Protein 5VRE (pdb70)

Radius of gyration: 25.6 Å; Cα contacts (8 Å, |Δi|>4): 874; chains: 4; bounding box: 71×67×66 Å

Structure (mmCIF, N/CA/C/O backbone):
data_5VRE
#
_entry.id   5VRE
#
_cell.length_a   152.660
_cell.length_b   108.880
_cell.length_c   119.330
_cell.angle_alpha   90.00
_cell.angle_beta   117.24
_cell.angle_gamma   90.00
#
_symmetry.space_group_name_H-M   'C 1 2 1'
#
loop_
_atom_site.group_PDB
_atom_site.id
_atom_site.type_symbol
_atom_site.label_atom_id
_atom_site.label_alt_id
_atom_site.label_comp_id
_atom_site.label_asym_id
_atom_site.label_entity_id
_atom_site.label_seq_id
_atom_site.pdbx_PDB_ins_code
_atom_site.Cartn_x
_atom_site.Cartn_y
_atom_site.Cartn_z
_atom_site.occupancy
_atom_site.B_iso_or_equiv
_atom_site.auth_seq_id
_atom_site.auth_comp_id
_atom_site.auth_asym_id
_atom_site.auth_atom_id
_atom_site.pdbx_PDB_model_num
ATOM 1 N N . GLN A 1 7 ? 24.036 12.161 46.495 1.00 153.30 7 GLN A N 1
ATOM 2 C CA . GLN A 1 7 ? 23.293 10.916 46.688 1.00 150.51 7 GLN A CA 1
ATOM 3 C C . GLN A 1 7 ? 21.828 11.091 46.174 1.00 146.84 7 GLN A C 1
ATOM 4 O O . GLN A 1 7 ? 21.459 10.458 45.175 1.00 142.60 7 GLN A O 1
ATOM 10 N N . SER A 1 8 ? 20.998 11.935 46.822 1.00 150.63 8 SER A N 1
ATOM 11 C CA . SER A 1 8 ? 19.623 12.128 46.341 1.00 147.49 8 SER A CA 1
ATOM 12 C C . SER A 1 8 ? 19.583 12.959 45.076 1.00 145.34 8 SER A C 1
ATOM 13 O O . SER A 1 8 ? 18.778 12.689 44.184 1.00 141.41 8 SER A O 1
ATOM 16 N N . GLU A 1 9 ? 20.389 14.011 44.997 1.00 139.46 9 GLU A N 1
ATOM 17 C CA . GLU A 1 9 ? 20.343 14.813 43.787 1.00 137.62 9 GLU A CA 1
ATOM 18 C C . GLU A 1 9 ? 20.893 14.061 42.583 1.00 134.16 9 GLU A C 1
ATOM 19 O O . GLU A 1 9 ? 20.252 14.005 41.531 1.00 130.54 9 GLU A O 1
ATOM 25 N N . THR A 1 10 ? 22.066 13.455 42.717 1.00 142.12 10 THR A N 1
ATOM 26 C CA . THR A 1 10 ? 22.586 12.677 41.600 1.00 139.05 10 THR A CA 1
ATOM 27 C C . THR A 1 10 ? 21.800 11.389 41.421 1.00 135.34 10 THR A C 1
ATOM 28 O O . THR A 1 10 ? 21.786 10.830 40.329 1.00 132.04 10 THR A O 1
ATOM 32 N N . GLY A 1 11 ? 21.225 10.846 42.487 1.00 127.50 11 GLY A N 1
ATOM 33 C CA . GLY A 1 11 ? 20.382 9.683 42.310 1.00 124.13 11 GLY A CA 1
ATOM 34 C C . GLY A 1 11 ? 19.121 10.022 41.546 1.00 121.01 11 GLY A C 1
ATOM 35 O O . GLY A 1 11 ? 18.649 9.231 40.729 1.00 117.48 11 GLY A O 1
ATOM 36 N N . ARG A 1 12 ? 18.571 11.210 41.787 1.00 119.53 12 ARG A N 1
ATOM 37 C CA . ARG A 1 12 ? 17.379 11.640 41.068 1.00 116.97 12 ARG A CA 1
ATOM 38 C C . ARG A 1 12 ? 17.692 11.967 39.603 1.00 114.63 12 ARG A C 1
ATOM 39 O O . ARG A 1 12 ? 17.050 11.430 38.694 1.00 111.18 12 ARG A O 1
ATOM 47 N N . ILE A 1 13 ? 18.718 12.785 39.343 1.00 112.01 13 ILE A N 1
ATOM 48 C CA . ILE A 1 13 ? 19.080 13.109 37.961 1.00 110.19 13 ILE A CA 1
ATOM 49 C C . ILE A 1 13 ? 19.571 11.859 37.230 1.00 107.59 13 ILE A C 1
ATOM 50 O O . ILE A 1 13 ? 19.160 11.583 36.091 1.00 104.53 13 ILE A O 1
ATOM 55 N N . GLU A 1 14 ? 20.453 11.084 37.881 1.00 110.57 14 GLU A N 1
ATOM 56 C CA . GLU A 1 14 ? 20.948 9.837 37.305 1.00 108.53 14 GLU A CA 1
ATOM 57 C C . GLU A 1 14 ? 19.820 8.855 37.093 1.00 105.23 14 GLU A C 1
ATOM 58 O O . GLU A 1 14 ? 19.837 8.086 36.134 1.00 102.63 14 GLU A O 1
ATOM 64 N N . ALA A 1 15 ? 18.858 8.819 38.006 1.00 103.30 15 ALA A N 1
ATOM 65 C CA . ALA A 1 15 ? 17.730 7.914 37.830 1.00 100.45 15 ALA A CA 1
ATOM 66 C C . ALA A 1 15 ? 16.942 8.265 36.571 1.00 97.60 15 ALA A C 1
ATOM 67 O O . ALA A 1 15 ? 16.851 7.455 35.637 1.00 95.00 15 ALA A O 1
ATOM 69 N N . PHE A 1 16 ? 16.520 9.533 36.466 1.00 95.59 16 PHE A N 1
ATOM 70 C CA . PHE A 1 16 ? 15.741 9.978 35.315 1.00 93.30 16 PHE A CA 1
ATOM 71 C C . PHE A 1 16 ? 16.478 9.671 34.030 1.00 91.67 16 PHE A C 1
ATOM 72 O O . PHE A 1 16 ? 15.894 9.131 33.073 1.00 88.97 16 PHE A O 1
ATOM 80 N N . SER A 1 17 ? 17.776 9.987 34.000 1.00 94.01 17 SER A N 1
ATOM 81 C CA . SER A 1 17 ? 18.564 9.657 32.821 1.00 92.85 17 SER A CA 1
ATOM 82 C C . SER A 1 17 ? 18.625 8.144 32.618 1.00 91.02 17 SER A C 1
ATOM 83 O O . SER A 1 17 ? 18.647 7.677 31.472 1.00 89.83 17 SER A O 1
ATOM 86 N N . ASP A 1 18 ? 18.641 7.356 33.708 1.00 87.20 18 ASP A N 1
ATOM 87 C CA . ASP A 1 18 ? 18.676 5.902 33.545 1.00 86.41 18 ASP A CA 1
ATOM 88 C C . ASP A 1 18 ? 17.423 5.401 32.834 1.00 83.97 18 ASP A C 1
ATOM 89 O O . ASP A 1 18 ? 17.515 4.632 31.864 1.00 83.06 18 ASP A O 1
ATOM 94 N N . GLY A 1 19 ? 16.247 5.884 33.251 1.00 78.58 19 GLY A N 1
ATOM 95 C CA . GLY A 1 19 ? 15.011 5.471 32.594 1.00 76.47 19 GLY A CA 1
ATOM 96 C C . GLY A 1 19 ? 14.941 5.894 31.140 1.00 75.41 19 GLY A C 1
ATOM 97 O O . GLY A 1 19 ? 14.586 5.091 30.263 1.00 74.26 19 GLY A O 1
ATOM 98 N N . VAL A 1 20 ? 15.293 7.152 30.859 1.00 72.30 20 VAL A N 1
ATOM 99 C CA . VAL A 1 20 ? 15.305 7.594 29.470 1.00 71.17 20 VAL A CA 1
ATOM 100 C C . VAL A 1 20 ? 16.220 6.704 28.635 1.00 70.42 20 VAL A C 1
ATOM 101 O O . VAL A 1 20 ? 15.873 6.324 27.505 1.00 68.68 20 VAL A O 1
ATOM 105 N N . PHE A 1 21 ? 17.360 6.283 29.207 1.00 75.18 21 PHE A N 1
ATOM 106 C CA . PHE A 1 21 ? 18.248 5.356 28.504 1.00 75.60 21 PHE A CA 1
ATOM 107 C C . PHE A 1 21 ? 17.554 4.045 28.189 1.00 74.35 21 PHE A C 1
ATOM 108 O O . PHE A 1 21 ? 17.566 3.600 27.033 1.00 73.86 21 PHE A O 1
ATOM 116 N N . ALA A 1 22 ? 16.934 3.406 29.198 1.00 69.15 22 ALA A N 1
ATOM 117 C CA . ALA A 1 22 ? 16.305 2.114 28.925 1.00 68.21 22 ALA A CA 1
ATOM 118 C C . ALA A 1 22 ? 15.343 2.246 27.761 1.00 66.79 22 ALA A C 1
ATOM 119 O O . ALA A 1 22 ? 15.411 1.460 26.804 1.00 66.62 22 ALA A O 1
ATOM 121 N N . ILE A 1 23 ? 14.513 3.303 27.769 1.00 67.55 23 ILE A N 1
ATOM 122 C CA . ILE A 1 23 ? 13.533 3.443 26.686 1.00 66.29 23 ILE A CA 1
ATOM 123 C C . ILE A 1 23 ? 14.207 3.678 25.343 1.00 66.70 23 ILE A C 1
ATOM 124 O O . ILE A 1 23 ? 13.783 3.111 24.324 1.00 66.20 23 ILE A O 1
ATOM 129 N N . ALA A 1 24 ? 15.253 4.502 25.300 1.00 62.96 24 ALA A N 1
ATOM 130 C CA . ALA A 1 24 ? 15.925 4.677 24.019 1.00 63.41 24 ALA A CA 1
ATOM 131 C C . ALA A 1 24 ? 16.373 3.329 23.495 1.00 63.56 24 ALA A C 1
ATOM 132 O O . ALA A 1 24 ? 15.991 2.920 22.391 1.00 62.90 24 ALA A O 1
ATOM 134 N N . ILE A 1 25 ? 17.068 2.571 24.337 1.00 67.82 25 ILE A N 1
ATOM 135 C CA . ILE A 1 25 ? 17.594 1.291 23.895 1.00 68.05 25 ILE A CA 1
ATOM 136 C C . ILE A 1 25 ? 16.472 0.404 23.363 1.00 66.70 25 ILE A C 1
ATOM 137 O O . ILE A 1 25 ? 16.537 -0.086 22.233 1.00 66.23 25 ILE A O 1
ATOM 142 N N . THR A 1 26 ? 15.395 0.233 24.135 1.00 67.65 26 THR A N 1
ATOM 143 C CA . THR A 1 26 ? 14.374 -0.715 23.687 1.00 66.49 26 THR A CA 1
ATOM 144 C C . THR A 1 26 ? 13.663 -0.229 22.431 1.00 65.57 26 THR A C 1
ATOM 145 O O . THR A 1 26 ? 13.321 -1.048 21.569 1.00 64.82 26 THR A O 1
ATOM 149 N N . LEU A 1 27 ? 13.460 1.090 22.280 1.00 62.01 27 LEU A N 1
ATOM 150 C CA . LEU A 1 27 ? 12.772 1.566 21.077 1.00 61.37 27 LEU A CA 1
ATOM 151 C C . LEU A 1 27 ? 13.453 1.083 19.805 1.00 61.46 27 LEU A C 1
ATOM 152 O O . LEU A 1 27 ? 12.770 0.838 18.804 1.00 60.88 27 LEU A O 1
ATOM 157 N N . LEU A 1 28 ? 14.772 0.856 19.863 1.00 61.68 28 LEU A N 1
ATOM 158 C CA . LEU A 1 28 ? 15.531 0.370 18.714 1.00 62.08 28 LEU A CA 1
ATOM 159 C C . LEU A 1 28 ? 14.830 -0.772 17.994 1.00 61.28 28 LEU A C 1
ATOM 160 O O . LEU A 1 28 ? 14.967 -0.932 16.775 1.00 61.57 28 LEU A O 1
ATOM 165 N N . VAL A 1 29 ? 14.140 -1.628 18.743 1.00 63.62 29 VAL A N 1
ATOM 166 C CA . VAL A 1 29 ? 13.535 -2.793 18.120 1.00 63.11 29 VAL A CA 1
ATOM 167 C C . VAL A 1 29 ? 12.490 -2.368 17.110 1.00 62.70 29 VAL A C 1
ATOM 168 O O . VAL A 1 29 ? 12.262 -3.061 16.108 1.00 62.88 29 VAL A O 1
ATOM 172 N N . LEU A 1 30 ? 11.810 -1.244 17.376 1.00 64.88 30 LEU A N 1
ATOM 173 C CA . LEU A 1 30 ? 10.711 -0.811 16.524 1.00 64.59 30 LEU A CA 1
ATOM 174 C C . LEU A 1 30 ? 11.207 -0.470 15.128 1.00 65.40 30 LEU A C 1
ATOM 175 O O . LEU A 1 30 ? 10.456 -0.633 14.146 1.00 65.51 30 LEU A O 1
ATOM 180 N N . GLU A 1 31 ? 12.479 -0.035 15.005 1.00 78.37 31 GLU A N 1
ATOM 181 C CA . GLU A 1 31 ? 12.998 0.329 13.682 1.00 79.40 31 GLU A CA 1
ATOM 182 C C . GLU A 1 31 ? 13.113 -0.889 12.755 1.00 79.90 31 GLU A C 1
ATOM 183 O O . GLU A 1 31 ? 12.915 -0.759 11.533 1.00 80.70 31 GLU A O 1
ATOM 189 N N . ILE A 1 32 ? 13.444 -2.069 13.305 1.00 71.66 32 ILE A N 1
ATOM 190 C CA . ILE A 1 32 ? 13.487 -3.304 12.524 1.00 72.27 32 ILE A CA 1
ATOM 191 C C . ILE A 1 32 ? 12.081 -3.585 12.019 1.00 71.98 32 ILE A C 1
ATOM 192 O O . ILE A 1 32 ? 11.191 -3.900 12.813 1.00 70.99 32 ILE A O 1
ATOM 197 N N . LYS A 1 33 ? 11.851 -3.461 10.723 1.00 85.78 33 LYS A N 1
ATOM 198 C CA . LYS A 1 33 ? 10.508 -3.609 10.189 1.00 85.82 33 LYS A CA 1
ATOM 199 C C . LYS A 1 33 ? 10.377 -4.955 9.484 1.00 86.94 33 LYS A C 1
ATOM 200 O O . LYS A 1 33 ? 11.189 -5.288 8.615 1.00 88.27 33 LYS A O 1
ATOM 206 N N . VAL A 1 34 ? 9.364 -5.723 9.877 1.00 84.29 34 VAL A N 1
ATOM 207 C CA . VAL A 1 34 ? 9.073 -7.041 9.290 1.00 85.47 34 VAL A CA 1
ATOM 208 C C . VAL A 1 34 ? 8.851 -6.881 7.788 1.00 86.81 34 VAL A C 1
ATOM 209 O O . VAL A 1 34 ? 8.345 -5.827 7.362 1.00 86.71 34 VAL A O 1
ATOM 213 N N . PRO A 1 35 ? 9.313 -7.807 6.933 1.00 88.36 35 PRO A N 1
ATOM 214 C CA . PRO A 1 35 ? 9.171 -7.620 5.470 1.00 90.03 35 PRO A CA 1
ATOM 215 C C . PRO A 1 35 ? 7.721 -7.613 4.976 1.00 90.43 35 PRO A C 1
ATOM 216 O O . PRO A 1 35 ? 6.925 -8.481 5.338 1.00 90.38 35 PRO A O 1
ATOM 220 N N . GLN A 1 36 ? 7.422 -6.690 4.052 1.00 103.89 36 GLN A N 1
ATOM 221 C CA . GLN A 1 36 ? 6.068 -6.485 3.534 1.00 104.44 36 GLN A CA 1
ATOM 222 C C . GLN A 1 36 ? 5.551 -7.731 2.789 1.00 106.30 36 GLN A C 1
ATOM 223 O O . GLN A 1 36 ? 6.321 -8.544 2.284 1.00 107.61 36 GLN A O 1
ATOM 229 N N . HIS A 1 37 ? 4.219 -7.873 2.706 1.00 114.14 37 HIS A N 1
ATOM 230 C CA . HIS A 1 37 ? 3.653 -9.062 2.062 1.00 116.16 37 HIS A CA 1
ATOM 231 C C . HIS A 1 37 ? 3.932 -9.115 0.575 1.00 118.77 37 HIS A C 1
ATOM 232 O O . HIS A 1 37 ? 4.166 -10.204 0.020 1.00 120.62 37 HIS A O 1
ATOM 239 N N . LYS A 1 38 ? 3.895 -7.965 -0.093 1.00 117.31 38 LYS A N 1
ATOM 240 C CA . LYS A 1 38 ? 4.061 -7.985 -1.542 1.00 120.11 38 LYS A CA 1
ATOM 241 C C . LYS A 1 38 ? 5.431 -8.553 -1.917 1.00 121.03 38 LYS A C 1
ATOM 242 O O . LYS A 1 38 ? 5.524 -9.546 -2.653 1.00 123.29 38 LYS A O 1
ATOM 248 N N . ILE A 1 39 ? 6.497 -7.995 -1.341 1.00 117.86 39 ILE A N 1
ATOM 249 C CA . ILE A 1 39 ? 7.853 -8.442 -1.665 1.00 118.80 39 ILE A CA 1
ATOM 250 C C . ILE A 1 39 ? 8.086 -9.905 -1.258 1.00 119.07 39 ILE A C 1
ATOM 251 O O . ILE A 1 39 ? 8.610 -10.712 -2.047 1.00 121.33 39 ILE A O 1
ATOM 256 N N . VAL A 1 40 ? 7.685 -10.277 -0.035 1.00 113.18 40 VAL A N 1
ATOM 257 C CA . VAL A 1 40 ? 7.946 -11.637 0.443 1.00 113.40 40 VAL A CA 1
ATOM 258 C C . VAL A 1 40 ? 7.274 -12.661 -0.456 1.00 116.03 40 VAL A C 1
ATOM 259 O O . VAL A 1 40 ? 7.799 -13.767 -0.658 1.00 117.42 40 VAL A O 1
ATOM 263 N N . GLU A 1 41 ? 6.112 -12.309 -1.027 1.00 120.91 41 GLU A N 1
ATOM 264 C CA . GLU A 1 41 ? 5.420 -13.260 -1.895 1.00 123.54 41 GLU A CA 1
ATOM 265 C C . GLU A 1 41 ? 6.218 -13.539 -3.171 1.00 126.32 41 GLU A C 1
ATOM 266 O O . GLU A 1 41 ? 6.284 -14.690 -3.630 1.00 128.21 41 GLU A O 1
ATOM 272 N N . THR A 1 42 ? 6.837 -12.505 -3.760 1.00 118.48 42 THR A N 1
ATOM 273 C CA . THR A 1 42 ? 7.598 -12.751 -4.980 1.00 121.38 42 THR A CA 1
ATOM 274 C C . THR A 1 42 ? 8.907 -13.483 -4.680 1.00 121.49 42 THR A C 1
ATOM 275 O O . THR A 1 42 ? 9.280 -14.395 -5.424 1.00 124.05 42 THR A O 1
ATOM 279 N N . VAL A 1 43 ? 9.624 -13.133 -3.605 1.00 115.17 43 VAL A N 1
ATOM 280 C CA . VAL A 1 43 ? 10.975 -13.679 -3.429 1.00 115.53 43 VAL A CA 1
ATOM 281 C C . VAL A 1 43 ? 11.105 -14.753 -2.341 1.00 114.31 43 VAL A C 1
ATOM 282 O O . VAL A 1 43 ? 12.139 -15.441 -2.303 1.00 115.19 43 VAL A O 1
ATOM 286 N N . GLY A 1 44 ? 10.128 -14.929 -1.458 1.00 109.38 44 GLY A N 1
ATOM 287 C CA . GLY A 1 44 ? 10.307 -15.937 -0.420 1.00 108.41 44 GLY A CA 1
ATOM 288 C C . GLY A 1 44 ? 10.775 -15.342 0.899 1.00 105.30 44 GLY A C 1
ATOM 289 O O . GLY A 1 44 ? 11.642 -14.457 0.904 1.00 104.40 44 GLY A O 1
ATOM 290 N N . LEU A 1 45 ? 10.205 -15.827 2.021 1.00 100.58 45 LEU A N 1
ATOM 291 C CA . LEU A 1 45 ? 10.450 -15.233 3.342 1.00 97.74 45 LEU A CA 1
ATOM 292 C C . LEU A 1 45 ? 11.929 -15.223 3.728 1.00 97.42 45 LEU A C 1
ATOM 293 O O . LEU A 1 45 ? 12.366 -14.330 4.472 1.00 95.52 45 LEU A O 1
ATOM 298 N N . VAL A 1 46 ? 12.704 -16.214 3.291 1.00 92.61 46 VAL A N 1
ATOM 299 C CA . VAL A 1 46 ? 14.080 -16.294 3.762 1.00 92.41 46 VAL A CA 1
ATOM 300 C C . VAL A 1 46 ? 14.929 -15.172 3.150 1.00 92.61 46 VAL A C 1
ATOM 301 O O . VAL A 1 46 ? 15.559 -14.393 3.873 1.00 90.98 46 VAL A O 1
ATOM 305 N N . SER A 1 47 ? 14.917 -15.035 1.818 1.00 96.18 47 SER A N 1
ATOM 306 C CA . SER A 1 47 ? 1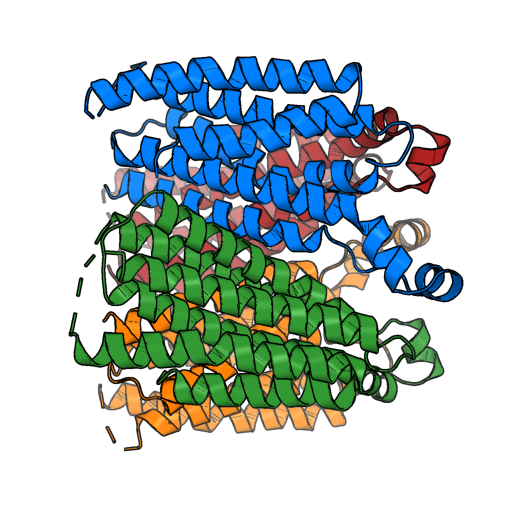5.712 -13.990 1.166 1.00 96.72 47 SER A CA 1
ATOM 307 C C . SER A 1 47 ? 15.369 -12.594 1.678 1.00 94.41 47 SER A C 1
ATOM 308 O O . SER A 1 47 ? 16.211 -11.692 1.627 1.00 94.26 47 SER A O 1
ATOM 311 N N . SER A 1 48 ? 14.121 -12.383 2.095 1.00 91.86 48 SER A N 1
ATOM 312 C CA . SER A 1 48 ? 13.704 -11.096 2.645 1.00 89.78 48 SER A CA 1
ATOM 313 C C . SER A 1 48 ? 14.271 -10.876 4.047 1.00 87.68 48 SER A C 1
ATOM 314 O O . SER A 1 48 ? 14.878 -9.830 4.324 1.00 86.89 48 SER A O 1
ATOM 317 N N . LEU A 1 49 ? 14.043 -11.834 4.962 1.00 82.62 49 LEU A N 1
ATOM 318 C CA . LEU A 1 49 ? 14.629 -11.725 6.298 1.00 80.96 49 LEU A CA 1
ATOM 319 C C . LEU A 1 49 ? 16.125 -11.569 6.223 1.00 81.74 49 LEU A C 1
ATOM 320 O O . LEU A 1 49 ? 16.734 -10.892 7.058 1.00 80.60 49 LEU A O 1
ATOM 325 N N . LEU A 1 50 ? 16.727 -12.161 5.208 1.00 79.24 50 LEU A N 1
ATOM 326 C CA . LEU A 1 50 ? 18.147 -11.983 4.989 1.00 80.38 50 LEU A CA 1
ATOM 327 C C . LEU A 1 50 ? 18.467 -10.565 4.507 1.00 80.36 50 LEU A C 1
ATOM 328 O O . LEU A 1 50 ? 19.343 -9.894 5.061 1.00 79.87 50 LEU A O 1
ATOM 333 N N . SER A 1 51 ? 17.734 -10.066 3.514 1.00 83.64 51 SER A N 1
ATOM 334 C CA . SER A 1 51 ? 18.019 -8.718 3.028 1.00 83.86 51 SER A CA 1
ATOM 335 C C . SER A 1 51 ? 17.811 -7.668 4.108 1.00 81.64 51 SER A C 1
ATOM 336 O O . SER A 1 51 ? 18.303 -6.540 3.961 1.00 81.82 51 SER A O 1
ATOM 339 N N . LEU A 1 52 ? 17.075 -8.017 5.192 1.00 81.13 52 LEU A N 1
ATOM 340 C CA . LEU A 1 52 ? 16.961 -7.162 6.384 1.00 79.20 52 LEU A CA 1
ATOM 341 C C . LEU A 1 52 ? 18.189 -7.091 7.212 1.00 79.07 52 LEU A C 1
ATOM 342 O O . LEU A 1 52 ? 18.053 -6.364 8.261 1.00 77.56 52 LEU A O 1
ATOM 347 N N . TRP A 1 53 ? 19.289 -7.718 6.773 1.00 76.54 53 TRP A N 1
ATOM 348 C CA . TRP A 1 53 ? 20.464 -7.833 7.634 1.00 76.65 53 TRP A CA 1
ATOM 349 C C . TRP A 1 53 ? 21.036 -6.506 8.127 1.00 76.29 53 TRP A C 1
ATOM 350 O O . TRP A 1 53 ? 21.371 -6.431 9.320 1.00 75.38 53 TRP A O 1
ATOM 361 N N . PRO A 1 54 ? 21.099 -5.423 7.345 1.00 75.72 54 PRO A N 1
ATOM 362 C CA . PRO A 1 54 ? 21.634 -4.176 7.911 1.00 75.54 54 PRO A CA 1
ATOM 363 C C . PRO A 1 54 ? 20.756 -3.575 8.979 1.00 73.52 54 PRO A C 1
ATOM 364 O O . PRO A 1 54 ? 21.266 -2.763 9.763 1.00 73.36 54 PRO A O 1
ATOM 368 N N . SER A 1 55 ? 19.446 -3.889 8.995 1.00 78.34 55 SER A N 1
ATOM 369 C CA . SER A 1 55 ? 18.605 -3.534 10.147 1.00 76.50 55 SER A CA 1
ATOM 370 C C . SER A 1 55 ? 19.056 -4.276 11.399 1.00 75.90 55 SER A C 1
ATOM 371 O O . SER A 1 55 ? 19.180 -3.670 12.470 1.00 75.23 55 SER A O 1
ATOM 374 N N . TYR A 1 56 ? 19.316 -5.591 11.277 1.00 72.50 56 TYR A N 1
ATOM 375 C CA . TYR A 1 56 ? 19.904 -6.356 12.379 1.00 72.35 56 TYR A CA 1
ATOM 376 C C . TYR A 1 56 ? 21.213 -5.734 12.803 1.00 73.34 56 TYR A C 1
ATOM 377 O O . TYR A 1 56 ? 21.487 -5.571 13.997 1.00 72.94 56 TYR A O 1
ATOM 386 N N . LEU A 1 57 ? 22.014 -5.343 11.821 1.00 74.91 57 LEU A N 1
ATOM 387 C CA . LEU A 1 57 ? 23.341 -4.799 12.071 1.00 76.32 57 LEU A CA 1
ATOM 388 C C . LEU A 1 57 ? 23.271 -3.488 12.846 1.00 75.76 57 LEU A C 1
ATOM 389 O O . LEU A 1 57 ? 23.949 -3.317 13.872 1.00 76.16 57 LEU A O 1
ATOM 394 N N . ALA A 1 58 ? 22.491 -2.530 12.336 1.00 75.23 58 ALA A N 1
ATOM 395 C CA . ALA A 1 58 ? 22.373 -1.244 13.004 1.00 74.88 58 ALA A CA 1
ATOM 396 C C . ALA A 1 58 ? 21.722 -1.392 14.381 1.00 73.40 58 ALA A C 1
ATOM 397 O O . ALA A 1 58 ? 22.183 -0.775 15.348 1.00 73.75 58 ALA A O 1
ATOM 399 N N . PHE A 1 59 ? 20.679 -2.238 14.503 1.00 70.48 59 PHE A N 1
ATOM 400 C CA . PHE A 1 59 ? 20.058 -2.474 15.809 1.00 69.09 59 PHE A CA 1
ATOM 401 C C . PHE A 1 59 ? 21.088 -2.965 16.797 1.00 70.07 59 PHE A C 1
ATOM 402 O O . PHE A 1 59 ? 21.198 -2.438 17.908 1.00 70.01 59 PHE A O 1
ATOM 410 N N . LEU A 1 60 ? 21.902 -3.926 16.371 1.00 75.99 60 LEU A N 1
ATOM 411 C CA . LEU A 1 60 ? 22.909 -4.531 17.237 1.00 77.03 60 LEU A CA 1
ATOM 412 C C . LEU A 1 60 ? 23.974 -3.514 17.690 1.00 78.47 60 LEU A C 1
ATOM 413 O O . LEU A 1 60 ? 24.177 -3.312 18.903 1.00 78.73 60 LEU A O 1
ATOM 418 N N . THR A 1 61 ? 24.674 -2.862 16.736 1.00 77.33 61 THR A N 1
ATOM 419 C CA . THR A 1 61 ? 25.741 -1.950 17.151 1.00 78.97 61 THR A CA 1
ATOM 420 C C . THR A 1 61 ? 25.189 -0.788 17.948 1.00 78.33 61 THR A C 1
ATOM 421 O O . THR A 1 61 ? 25.792 -0.373 18.939 1.00 79.31 61 THR A O 1
ATOM 425 N N . SER A 1 62 ? 24.052 -0.237 17.535 1.00 80.27 62 SER A N 1
ATOM 426 C CA . SER A 1 62 ? 23.512 0.885 18.292 1.00 79.84 62 SER A CA 1
ATOM 427 C C . SER A 1 62 ? 23.118 0.459 19.698 1.00 79.21 62 SER A C 1
ATOM 428 O O . SER A 1 62 ? 23.460 1.145 20.669 1.00 80.04 62 SER A O 1
ATOM 431 N N . PHE A 1 63 ? 22.504 -0.720 19.838 1.00 77.93 63 PHE A N 1
ATOM 432 C CA . PHE A 1 63 ? 22.156 -1.231 21.165 1.00 77.58 63 PHE A CA 1
ATOM 433 C C . PHE A 1 63 ? 23.394 -1.293 22.047 1.00 79.39 63 PHE A C 1
ATOM 434 O O . PHE A 1 63 ? 23.369 -0.884 23.220 1.00 79.79 63 PHE A O 1
ATOM 442 N N . ALA A 1 64 ? 24.473 -1.854 21.493 1.00 78.07 64 ALA A N 1
ATOM 443 C CA . ALA A 1 64 ? 25.754 -1.951 22.188 1.00 80.12 64 ALA A CA 1
ATOM 444 C C . ALA A 1 64 ? 26.258 -0.577 22.590 1.00 81.31 64 ALA A C 1
ATOM 445 O O . ALA A 1 64 ? 26.734 -0.366 23.717 1.00 82.51 64 ALA A O 1
ATOM 447 N N . SER A 1 65 ? 26.160 0.365 21.659 1.00 79.46 65 SER A N 1
ATOM 448 C CA . SER A 1 65 ? 26.639 1.715 21.866 1.00 80.68 65 SER A CA 1
ATOM 449 C C . SER A 1 65 ? 25.894 2.406 22.994 1.00 80.06 65 SER A C 1
ATOM 450 O O . SER A 1 65 ? 26.512 2.982 23.890 1.00 81.54 65 SER A O 1
ATOM 453 N N . ILE A 1 66 ? 24.564 2.320 22.994 1.00 79.01 66 ILE A N 1
ATOM 454 C CA . ILE A 1 66 ? 23.785 2.942 24.065 1.00 78.42 66 ILE A CA 1
ATOM 455 C C . ILE A 1 66 ? 24.033 2.256 25.402 1.00 79.05 66 ILE A C 1
ATOM 456 O O . ILE A 1 66 ? 23.955 2.899 26.456 1.00 79.52 66 ILE A O 1
ATOM 461 N N . LEU A 1 67 ? 24.275 0.945 25.406 1.00 80.92 67 LEU A N 1
ATOM 462 C CA . LEU A 1 67 ? 24.686 0.314 26.657 1.00 81.99 67 LEU A CA 1
ATOM 463 C C . LEU A 1 67 ? 26.008 0.894 27.185 1.00 84.38 67 LEU A C 1
ATOM 464 O O . LEU A 1 67 ? 26.067 1.369 28.327 1.00 85.25 67 LEU A O 1
ATOM 469 N N . VAL A 1 68 ? 27.060 0.937 26.348 1.00 86.54 68 VAL A N 1
ATOM 470 C CA . VAL A 1 68 ? 28.329 1.538 26.781 1.00 89.08 68 VAL A CA 1
ATOM 471 C C . VAL A 1 68 ? 28.126 2.964 27.272 1.00 89.45 68 VAL A C 1
ATOM 472 O O . VAL A 1 68 ? 28.721 3.380 28.275 1.00 91.28 68 VAL A O 1
ATOM 476 N N . MET A 1 69 ? 27.305 3.747 26.569 1.00 91.06 69 MET A N 1
ATOM 477 C CA . MET A 1 69 ? 27.027 5.095 27.050 1.00 91.40 69 MET A CA 1
ATOM 478 C C . MET A 1 69 ? 26.347 5.043 28.409 1.00 90.97 69 MET A C 1
ATOM 479 O O . MET A 1 69 ? 26.566 5.926 29.245 1.00 92.30 69 MET A O 1
ATOM 484 N N . TRP A 1 70 ? 25.499 4.031 28.647 1.00 92.85 70 TRP A N 1
ATOM 485 C CA . TRP A 1 70 ? 24.909 3.894 29.973 1.00 92.70 70 TRP A CA 1
ATOM 486 C C . TRP A 1 70 ? 25.993 3.642 31.030 1.00 95.20 70 TRP A C 1
ATOM 487 O O . TRP A 1 70 ? 25.976 4.248 32.113 1.00 96.33 70 TRP A O 1
ATOM 498 N N . VAL A 1 71 ? 26.963 2.774 30.722 1.00 97.28 71 VAL A N 1
ATOM 499 C CA . VAL A 1 71 ? 28.074 2.518 31.648 1.00 99.95 71 VAL A CA 1
ATOM 500 C C . VAL A 1 71 ? 28.815 3.807 31.973 1.00 102.12 71 VAL A C 1
ATOM 501 O O . VAL A 1 71 ? 29.021 4.156 33.145 1.00 103.81 71 VAL A O 1
ATOM 505 N N . ASN A 1 72 ? 29.206 4.542 30.938 1.00 104.89 72 ASN A N 1
ATOM 506 C CA . ASN A 1 72 ? 29.927 5.780 31.163 1.00 107.16 72 ASN A CA 1
ATOM 507 C C . ASN A 1 72 ? 29.104 6.723 32.016 1.00 106.85 72 ASN A C 1
ATOM 508 O O . ASN A 1 72 ? 29.621 7.357 32.946 1.00 109.99 72 ASN A O 1
ATOM 513 N N . HIS A 1 73 ? 27.805 6.780 31.757 1.00 103.82 73 HIS A N 1
ATOM 514 C CA . HIS A 1 73 ? 26.975 7.692 32.519 1.00 103.85 73 HIS A CA 1
ATOM 515 C C . HIS A 1 73 ? 27.013 7.340 33.991 1.00 105.71 73 HIS A C 1
ATOM 516 O O . HIS A 1 73 ? 27.329 8.192 34.837 1.00 108.69 73 HIS A O 1
ATOM 523 N N . HIS A 1 74 ? 26.765 6.064 34.311 1.00 110.96 74 HIS A N 1
ATOM 524 C CA . HIS A 1 74 ? 26.770 5.652 35.716 1.00 112.82 74 HIS A CA 1
ATOM 525 C C . HIS A 1 74 ? 28.108 5.894 36.412 1.00 117.01 74 HIS A C 1
ATOM 526 O O . HIS A 1 74 ? 28.132 6.191 37.611 1.00 119.57 74 HIS A O 1
ATOM 533 N N . ARG A 1 75 ? 29.228 5.661 35.716 1.00 119.79 75 ARG A N 1
ATOM 534 C CA . ARG A 1 75 ? 30.539 5.930 36.318 1.00 124.08 75 ARG A CA 1
ATOM 535 C C . ARG A 1 75 ? 30.708 7.411 36.640 1.00 126.75 75 ARG A C 1
ATOM 536 O O . ARG A 1 75 ? 31.085 7.768 37.762 1.00 130.18 75 ARG A O 1
ATOM 544 N N . ILE A 1 76 ? 30.434 8.289 35.667 1.00 115.42 76 ILE A N 1
ATOM 545 C CA . ILE A 1 76 ? 30.527 9.715 35.959 1.00 118.02 76 ILE A CA 1
ATOM 546 C C . ILE A 1 76 ? 29.662 10.070 37.159 1.00 118.72 76 ILE A C 1
ATOM 547 O O . ILE A 1 76 ? 30.122 10.725 38.097 1.00 122.55 76 ILE A O 1
ATOM 552 N N . PHE A 1 77 ? 28.414 9.604 37.185 1.00 118.36 77 PHE A N 1
ATOM 553 C CA . PHE A 1 77 ? 27.538 10.042 38.268 1.00 119.20 77 PHE A CA 1
ATOM 554 C C . PHE A 1 77 ? 27.939 9.441 39.605 1.00 121.96 77 PHE A C 1
ATOM 555 O O . PHE A 1 77 ? 27.842 10.104 40.644 1.00 124.95 77 PHE A O 1
ATOM 563 N N . SER A 1 78 ? 28.387 8.190 39.608 1.00 126.79 78 SER A N 1
ATOM 564 C CA . SER A 1 78 ? 28.700 7.548 40.877 1.00 129.40 78 SER A CA 1
ATOM 565 C C . SER A 1 78 ? 29.862 8.246 41.586 1.00 134.51 78 SER A C 1
ATOM 566 O O . SER A 1 78 ? 29.847 8.379 42.816 1.00 137.56 78 SER A O 1
ATOM 569 N N . LEU A 1 79 ? 30.865 8.723 40.835 1.00 132.09 79 LEU A N 1
ATOM 570 C CA . LEU A 1 79 ? 32.107 9.127 41.499 1.00 137.20 79 LEU A CA 1
ATOM 571 C C . LEU A 1 79 ? 31.962 10.441 42.276 1.00 140.61 79 LEU A C 1
ATOM 572 O O . LEU A 1 79 ? 32.431 10.527 43.420 1.00 144.74 79 LEU A O 1
ATOM 577 N N . VAL A 1 80 ? 31.369 11.491 41.691 1.00 141.26 80 VAL A N 1
ATOM 578 C CA . VAL A 1 80 ? 31.201 12.745 42.440 1.00 144.72 80 VAL A CA 1
ATOM 579 C C . VAL A 1 80 ? 29.730 13.146 42.386 1.00 141.74 80 VAL A C 1
ATOM 580 O O . VAL A 1 80 ? 29.033 12.863 41.407 1.00 137.31 80 VAL A O 1
ATOM 584 N N . ALA A 1 81 ? 29.249 13.734 43.496 1.00 158.17 81 ALA A N 1
ATOM 585 C CA . ALA A 1 81 ? 27.846 14.043 43.764 1.00 156.25 81 ALA A CA 1
ATOM 586 C C . ALA A 1 81 ? 27.477 15.526 43.714 1.00 158.04 81 ALA A C 1
ATOM 587 O O . ALA A 1 81 ? 26.285 15.831 43.581 1.00 155.75 81 ALA A O 1
ATOM 589 N N . ARG A 1 82 ? 28.435 16.443 43.836 1.00 156.13 82 ARG A N 1
ATOM 590 C CA . ARG A 1 82 ? 28.158 17.858 43.592 1.00 157.72 82 ARG A CA 1
ATOM 591 C C . ARG A 1 82 ? 27.553 18.079 42.203 1.00 153.27 82 ARG A C 1
ATOM 592 O O . ARG A 1 82 ? 27.978 17.459 41.225 1.00 150.57 82 ARG A O 1
ATOM 600 N N . THR A 1 83 ? 26.543 18.963 42.118 1.00 147.01 83 THR A N 1
ATOM 601 C CA . THR A 1 83 ? 25.817 19.232 40.870 1.00 143.02 83 THR A CA 1
ATOM 602 C C . THR A 1 83 ? 25.635 20.725 40.632 1.00 145.33 83 THR A C 1
ATOM 603 O O . THR A 1 83 ? 25.228 21.451 41.542 1.00 148.33 83 THR A O 1
ATOM 607 N N . ASP A 1 84 ? 25.911 21.169 39.405 1.00 135.75 84 ASP A N 1
ATOM 608 C CA . ASP A 1 84 ? 25.640 22.520 38.926 1.00 137.19 84 ASP A CA 1
ATOM 609 C C . ASP A 1 84 ? 24.473 22.512 37.938 1.00 132.68 84 ASP A C 1
ATOM 610 O O . ASP A 1 84 ? 24.041 21.461 37.449 1.00 128.44 84 ASP A O 1
ATOM 612 N N . HIS A 1 85 ? 23.910 23.701 37.707 1.00 137.69 85 HIS A N 1
ATOM 613 C CA . HIS A 1 85 ? 22.908 23.856 36.654 1.00 134.00 85 HIS A CA 1
ATOM 614 C C . HIS A 1 85 ? 23.490 23.479 35.295 1.00 131.53 85 HIS A C 1
ATOM 615 O O . HIS A 1 85 ? 22.889 22.708 34.538 1.00 127.26 85 HIS A O 1
ATOM 622 N N . ALA A 1 86 ? 24.675 24.024 34.975 1.00 128.07 86 ALA A N 1
ATOM 623 C CA . ALA A 1 86 ? 25.327 23.779 33.688 1.00 126.46 86 ALA A CA 1
ATOM 624 C C . ALA A 1 86 ? 25.688 22.312 33.501 1.00 123.51 86 ALA A C 1
ATOM 625 O O . ALA A 1 86 ? 25.703 21.814 32.366 1.00 120.57 86 ALA A O 1
ATOM 627 N N . PHE A 1 87 ? 26.044 21.622 34.586 1.00 121.32 87 PHE A N 1
ATOM 628 C CA . PHE A 1 87 ? 26.165 20.170 34.528 1.00 118.35 87 PHE A CA 1
ATOM 629 C C . PHE A 1 87 ? 24.812 19.530 34.210 1.00 113.77 87 PHE A C 1
ATOM 630 O O . PHE A 1 87 ? 24.713 18.651 33.341 1.00 110.36 87 PHE A O 1
ATOM 638 N N . PHE A 1 88 ? 23.747 19.981 34.881 1.00 120.36 88 PHE A N 1
ATOM 639 C CA . PHE A 1 88 ? 22.439 19.424 34.571 1.00 116.33 88 PHE A CA 1
ATOM 640 C C . PHE A 1 88 ? 22.109 19.591 33.089 1.00 113.60 88 PHE A C 1
ATOM 641 O O . PHE A 1 88 ? 21.569 18.673 32.461 1.00 109.92 88 PHE A O 1
ATOM 649 N N . TYR A 1 89 ? 22.435 20.739 32.503 1.00 116.82 89 TYR A N 1
ATOM 650 C CA . TYR A 1 89 ? 22.068 20.947 31.107 1.00 114.51 89 TYR A CA 1
ATOM 651 C C . TYR A 1 89 ? 22.985 20.212 30.139 1.00 113.26 89 TYR A C 1
ATOM 652 O O . TYR A 1 89 ? 22.516 19.741 29.103 1.00 110.17 89 TYR A O 1
ATOM 661 N N . TRP A 1 90 ? 24.282 20.095 30.423 1.00 107.98 90 TRP A N 1
ATOM 662 C CA . TRP A 1 90 ? 25.089 19.236 29.560 1.00 106.68 90 TRP A CA 1
ATOM 663 C C . TRP A 1 90 ? 24.524 17.832 29.579 1.00 102.98 90 TRP A C 1
ATOM 664 O O . TRP A 1 90 ? 24.434 17.167 28.539 1.00 100.36 90 TRP A O 1
ATOM 675 N N . ASN A 1 91 ? 24.138 17.373 30.768 1.00 104.28 91 ASN A N 1
ATOM 676 C CA . ASN A 1 91 ? 23.411 16.118 30.904 1.00 100.94 91 ASN A CA 1
ATOM 677 C C . ASN A 1 91 ? 22.121 16.107 30.083 1.00 97.62 91 ASN A C 1
ATOM 678 O O . ASN A 1 91 ? 21.736 15.064 29.541 1.00 94.61 91 ASN A O 1
ATOM 683 N N . GLY A 1 92 ? 21.403 17.233 30.035 1.00 97.99 92 GLY A N 1
ATOM 684 C CA . GLY A 1 92 ? 20.156 17.288 29.274 1.00 95.20 92 GLY A CA 1
ATOM 685 C C . GLY A 1 92 ? 20.358 17.136 27.778 1.00 93.54 92 GLY A C 1
ATOM 686 O O . GLY A 1 92 ? 19.612 16.414 27.104 1.00 90.55 92 GLY A O 1
ATOM 687 N N . LEU A 1 93 ? 21.333 17.864 27.231 1.00 90.54 93 LEU A N 1
ATOM 688 C CA . LEU A 1 93 ? 21.697 17.690 25.834 1.00 89.49 93 LEU A CA 1
ATOM 689 C C . LEU A 1 93 ? 22.152 16.260 25.583 1.00 87.61 93 LEU A C 1
ATOM 690 O O . LEU A 1 93 ? 21.811 15.661 24.558 1.00 85.28 93 LEU A O 1
ATOM 695 N N . LEU A 1 94 ? 22.895 15.686 26.527 1.00 92.38 94 LEU A N 1
ATOM 696 C CA . LEU A 1 94 ? 23.328 14.299 26.385 1.00 90.83 94 LEU A CA 1
ATOM 697 C C . LEU A 1 94 ? 22.136 13.343 26.308 1.00 87.40 94 LEU A C 1
ATOM 698 O O . LEU A 1 94 ? 22.123 12.408 25.491 1.00 86.27 94 LEU A O 1
ATOM 703 N N . LEU A 1 95 ? 21.127 13.542 27.157 1.00 87.89 95 LEU A N 1
ATOM 704 C CA . LEU A 1 95 ? 19.907 12.756 26.990 1.00 84.90 95 LEU A CA 1
ATOM 705 C C . LEU A 1 95 ? 19.271 12.979 25.622 1.00 83.59 95 LEU A C 1
ATOM 706 O O . LEU A 1 95 ? 18.802 12.026 24.992 1.00 82.05 95 LEU A O 1
ATOM 711 N N . MET A 1 96 ? 19.235 14.232 25.153 1.00 84.78 96 MET A N 1
ATOM 712 C CA . MET A 1 96 ? 18.575 14.528 23.882 1.00 83.76 96 MET A CA 1
ATOM 713 C C . MET A 1 96 ? 19.241 13.788 22.728 1.00 83.90 96 MET A C 1
ATOM 714 O O . MET A 1 96 ? 18.567 13.256 21.834 1.00 82.53 96 MET A O 1
ATOM 719 N N . LEU A 1 97 ? 20.564 13.777 22.699 1.00 80.11 97 LEU A N 1
ATOM 720 C CA . LEU A 1 97 ? 21.213 13.042 21.627 1.00 80.35 97 LEU A CA 1
ATOM 721 C C . LEU A 1 97 ? 20.989 11.535 21.791 1.00 78.92 97 LEU A C 1
ATOM 722 O O . LEU A 1 97 ? 20.806 10.821 20.793 1.00 78.15 97 LEU A O 1
ATOM 727 N N . VAL A 1 98 ? 20.966 11.034 23.037 1.00 80.57 98 VAL A N 1
ATOM 728 C CA . VAL A 1 98 ? 20.714 9.601 23.249 1.00 79.36 98 VAL A CA 1
ATOM 729 C C . VAL A 1 98 ? 19.335 9.185 22.739 1.00 77.25 98 VAL A C 1
ATOM 730 O O . VAL A 1 98 ? 19.195 8.165 22.047 1.00 76.52 98 VAL A O 1
ATOM 734 N N . THR A 1 99 ? 18.282 9.922 23.123 1.00 79.01 99 THR A N 1
ATOM 735 C CA . THR A 1 99 ? 16.958 9.601 22.584 1.00 77.21 99 THR A CA 1
ATOM 736 C C . THR A 1 99 ? 16.920 9.805 21.082 1.00 77.29 99 THR A C 1
ATOM 737 O O . THR A 1 99 ? 16.178 9.119 20.375 1.00 76.18 99 THR A O 1
ATOM 741 N N . PHE A 1 100 ? 17.753 10.688 20.569 1.00 76.46 100 PHE A N 1
ATOM 742 C CA . PHE A 1 100 ? 17.749 10.858 19.134 1.00 76.72 100 PHE A CA 1
ATOM 743 C C . PHE A 1 100 ? 18.362 9.669 18.400 1.00 76.86 100 PHE A C 1
ATOM 744 O O . PHE A 1 100 ? 17.992 9.443 17.245 1.00 76.55 100 PHE A O 1
ATOM 752 N N . VAL A 1 101 ? 19.211 8.867 19.048 1.00 76.25 101 VAL A N 1
ATOM 753 C CA . VAL A 1 101 ? 19.931 7.773 18.372 1.00 76.60 101 VAL A CA 1
ATOM 754 C C . VAL A 1 101 ? 19.100 6.886 17.437 1.00 75.35 101 VAL A C 1
ATOM 755 O O . VAL A 1 101 ? 19.585 6.524 16.339 1.00 75.96 101 VAL A O 1
ATOM 759 N N . PRO A 1 102 ? 17.865 6.499 17.800 1.00 75.26 102 PRO A N 1
ATOM 760 C CA . PRO A 1 102 ? 17.079 5.627 16.903 1.00 74.27 102 PRO A CA 1
ATOM 761 C C . PRO A 1 102 ? 16.894 6.118 15.486 1.00 74.70 102 PRO A C 1
ATOM 762 O O . PRO A 1 102 ? 16.902 5.293 14.571 1.00 74.67 102 PRO A O 1
ATOM 766 N N . PHE A 1 103 ? 16.764 7.434 15.248 1.00 73.04 103 PHE A N 1
ATOM 767 C CA . PHE A 1 103 ? 16.538 7.898 13.882 1.00 73.66 103 PHE A CA 1
ATOM 768 C C . PHE A 1 103 ? 17.719 7.589 13.004 1.00 75.08 103 PHE A C 1
ATOM 769 O O . PHE A 1 103 ? 17.566 6.785 12.042 1.00 75.04 103 PHE A O 1
ATOM 777 N N . PRO A 1 104 ? 18.950 8.062 13.269 1.00 74.44 104 PRO A N 1
ATOM 778 C CA . PRO A 1 104 ? 20.114 7.660 12.482 1.00 75.94 104 PRO A CA 1
ATOM 779 C C . PRO A 1 104 ? 20.333 6.162 12.437 1.00 75.37 104 PRO A C 1
ATOM 780 O O . PRO A 1 104 ? 20.860 5.655 11.438 1.00 76.35 104 PRO A O 1
ATOM 784 N N . THR A 1 105 ? 19.992 5.439 13.511 1.00 77.64 105 THR A N 1
ATOM 785 C CA . THR A 1 105 ? 19.961 3.984 13.410 1.00 76.97 105 THR A CA 1
ATOM 786 C C . THR A 1 105 ? 19.089 3.553 12.238 1.00 76.50 105 THR A C 1
ATOM 787 O O . THR A 1 105 ? 19.487 2.710 11.425 1.00 77.13 105 THR A O 1
ATOM 791 N N . ALA A 1 106 ? 17.881 4.125 12.144 1.00 82.15 106 ALA A N 1
ATOM 792 C CA . ALA A 1 106 ? 16.938 3.740 11.103 1.00 81.85 106 ALA A CA 1
ATOM 793 C C . ALA A 1 106 ? 17.443 4.124 9.718 1.00 83.57 106 ALA A C 1
ATOM 794 O O . ALA A 1 106 ? 17.464 3.286 8.810 1.00 84.14 106 ALA A O 1
ATOM 796 N N . LEU A 1 107 ? 17.922 5.360 9.550 1.00 86.01 107 LEU A N 1
ATOM 797 C CA . LEU A 1 107 ? 18.526 5.730 8.274 1.00 87.95 107 LEU A CA 1
ATOM 798 C C . LEU A 1 107 ? 19.615 4.744 7.911 1.00 88.92 107 LEU A C 1
ATOM 799 O O . LEU A 1 107 ? 19.532 4.071 6.878 1.00 89.59 107 LEU A O 1
ATOM 804 N N . LEU A 1 108 ? 20.535 4.505 8.846 1.00 86.55 108 LEU A N 1
ATOM 805 C CA . LEU A 1 108 ? 21.687 3.668 8.549 1.00 87.76 108 LEU A CA 1
ATOM 806 C C . LEU A 1 108 ? 21.248 2.275 8.121 1.00 87.14 108 LEU A C 1
ATOM 807 O O . LEU A 1 108 ? 21.807 1.703 7.175 1.00 88.55 108 LEU A O 1
ATOM 812 N N . ALA A 1 109 ? 20.257 1.711 8.810 1.00 86.74 109 ALA A N 1
ATOM 813 C CA . ALA A 1 109 ? 19.743 0.391 8.446 1.00 86.24 109 ALA A CA 1
ATOM 814 C C . ALA A 1 109 ? 19.046 0.416 7.096 1.00 86.98 109 ALA A C 1
ATOM 815 O O . ALA A 1 109 ? 19.047 -0.577 6.361 1.00 87.64 109 ALA A O 1
ATOM 817 N N . GLU A 1 110 ? 18.362 1.510 6.800 1.00 101.29 110 GLU A N 1
ATOM 818 C CA . GLU A 1 110 ? 17.554 1.569 5.594 1.00 102.06 110 GLU A CA 1
ATOM 819 C C . GLU A 1 110 ? 18.373 1.729 4.330 1.00 104.36 110 GLU A C 1
ATOM 820 O O . GLU A 1 110 ? 18.063 1.109 3.305 1.00 105.31 110 GLU A O 1
ATOM 826 N N . TYR A 1 111 ? 19.386 2.589 4.358 1.00 103.46 111 TYR A N 1
ATOM 827 C CA . TYR A 1 111 ? 20.120 2.934 3.149 1.00 105.87 111 TYR A CA 1
ATOM 828 C C . TYR A 1 111 ? 21.526 2.331 3.101 1.00 107.18 111 TYR A C 1
ATOM 829 O O . TYR A 1 111 ? 22.332 2.758 2.268 1.00 109.39 111 TYR A O 1
ATOM 838 N N . LEU A 1 112 ? 21.830 1.313 3.924 1.00 101.23 112 LEU A N 1
ATOM 839 C CA . LEU A 1 112 ? 23.185 0.760 3.894 1.00 102.69 112 LEU A CA 1
ATOM 840 C C . LEU A 1 112 ? 23.499 0.196 2.508 1.00 104.85 112 LEU A C 1
ATOM 841 O O . LEU A 1 112 ? 24.511 0.559 1.897 1.00 107.04 112 LEU A O 1
ATOM 846 N N . ILE A 1 113 ? 22.578 -0.598 1.947 1.00 107.50 113 ILE A N 1
ATOM 847 C CA . ILE A 1 113 ? 22.814 -1.236 0.650 1.00 109.73 113 ILE A CA 1
ATOM 848 C C . ILE A 1 113 ? 22.820 -0.223 -0.519 1.00 111.74 113 ILE A C 1
ATOM 849 O O . ILE A 1 113 ? 23.534 -0.427 -1.517 1.00 114.30 113 ILE A O 1
ATOM 854 N N . HIS A 1 114 ? 22.103 0.901 -0.389 1.00 119.59 114 HIS A N 1
ATOM 855 C CA . HIS A 1 114 ? 21.725 1.774 -1.504 1.00 121.29 114 HIS A CA 1
ATOM 856 C C . HIS A 1 114 ? 22.787 2.855 -1.718 1.00 123.14 114 HIS A C 1
ATOM 857 O O . HIS A 1 114 ? 23.689 3.013 -0.890 1.00 122.84 114 HIS A O 1
ATOM 864 N N . PRO A 1 115 ? 22.717 3.650 -2.851 1.00 120.17 115 PRO A N 1
ATOM 865 C CA . PRO A 1 115 ? 23.879 4.477 -3.263 1.00 123.40 115 PRO A CA 1
ATOM 866 C C . PRO A 1 115 ? 24.310 5.615 -2.339 1.00 124.45 115 PRO A C 1
ATOM 867 O O . PRO A 1 115 ? 25.517 5.865 -2.210 1.00 127.29 115 PRO A O 1
ATOM 871 N N . GLN A 1 116 ? 23.364 6.381 -1.792 1.00 117.18 116 GLN A N 1
ATOM 872 C CA . GLN A 1 116 ? 23.734 7.464 -0.884 1.00 118.18 116 GLN A CA 1
ATOM 873 C C . GLN A 1 116 ? 23.901 7.003 0.552 1.00 117.50 116 GLN A C 1
ATOM 874 O O . GLN A 1 116 ? 23.662 7.771 1.493 1.00 117.07 116 GLN A O 1
ATOM 880 N N . ALA A 1 117 ? 24.287 5.737 0.713 1.00 109.49 117 ALA A N 1
ATOM 881 C CA . ALA A 1 117 ? 24.532 5.201 2.040 1.00 109.15 117 ALA A CA 1
ATOM 882 C C . ALA A 1 117 ? 25.480 6.095 2.816 1.00 111.30 117 ALA A C 1
ATOM 883 O O . ALA A 1 117 ? 25.260 6.350 4.001 1.00 110.46 117 ALA A O 1
ATOM 885 N N . ARG A 1 118 ? 26.504 6.637 2.137 1.00 113.89 118 ARG A N 1
ATOM 886 C CA . ARG A 1 118 ? 27.523 7.484 2.769 1.00 116.39 118 ARG A CA 1
ATOM 887 C C . ARG A 1 118 ? 26.928 8.685 3.502 1.00 115.49 118 ARG A C 1
ATOM 888 O O . ARG A 1 118 ? 27.526 9.182 4.471 1.00 116.76 118 ARG A O 1
ATOM 896 N N . VAL A 1 119 ? 25.800 9.213 3.013 1.00 107.70 119 VAL A N 1
ATOM 897 C CA . VAL A 1 119 ? 25.081 10.242 3.762 1.00 106.55 119 VAL A CA 1
ATOM 898 C C . VAL A 1 119 ? 24.624 9.672 5.106 1.00 104.70 119 VAL A C 1
ATOM 899 O O . VAL A 1 119 ? 24.884 10.239 6.178 1.00 105.25 119 VAL A O 1
ATOM 903 N N . ALA A 1 120 ? 23.943 8.520 5.058 1.00 107.02 120 ALA A N 1
ATOM 904 C CA . ALA A 1 120 ? 23.464 7.871 6.275 1.00 105.38 120 ALA A CA 1
ATOM 905 C C . ALA A 1 120 ? 24.621 7.540 7.214 1.00 107.31 120 ALA A C 1
ATOM 906 O O . ALA A 1 120 ? 24.600 7.905 8.394 1.00 107.27 120 ALA A O 1
ATOM 908 N N . ALA A 1 121 ? 25.654 6.865 6.708 1.00 102.38 121 ALA A N 1
ATOM 909 C CA . ALA A 1 121 ? 26.774 6.521 7.571 1.00 104.37 121 ALA A CA 1
ATOM 910 C C . ALA A 1 121 ? 27.362 7.767 8.214 1.00 106.07 121 ALA A C 1
ATOM 911 O O . ALA A 1 121 ? 27.633 7.777 9.420 1.00 106.38 121 ALA A O 1
ATOM 913 N N . SER A 1 122 ? 27.514 8.852 7.458 1.00 105.59 122 SER A N 1
ATOM 914 C CA . SER A 1 122 ? 28.125 10.014 8.099 1.00 107.39 122 SER A CA 1
ATOM 915 C C . SER A 1 122 ? 27.198 10.613 9.153 1.00 105.47 122 SER A C 1
ATOM 916 O O . SER A 1 122 ? 27.670 11.063 10.198 1.00 106.47 122 SER A O 1
ATOM 919 N N . VAL A 1 123 ? 25.882 10.639 8.911 1.00 101.28 123 VAL A N 1
ATOM 920 C CA . VAL A 1 123 ? 25.004 11.216 9.937 1.00 99.65 123 VAL A CA 1
ATOM 921 C C . VAL A 1 123 ? 24.982 10.329 11.191 1.00 98.96 123 VAL A C 1
ATOM 922 O O . VAL A 1 123 ? 24.897 10.826 12.322 1.00 98.95 123 VAL A O 1
ATOM 926 N N . TYR A 1 124 ? 25.109 9.021 11.011 1.00 94.48 124 TYR A N 1
ATOM 927 C CA . TYR A 1 124 ? 25.269 8.023 12.061 1.00 94.33 124 TYR A CA 1
ATOM 928 C C . TYR A 1 124 ? 26.505 8.244 12.946 1.00 96.83 124 TYR A C 1
ATOM 929 O O . TYR A 1 124 ? 26.409 8.566 14.147 1.00 96.81 124 TYR A O 1
ATOM 938 N N . ALA A 1 125 ? 27.688 8.046 12.353 1.00 99.06 125 ALA A N 1
ATOM 939 C CA . ALA A 1 125 ? 28.930 8.338 13.062 1.00 101.70 125 ALA A CA 1
ATOM 940 C C . ALA A 1 125 ? 28.898 9.751 13.613 1.00 102.20 125 ALA A C 1
ATOM 941 O O . ALA A 1 125 ? 29.586 10.062 14.595 1.00 103.73 125 ALA A O 1
ATOM 943 N N . GLY A 1 126 ? 28.135 10.627 12.960 1.00 95.20 126 GLY A N 1
ATOM 944 C CA . GLY A 1 126 ? 27.975 11.970 13.467 1.00 95.85 126 GLY A CA 1
ATOM 945 C C . GLY A 1 126 ? 27.338 11.982 14.841 1.00 94.44 126 GLY A C 1
ATOM 946 O O . GLY A 1 126 ? 27.956 12.418 15.815 1.00 96.30 126 GLY A O 1
ATOM 947 N N . ILE A 1 127 ? 26.135 11.408 14.960 1.00 93.69 127 ILE A N 1
ATOM 948 C CA . ILE A 1 127 ? 25.450 11.459 16.254 1.00 92.52 127 ILE A CA 1
ATOM 949 C C . ILE A 1 127 ? 26.298 10.785 17.332 1.00 94.08 127 ILE A C 1
ATOM 950 O O . ILE A 1 127 ? 26.333 11.246 18.487 1.00 94.86 127 ILE A O 1
ATOM 955 N N . PHE A 1 128 ? 27.040 9.725 16.974 1.00 99.16 128 PHE A N 1
ATOM 956 C CA . PHE A 1 128 ? 27.894 9.085 17.982 1.00 100.73 128 PHE A CA 1
ATOM 957 C C . PHE A 1 128 ? 29.056 9.996 18.383 1.00 103.30 128 PHE A C 1
ATOM 958 O O . PHE A 1 128 ? 29.404 10.093 19.570 1.00 104.17 128 PHE A O 1
ATOM 966 N N . LEU A 1 129 ? 29.713 10.618 17.397 1.00 102.36 129 LEU A N 1
ATOM 967 C CA . LEU A 1 129 ? 30.735 11.617 17.695 1.00 104.85 129 LEU A CA 1
ATOM 968 C C . LEU A 1 129 ? 30.173 12.715 18.597 1.00 104.19 129 LEU A C 1
ATOM 969 O O . LEU A 1 129 ? 30.764 13.043 19.630 1.00 105.54 129 LEU A O 1
ATOM 974 N N . ALA A 1 130 ? 28.983 13.229 18.266 1.00 95.69 130 ALA A N 1
ATOM 975 C CA . ALA A 1 130 ? 28.384 14.317 19.033 1.00 95.53 130 ALA A CA 1
ATOM 976 C C . ALA A 1 130 ? 28.155 13.909 20.473 1.00 95.16 130 ALA A C 1
ATOM 977 O O . ALA A 1 130 ? 28.506 14.645 21.399 1.00 96.96 130 ALA A O 1
ATOM 979 N N . ILE A 1 131 ? 27.587 12.723 20.681 1.00 98.56 131 ILE A N 1
ATOM 980 C CA . ILE A 1 131 ? 27.419 12.220 22.040 1.00 98.38 131 ILE A CA 1
ATOM 981 C C . ILE A 1 131 ? 28.773 12.135 22.740 1.00 101.00 131 ILE A C 1
ATOM 982 O O . ILE A 1 131 ? 28.905 12.512 23.908 1.00 101.67 131 ILE A O 1
ATOM 987 N N . ALA A 1 132 ? 29.806 11.670 22.031 1.00 100.37 132 ALA A N 1
ATOM 988 C CA . ALA A 1 132 ? 31.146 11.610 22.619 1.00 103.58 132 ALA A CA 1
ATOM 989 C C . ALA A 1 132 ? 31.605 12.985 23.116 1.00 105.89 132 ALA A C 1
ATOM 990 O O . ALA A 1 132 ? 32.052 13.146 24.264 1.00 107.59 132 ALA A O 1
ATOM 992 N N . ILE A 1 133 ? 31.462 13.994 22.259 1.00 102.32 133 ILE A N 1
ATOM 993 C CA . ILE A 1 133 ? 31.808 15.371 22.600 1.00 104.51 133 ILE A CA 1
ATOM 994 C C . ILE A 1 133 ? 31.022 15.829 23.820 1.00 103.72 133 ILE A C 1
ATOM 995 O O . ILE A 1 133 ? 31.544 16.543 24.681 1.00 106.04 133 ILE A O 1
ATOM 1000 N N . VAL A 1 134 ? 29.733 15.476 23.885 1.00 106.67 134 VAL A N 1
ATOM 1001 C CA . VAL A 1 134 ? 28.911 15.932 25.001 1.00 106.05 134 VAL A CA 1
ATOM 1002 C C . VAL A 1 134 ? 29.325 15.239 26.300 1.00 107.12 134 VAL A C 1
ATOM 1003 O O . VAL A 1 134 ? 29.294 15.856 27.367 1.00 108.42 134 VAL A O 1
ATOM 1007 N N . PHE A 1 135 ? 29.694 13.948 26.242 1.00 110.26 135 PHE A N 1
ATOM 1008 C CA . PHE A 1 135 ? 30.292 13.277 27.403 1.00 111.82 135 PHE A CA 1
ATOM 1009 C C . PHE A 1 135 ? 31.519 14.026 27.882 1.00 115.34 135 PHE A C 1
ATOM 1010 O O . PHE A 1 135 ? 31.712 14.268 29.086 1.00 116.89 135 PHE A O 1
ATOM 1018 N N . ASN A 1 136 ? 32.380 14.358 26.924 1.00 116.95 136 ASN A N 1
ATOM 1019 C CA . ASN A 1 136 ? 33.604 15.083 27.195 1.00 120.50 136 ASN A CA 1
ATOM 1020 C C . ASN A 1 136 ? 33.323 16.419 27.862 1.00 121.56 136 ASN A C 1
ATOM 1021 O O . ASN A 1 136 ? 33.976 16.777 28.841 1.00 124.05 136 ASN A O 1
ATOM 1026 N N . ARG A 1 137 ? 32.358 17.174 27.344 1.00 120.50 137 ARG A N 1
ATOM 1027 C CA . ARG A 1 137 ? 32.053 18.492 27.888 1.00 121.62 137 ARG A CA 1
ATOM 1028 C C . ARG A 1 137 ? 31.376 18.385 29.255 1.00 121.09 137 ARG A C 1
ATOM 1029 O O . ARG A 1 137 ? 31.698 19.149 30.170 1.00 123.36 137 ARG A O 1
ATOM 1037 N N . LEU A 1 138 ? 30.438 17.444 29.400 1.00 118.45 138 LEU A N 1
ATOM 1038 C CA . LEU A 1 138 ? 29.819 17.138 30.688 1.00 118.09 138 LEU A CA 1
ATOM 1039 C C . LEU A 1 138 ? 30.864 16.875 31.755 1.00 120.90 138 LEU A C 1
ATOM 1040 O O . LEU A 1 138 ? 30.737 17.356 32.883 1.00 122.28 138 LEU A O 1
ATOM 1045 N N . TRP A 1 139 ? 31.868 16.044 31.439 1.00 127.53 139 TRP A N 1
ATOM 1046 C CA . TRP A 1 139 ? 32.938 15.784 32.406 1.00 130.43 139 TRP A CA 1
ATOM 1047 C C . TRP A 1 139 ? 33.863 16.995 32.583 1.00 133.67 139 TRP A C 1
ATOM 1048 O O . TRP A 1 139 ? 34.344 17.252 33.693 1.00 136.02 139 TRP A O 1
ATOM 1059 N N . LYS A 1 140 ? 34.159 17.724 31.493 1.00 127.67 140 LYS A N 1
ATOM 1060 C CA . LYS A 1 140 ? 35.048 18.882 31.583 1.00 130.95 140 LYS A CA 1
ATOM 1061 C C . LYS A 1 140 ? 34.502 19.911 32.554 1.00 131.75 140 LYS A C 1
ATOM 1062 O O . LYS A 1 140 ? 35.252 20.492 33.340 1.00 134.79 140 LYS A O 1
ATOM 1068 N N . HIS A 1 141 ? 33.191 20.134 32.532 1.00 130.85 141 HIS A N 1
ATOM 1069 C CA . HIS A 1 141 ? 32.601 21.035 33.510 1.00 131.66 141 HIS A CA 1
ATOM 1070 C C . HIS A 1 141 ? 32.741 20.504 34.925 1.00 132.80 141 HIS A C 1
ATOM 1071 O O . HIS A 1 141 ? 32.664 21.289 35.868 1.00 134.64 141 HIS A O 1
ATOM 1078 N N . ALA A 1 142 ? 32.899 19.192 35.105 1.00 129.66 142 ALA A N 1
ATOM 1079 C CA . ALA A 1 142 ? 33.053 18.656 36.457 1.00 130.76 142 ALA A CA 1
ATOM 1080 C C . ALA A 1 142 ? 34.372 19.105 37.105 1.00 134.81 142 ALA A C 1
ATOM 1081 O O . ALA A 1 142 ? 34.399 19.459 38.295 1.00 136.73 142 ALA A O 1
ATOM 1083 N N . ALA A 1 143 ? 35.491 19.041 36.369 1.00 134.17 143 ALA A N 1
ATOM 1084 C CA . ALA A 1 143 ? 36.750 19.555 36.919 1.00 138.05 143 ALA A CA 1
ATOM 1085 C C . ALA A 1 143 ? 36.672 21.071 37.126 1.00 139.85 143 ALA A C 1
ATOM 1086 O O . ALA A 1 143 ? 37.047 21.583 38.192 1.00 142.48 143 ALA A O 1
ATOM 1088 N N . THR A 1 144 ? 36.267 21.800 36.067 1.00 132.20 144 THR A N 1
ATOM 1089 C CA . THR A 1 144 ? 35.911 23.244 36.009 1.00 131.78 144 THR A CA 1
ATOM 1090 C C . THR A 1 144 ? 34.534 23.581 36.634 1.00 128.73 144 THR A C 1
ATOM 1091 O O . THR A 1 144 ? 34.287 23.411 37.831 1.00 128.31 144 THR A O 1
ATOM 1095 N N . ASP A 1 154 ? 38.690 8.700 44.000 1.00 215.02 154 ASP A N 1
ATOM 1096 C CA . ASP A 1 154 ? 39.646 7.909 43.234 1.00 217.45 154 ASP A CA 1
ATOM 1097 C C . ASP A 1 154 ? 40.267 8.707 42.134 1.00 219.04 154 ASP A C 1
ATOM 1098 O O . ASP A 1 154 ? 39.638 8.975 41.115 1.00 217.29 154 ASP A O 1
ATOM 1103 N N . ARG A 1 155 ? 41.534 9.038 42.319 1.00 198.67 155 ARG A N 1
ATOM 1104 C CA . ARG A 1 155 ? 42.182 9.917 41.363 1.00 200.35 155 ARG A CA 1
ATOM 1105 C C . ARG A 1 155 ? 42.630 9.159 40.121 1.00 201.27 155 ARG A C 1
ATOM 1106 O O . ARG A 1 155 ? 42.562 9.699 39.013 1.00 200.99 155 ARG A O 1
ATOM 1114 N N . HIS A 1 156 ? 43.059 7.901 40.273 1.00 204.86 156 HIS A N 1
ATOM 1115 C CA . HIS A 1 156 ? 43.430 7.104 39.100 1.00 205.56 156 HIS A CA 1
ATOM 1116 C C . HIS A 1 156 ? 42.244 6.865 38.180 1.00 202.28 156 HIS A C 1
ATOM 1117 O O . HIS A 1 156 ? 42.391 6.871 36.952 1.00 202.48 156 HIS A O 1
ATOM 1124 N N . GLU A 1 157 ? 41.066 6.620 38.745 1.00 200.56 157 GLU A N 1
ATOM 1125 C CA . GLU A 1 157 ? 39.898 6.509 37.887 1.00 197.41 157 GLU A CA 1
ATOM 1126 C C . GLU A 1 157 ? 39.653 7.818 37.152 1.00 196.83 157 GLU A C 1
ATOM 1127 O O . GLU A 1 157 ? 39.312 7.812 35.966 1.00 195.85 157 GLU A O 1
ATOM 1133 N N . VAL A 1 158 ? 39.817 8.950 37.842 1.00 186.73 158 VAL A N 1
ATOM 1134 C CA . VAL A 1 158 ? 39.700 10.255 37.190 1.00 186.55 158 VAL A CA 1
ATOM 1135 C C . VAL A 1 158 ? 40.667 10.372 36.016 1.00 188.91 158 VAL A C 1
ATOM 1136 O O . VAL A 1 158 ? 40.301 10.840 34.932 1.00 187.93 158 VAL A O 1
ATOM 1140 N N . ASP A 1 159 ? 41.921 9.971 36.223 1.00 192.76 159 ASP A N 1
ATOM 1141 C CA . ASP A 1 159 ? 42.928 10.096 35.170 1.00 195.21 159 ASP A CA 1
ATOM 1142 C C . ASP A 1 159 ? 42.606 9.199 33.981 1.00 194.09 159 ASP A C 1
ATOM 1143 O O . ASP A 1 159 ? 42.554 9.659 32.832 1.00 193.84 159 ASP A O 1
ATOM 1148 N N . ALA A 1 160 ? 42.381 7.910 34.245 1.00 188.19 160 ALA A N 1
ATOM 1149 C CA . ALA A 1 160 ? 42.042 6.973 33.182 1.00 187.07 160 ALA A CA 1
ATOM 1150 C C . ALA A 1 160 ? 40.785 7.418 32.441 1.00 183.88 160 ALA A C 1
ATOM 1151 O O . ALA A 1 160 ? 40.676 7.250 31.218 1.00 183.43 160 ALA A O 1
ATOM 1153 N N . ILE A 1 161 ? 39.835 8.007 33.168 1.00 193.60 161 ILE A N 1
ATOM 1154 C CA . ILE A 1 161 ? 38.584 8.462 32.569 1.00 190.52 161 ILE A CA 1
ATOM 1155 C C . ILE A 1 161 ? 38.821 9.642 31.634 1.00 191.12 161 ILE A C 1
ATOM 1156 O O . ILE A 1 161 ? 38.317 9.665 30.506 1.00 189.77 161 ILE A O 1
ATOM 1161 N N . THR A 1 162 ? 39.559 10.652 32.099 1.00 186.71 162 THR A N 1
ATOM 1162 C CA . THR A 1 162 ? 39.894 11.790 31.246 1.00 187.56 162 THR A CA 1
ATOM 1163 C C . THR A 1 162 ? 40.645 11.351 29.996 1.00 189.16 162 THR A C 1
ATOM 1164 O O . THR A 1 162 ? 40.443 11.913 28.912 1.00 188.53 162 THR A O 1
ATOM 1168 N N . LYS A 1 163 ? 41.566 10.396 30.143 1.00 190.51 163 LYS A N 1
ATOM 1169 C CA . LYS A 1 163 ? 42.309 9.892 28.991 1.00 192.11 163 LYS A CA 1
ATOM 1170 C C . LYS A 1 163 ? 41.380 9.193 27.998 1.00 189.56 163 LYS A C 1
ATOM 1171 O O . LYS A 1 163 ? 41.546 9.330 26.776 1.00 189.75 163 LYS A O 1
ATOM 1177 N N . GLN A 1 164 ? 40.406 8.421 28.505 1.00 190.15 164 GLN A N 1
ATOM 1178 C CA . GLN A 1 164 ? 39.438 7.770 27.616 1.00 187.61 164 GLN A CA 1
ATOM 1179 C C . GLN A 1 164 ? 38.552 8.799 26.908 1.00 185.45 164 GLN A C 1
ATOM 1180 O O . GLN A 1 164 ? 38.231 8.634 25.724 1.00 184.46 164 GLN A O 1
ATOM 1186 N N . TYR A 1 165 ? 38.104 9.838 27.628 1.00 175.81 165 TYR A N 1
ATOM 1187 C CA . TYR A 1 165 ? 37.249 10.871 27.037 1.00 173.71 165 TYR A CA 1
ATOM 1188 C C . TYR A 1 165 ? 38.007 11.784 26.069 1.00 175.36 165 TYR A C 1
ATOM 1189 O O . TYR A 1 165 ? 37.382 12.376 25.180 1.00 173.64 165 TYR A O 1
ATOM 1198 N N . ARG A 1 166 ? 39.326 11.936 26.230 1.00 178.39 166 ARG A N 1
ATOM 1199 C CA . ARG A 1 166 ? 40.131 12.509 25.154 1.00 180.17 166 ARG A CA 1
ATOM 1200 C C . ARG A 1 166 ? 40.191 11.564 23.959 1.00 180.02 166 ARG A C 1
ATOM 1201 O O . ARG A 1 166 ? 40.122 12.004 22.805 1.00 179.62 166 ARG A O 1
ATOM 1209 N N . PHE A 1 167 ? 40.309 10.257 24.228 1.00 174.89 167 PHE A N 1
ATOM 1210 C CA . PHE A 1 167 ? 40.547 9.269 23.177 1.00 175.20 167 PHE A CA 1
ATOM 1211 C C . PHE A 1 167 ? 39.306 9.036 22.307 1.00 171.98 167 PHE A C 1
ATOM 1212 O O . PHE A 1 167 ? 39.436 8.706 21.119 1.00 172.06 167 PHE A O 1
ATOM 1220 N N . GLY A 1 168 ? 38.105 9.212 22.863 1.00 151.29 168 GLY A N 1
ATOM 1221 C CA . GLY A 1 168 ? 36.889 8.877 22.155 1.00 148.20 168 GLY A CA 1
ATOM 1222 C C . GLY A 1 168 ? 36.566 9.764 20.970 1.00 147.09 168 GLY A C 1
ATOM 1223 O O . GLY A 1 168 ? 36.623 9.329 19.815 1.00 146.97 168 GLY A O 1
ATOM 1224 N N . PRO A 1 169 ? 36.200 11.024 21.237 1.00 146.33 169 PRO A N 1
ATOM 1225 C CA . PRO A 1 169 ? 35.768 11.919 20.148 1.00 144.92 169 PRO A CA 1
ATOM 1226 C C . PRO A 1 169 ? 36.725 11.985 18.964 1.00 147.05 169 PRO A C 1
ATOM 1227 O O . PRO A 1 169 ? 36.271 12.116 17.821 1.00 145.63 169 PRO A O 1
ATOM 1231 N N . GLY A 1 170 ? 38.032 11.879 19.193 1.00 134.28 170 GLY A N 1
ATOM 1232 C CA . GLY A 1 170 ? 38.945 11.809 18.071 1.00 136.41 170 GLY A CA 1
ATOM 1233 C C . GLY A 1 170 ? 38.741 10.546 17.261 1.00 135.74 170 GLY A C 1
ATOM 1234 O O . GLY A 1 170 ? 38.682 10.586 16.029 1.00 135.43 170 GLY A O 1
ATOM 1235 N N . LEU A 1 171 ? 38.595 9.413 17.937 1.00 142.64 171 LEU A N 1
ATOM 1236 C CA . LEU A 1 171 ? 38.428 8.163 17.212 1.00 142.17 171 LEU A CA 1
ATOM 1237 C C . LEU A 1 171 ? 37.089 8.123 16.477 1.00 138.74 171 LEU A C 1
ATOM 1238 O O . LEU A 1 171 ? 37.011 7.614 15.354 1.00 138.45 171 LEU A O 1
ATOM 1243 N N . TYR A 1 172 ? 36.037 8.717 17.052 1.00 135.11 172 TYR A N 1
ATOM 1244 C CA . TYR A 1 172 ? 34.769 8.801 16.330 1.00 131.82 172 TYR A CA 1
ATOM 1245 C C . TYR A 1 172 ? 34.811 9.850 15.229 1.00 131.62 172 TYR A C 1
ATOM 1246 O O . TYR A 1 172 ? 33.996 9.796 14.308 1.00 129.44 172 TYR A O 1
ATOM 1255 N N . LEU A 1 173 ? 35.714 10.822 15.325 1.00 139.99 173 LEU A N 1
ATOM 1256 C CA . LEU A 1 173 ? 36.040 11.642 14.168 1.00 140.63 173 LEU A CA 1
ATOM 1257 C C . LEU A 1 173 ? 36.718 10.816 13.093 1.00 142.33 173 LEU A C 1
ATOM 1258 O O . LEU A 1 173 ? 36.553 11.096 11.906 1.00 141.82 173 LEU A O 1
ATOM 1263 N N . VAL A 1 174 ? 37.507 9.816 13.491 1.00 136.67 174 VAL A N 1
ATOM 1264 C CA . VAL A 1 174 ? 38.118 8.922 12.513 1.00 138.20 174 VAL A CA 1
ATOM 1265 C C . VAL A 1 174 ? 37.048 8.092 11.816 1.00 135.49 174 VAL A C 1
ATOM 1266 O O . VAL A 1 174 ? 37.066 7.941 10.593 1.00 135.52 174 VAL A O 1
ATOM 1270 N N . ALA A 1 175 ? 36.100 7.547 12.582 1.00 133.01 175 ALA A N 1
ATOM 1271 C CA . ALA A 1 175 ? 34.977 6.835 11.977 1.00 130.24 175 ALA A CA 1
ATOM 1272 C C . ALA A 1 175 ? 34.131 7.770 11.121 1.00 127.95 175 ALA A C 1
ATOM 1273 O O . ALA A 1 175 ? 33.720 7.416 10.005 1.00 126.97 175 ALA A O 1
ATOM 1275 N N . PHE A 1 176 ? 33.884 8.981 11.630 1.00 130.72 176 PHE A N 1
ATOM 1276 C CA . PHE A 1 176 ? 33.083 9.971 10.921 1.00 128.51 176 PHE A CA 1
ATOM 1277 C C . PHE A 1 176 ? 33.703 10.326 9.585 1.00 130.17 176 PHE A C 1
ATOM 1278 O O . PHE A 1 176 ? 33.008 10.383 8.566 1.00 128.47 176 PHE A O 1
ATOM 1286 N N . ALA A 1 177 ? 35.008 10.608 9.580 1.00 125.03 177 ALA A N 1
ATOM 1287 C CA . ALA A 1 177 ? 35.698 10.931 8.340 1.00 127.32 177 ALA A CA 1
ATOM 1288 C C . ALA A 1 177 ? 35.751 9.715 7.434 1.00 127.43 177 ALA A C 1
ATOM 1289 O O . ALA A 1 177 ? 35.565 9.829 6.219 1.00 127.77 177 ALA A O 1
ATOM 1291 N N . LEU A 1 178 ? 35.964 8.535 8.020 1.00 134.77 178 LEU A N 1
ATOM 1292 C CA . LEU A 1 178 ? 35.952 7.303 7.243 1.00 134.88 178 LEU A CA 1
ATOM 1293 C C . LEU A 1 178 ? 34.642 7.130 6.493 1.00 131.66 178 LEU A C 1
ATOM 1294 O O . LEU A 1 178 ? 34.635 6.553 5.400 1.00 131.93 178 LEU A O 1
ATOM 1299 N N . SER A 1 179 ? 33.535 7.651 7.038 1.00 133.86 179 SER A N 1
ATOM 1300 C CA . SER A 1 179 ? 32.245 7.532 6.349 1.00 130.66 179 SER A CA 1
ATOM 1301 C C . SER A 1 179 ? 32.302 8.039 4.909 1.00 131.03 179 SER A C 1
ATOM 1302 O O . SER A 1 179 ? 31.640 7.480 4.028 1.00 129.70 179 SER A O 1
ATOM 1305 N N . PHE A 1 180 ? 33.035 9.125 4.658 1.00 132.73 180 PHE A N 1
ATOM 1306 C CA . PHE A 1 180 ? 33.051 9.703 3.316 1.00 133.07 180 PHE A CA 1
ATOM 1307 C C . PHE A 1 180 ? 33.767 8.803 2.309 1.00 135.29 180 PHE A C 1
ATOM 1308 O O . PHE A 1 180 ? 33.374 8.747 1.135 1.00 134.70 180 PHE A O 1
ATOM 1316 N N . ILE A 1 181 ? 34.831 8.111 2.734 1.00 140.26 181 ILE A N 1
ATOM 1317 C CA . ILE A 1 181 ? 35.572 7.236 1.822 1.00 142.48 181 ILE A CA 1
ATOM 1318 C C . ILE A 1 181 ? 34.738 6.005 1.458 1.00 140.54 181 ILE A C 1
ATOM 1319 O O . ILE A 1 181 ? 34.604 5.656 0.278 1.00 140.67 181 ILE A O 1
ATOM 1324 N N . SER A 1 182 ? 34.171 5.323 2.457 1.00 139.32 182 SER A N 1
ATOM 1325 C CA . SER A 1 182 ? 33.312 4.186 2.150 1.00 137.74 182 SER A CA 1
ATOM 1326 C C . SER A 1 182 ? 32.413 3.892 3.342 1.00 136.32 182 SER A C 1
ATOM 1327 O O . SER A 1 182 ? 32.856 3.919 4.495 1.00 136.11 182 SER A O 1
ATOM 1330 N N . VAL A 1 183 ? 31.173 3.516 3.031 1.00 138.27 183 VAL A N 1
ATOM 1331 C CA . VAL A 1 183 ? 30.194 3.185 4.054 1.00 136.88 183 VAL A CA 1
ATOM 1332 C C . VAL A 1 183 ? 30.691 2.013 4.869 1.00 135.62 183 VAL A C 1
ATOM 1333 O O . VAL A 1 183 ? 30.728 2.062 6.105 1.00 135.14 183 VAL A O 1
ATOM 1337 N N . TRP A 1 184 ? 31.099 0.944 4.176 1.00 148.75 184 TRP A N 1
ATOM 1338 C CA . TRP A 1 184 ? 31.485 -0.293 4.844 1.00 147.47 184 TRP A CA 1
ATOM 1339 C C . TRP A 1 184 ? 32.562 -0.021 5.894 1.00 147.89 184 TRP A C 1
ATOM 1340 O O . TRP A 1 184 ? 32.473 -0.509 7.027 1.00 146.87 184 TRP A O 1
ATOM 1351 N N . LEU A 1 185 ? 33.556 0.813 5.553 1.00 128.51 185 LEU A N 1
ATOM 1352 C CA . LEU A 1 185 ? 34.641 1.108 6.488 1.00 129.05 185 LEU A CA 1
ATOM 1353 C C . LEU A 1 185 ? 34.170 1.913 7.690 1.00 129.03 185 LEU A C 1
ATOM 1354 O O . LEU A 1 185 ? 34.599 1.644 8.819 1.00 128.57 185 LEU A O 1
ATOM 1359 N N . SER A 1 186 ? 33.309 2.911 7.484 1.00 122.08 186 SER A N 1
ATOM 1360 C CA . SER A 1 186 ? 32.832 3.693 8.623 1.00 122.28 186 SER A CA 1
ATOM 1361 C C . SER A 1 186 ? 31.986 2.844 9.568 1.00 120.77 186 SER A C 1
ATOM 1362 O O . SER A 1 186 ? 32.192 2.851 10.792 1.00 120.80 186 SER A O 1
ATOM 1365 N N . VAL A 1 187 ? 31.002 2.124 9.025 1.00 122.37 187 VAL A N 1
ATOM 1366 C CA . VAL A 1 187 ? 30.188 1.276 9.886 1.00 120.71 187 VAL A CA 1
ATOM 1367 C C . VAL A 1 187 ? 31.083 0.265 10.598 1.00 119.96 187 VAL A C 1
ATOM 1368 O O . VAL A 1 187 ? 30.901 -0.017 11.791 1.00 119.12 187 VAL A O 1
ATOM 1372 N N . GLY A 1 188 ? 32.111 -0.233 9.901 1.00 114.04 188 GLY A N 1
ATOM 1373 C CA . GLY A 1 188 ? 33.030 -1.166 10.528 1.00 113.81 188 GLY A CA 1
ATOM 1374 C C . GLY A 1 188 ? 33.697 -0.580 11.752 1.00 114.70 188 GLY A C 1
ATOM 1375 O O . GLY A 1 188 ? 33.658 -1.174 12.835 1.00 114.09 188 GLY A O 1
ATOM 1376 N N . VAL A 1 189 ? 34.263 0.624 11.615 1.00 116.29 189 VAL A N 1
ATOM 1377 C CA . VAL A 1 189 ? 34.917 1.230 12.773 1.00 117.26 189 VAL A CA 1
ATOM 1378 C C . VAL A 1 189 ? 33.911 1.550 13.866 1.00 116.78 189 VAL A C 1
ATOM 1379 O O . VAL A 1 189 ? 34.281 1.581 15.045 1.00 117.07 189 VAL A O 1
ATOM 1383 N N . CYS A 1 190 ? 32.627 1.728 13.530 1.00 115.71 190 CYS A N 1
ATOM 1384 C CA . CYS A 1 190 ? 31.656 1.926 14.603 1.00 115.20 190 CYS A CA 1
ATOM 1385 C C . CYS A 1 190 ? 31.408 0.638 15.375 1.00 113.88 190 CYS A C 1
ATOM 1386 O O . CYS A 1 190 ? 31.329 0.659 16.606 1.00 113.89 190 CYS A O 1
ATOM 1389 N N . PHE A 1 191 ? 31.302 -0.490 14.670 1.00 119.46 191 PHE A N 1
ATOM 1390 C CA . PHE A 1 191 ? 31.133 -1.802 15.304 1.00 117.88 191 PHE A CA 1
ATOM 1391 C C . PHE A 1 191 ? 32.326 -2.160 16.196 1.00 117.95 191 PHE A C 1
ATOM 1392 O O . PHE A 1 191 ? 32.176 -2.528 17.383 1.00 117.14 191 PHE A O 1
ATOM 1400 N N . VAL A 1 192 ? 33.525 -2.123 15.610 1.00 117.57 192 VAL A N 1
ATOM 1401 C CA . VAL A 1 192 ? 34.715 -2.404 16.396 1.00 117.79 192 VAL A CA 1
ATOM 1402 C C . VAL A 1 192 ? 34.809 -1.424 17.559 1.00 118.46 192 VAL A C 1
ATOM 1403 O O . VAL A 1 192 ? 35.004 -1.832 18.710 1.00 117.94 192 VAL A O 1
ATOM 1407 N N . LEU A 1 193 ? 34.495 -0.147 17.306 1.00 117.28 193 LEU A N 1
ATOM 1408 C CA . LEU A 1 193 ? 34.580 0.892 18.339 1.00 118.35 193 LEU A CA 1
ATOM 1409 C C . LEU A 1 193 ? 33.580 0.678 19.486 1.00 117.56 193 LEU A C 1
ATOM 1410 O O . LEU A 1 193 ? 33.874 1.053 20.628 1.00 118.25 193 LEU A O 1
ATOM 1415 N N . ALA A 1 194 ? 32.399 0.104 19.209 1.00 122.16 194 ALA A N 1
ATOM 1416 C CA . ALA A 1 194 ? 31.462 -0.238 20.285 1.00 120.96 194 ALA A CA 1
ATOM 1417 C C . ALA A 1 194 ? 31.993 -1.391 21.133 1.00 119.96 194 ALA A C 1
ATOM 1418 O O . ALA A 1 194 ? 31.800 -1.416 22.365 1.00 119.54 194 ALA A O 1
ATOM 1420 N N . ILE A 1 195 ? 32.608 -2.391 20.489 1.00 124.41 195 ILE A N 1
ATOM 1421 C CA . ILE A 1 195 ? 33.207 -3.483 21.264 1.00 123.55 195 ILE A CA 1
ATOM 1422 C C . ILE A 1 195 ? 34.392 -2.978 22.103 1.00 124.60 195 ILE A C 1
ATOM 1423 O O . ILE A 1 195 ? 34.596 -3.396 23.259 1.00 124.08 195 ILE A O 1
ATOM 1428 N N . TYR A 1 196 ? 35.207 -2.095 21.520 1.00 124.86 196 TYR A N 1
ATOM 1429 C CA . TYR A 1 196 ? 36.367 -1.552 22.218 1.00 126.01 196 TYR A CA 1
ATOM 1430 C C . TYR A 1 196 ? 35.947 -0.715 23.414 1.00 126.33 196 TYR A C 1
ATOM 1431 O O . TYR A 1 196 ? 36.408 -0.939 24.540 1.00 126.23 196 TYR A O 1
ATOM 1440 N N . PHE A 1 197 ? 35.044 0.242 23.197 1.00 129.37 197 PHE A N 1
ATOM 1441 C CA . PHE A 1 197 ? 34.599 1.059 24.317 1.00 129.70 197 PHE A CA 1
ATOM 1442 C C . PHE A 1 197 ? 33.917 0.217 25.375 1.00 128.23 197 PHE A C 1
ATOM 1443 O O . PHE A 1 197 ? 34.092 0.478 26.571 1.00 128.79 197 PHE A O 1
ATOM 1451 N N . ALA A 1 198 ? 33.201 -0.836 24.968 1.00 124.51 198 ALA A N 1
ATOM 1452 C CA . ALA A 1 198 ? 32.687 -1.759 25.964 1.00 123.41 198 ALA A CA 1
ATOM 1453 C C . ALA A 1 198 ? 33.831 -2.326 26.794 1.00 123.92 198 ALA A C 1
ATOM 1454 O O . ALA A 1 198 ? 33.772 -2.333 28.026 1.00 124.23 198 ALA A O 1
ATOM 1456 N N . LEU A 1 199 ? 34.918 -2.744 26.142 1.00 132.52 199 LEU A N 1
ATOM 1457 C CA . LEU A 1 199 ? 36.004 -3.343 26.918 1.00 132.97 199 LEU A CA 1
ATOM 1458 C C . LEU A 1 199 ? 36.709 -2.329 27.832 1.00 134.63 199 LEU A C 1
ATOM 1459 O O . LEU A 1 199 ? 37.178 -2.709 28.917 1.00 134.97 199 LEU A O 1
ATOM 1464 N N . ARG A 1 200 ? 36.771 -1.044 27.435 1.00 132.61 200 ARG A N 1
ATOM 1465 C CA . ARG A 1 200 ? 37.457 -0.013 28.215 1.00 134.28 200 ARG A CA 1
ATOM 1466 C C . ARG A 1 200 ? 36.602 0.617 29.310 1.00 134.57 200 ARG A C 1
ATOM 1467 O O . ARG A 1 200 ? 37.164 1.153 30.272 1.00 135.81 200 ARG A O 1
ATOM 1475 N N . SER A 1 201 ? 35.268 0.594 29.187 1.00 131.60 201 SER A N 1
ATOM 1476 C CA . SER A 1 201 ? 34.430 1.185 30.226 1.00 131.89 201 SER A CA 1
ATOM 1477 C C . SER A 1 201 ? 34.561 0.437 31.544 1.00 131.80 201 SER A C 1
ATOM 1478 O O . SER A 1 201 ? 34.313 1.026 32.600 1.00 132.57 201 SER A O 1
ATOM 1481 N N . ASN A 1 202 ? 34.968 -0.834 31.507 1.00 137.93 202 ASN A N 1
ATOM 1482 C CA . ASN A 1 202 ? 35.249 -1.606 32.716 1.00 137.92 202 ASN A CA 1
ATOM 1483 C C . ASN A 1 202 ? 34.056 -1.678 33.686 1.00 137.44 202 ASN A C 1
ATOM 1484 O O . ASN A 1 202 ? 34.149 -1.226 34.824 1.00 138.41 202 ASN A O 1
ATOM 1489 N N . ALA A 1 203 ? 32.920 -2.203 33.221 1.00 121.14 203 ALA A N 1
ATOM 1490 C CA . ALA A 1 203 ? 31.739 -2.329 34.089 1.00 120.64 203 ALA A CA 1
ATOM 1491 C C . ALA A 1 203 ? 32.041 -3.050 35.411 1.00 120.82 203 ALA A C 1
ATOM 1492 O O . ALA A 1 203 ? 31.277 -3.896 35.878 1.00 119.84 203 ALA A O 1
ATOM 1494 N N . GLN B 1 7 ? 8.177 -6.083 51.127 1.00 141.85 7 GLN B N 1
ATOM 1495 C CA . GLN B 1 7 ? 9.422 -5.351 50.888 1.00 140.84 7 GLN B CA 1
ATOM 1496 C C . GLN B 1 7 ? 10.028 -5.764 49.549 1.00 137.32 7 GLN B C 1
ATOM 1497 O O . GLN B 1 7 ? 9.597 -5.280 48.525 1.00 134.12 7 GLN B O 1
ATOM 1503 N N . SER B 1 8 ? 11.017 -6.660 49.543 1.00 139.24 8 SER B N 1
ATOM 1504 C CA . SER B 1 8 ? 11.622 -7.044 48.270 1.00 135.93 8 SER B CA 1
ATOM 1505 C C . SER B 1 8 ? 10.670 -7.899 47.447 1.00 133.65 8 SER B C 1
ATOM 1506 O O . SER B 1 8 ? 10.522 -7.685 46.236 1.00 130.05 8 SER B O 1
ATOM 1509 N N . GLU B 1 9 ? 9.977 -8.839 48.091 1.00 134.74 9 GLU B N 1
ATOM 1510 C CA . GLU B 1 9 ? 9.091 -9.731 47.354 1.00 132.80 9 GLU B CA 1
ATOM 1511 C C . GLU B 1 9 ? 7.909 -8.976 46.769 1.00 130.63 9 GLU B C 1
ATOM 1512 O O . GLU B 1 9 ? 7.525 -9.208 45.619 1.00 127.46 9 GLU B O 1
ATOM 1518 N N . THR B 1 10 ? 7.275 -8.121 47.572 1.00 121.60 10 THR B N 1
ATOM 1519 C CA . THR B 1 10 ? 6.159 -7.306 47.100 1.00 119.96 10 THR B CA 1
ATOM 1520 C C . THR B 1 10 ? 6.615 -6.000 46.458 1.00 117.86 10 THR B C 1
ATOM 1521 O O . THR B 1 10 ? 6.003 -5.535 45.497 1.00 115.27 10 THR B O 1
ATOM 1525 N N . GLY B 1 11 ? 7.673 -5.383 46.972 1.00 116.89 11 GLY B N 1
ATOM 1526 C CA . GLY B 1 11 ? 8.121 -4.136 46.384 1.00 114.99 11 GLY B CA 1
ATOM 1527 C C . GLY B 1 11 ? 8.664 -4.313 44.992 1.00 111.57 11 GLY B C 1
ATOM 1528 O O . GLY B 1 11 ? 8.443 -3.459 44.134 1.00 109.37 11 GLY B O 1
ATOM 1529 N N . ARG B 1 12 ? 9.321 -5.443 44.726 1.00 112.93 12 ARG B N 1
ATOM 1530 C CA . ARG B 1 12 ? 9.799 -5.701 43.373 1.00 109.53 12 ARG B CA 1
ATOM 1531 C C . ARG B 1 12 ? 8.633 -5.860 42.399 1.00 107.21 12 ARG B C 1
ATOM 1532 O O . ARG B 1 12 ? 8.629 -5.257 41.318 1.00 104.49 12 ARG B O 1
ATOM 1540 N N . ILE B 1 13 ? 7.620 -6.633 42.782 1.00 97.75 13 ILE B N 1
ATOM 1541 C CA . ILE B 1 13 ? 6.461 -6.850 41.927 1.00 95.77 13 ILE B CA 1
ATOM 1542 C C . ILE B 1 13 ? 5.684 -5.556 41.711 1.00 95.47 13 ILE B C 1
ATOM 1543 O O . ILE B 1 13 ? 5.236 -5.260 40.595 1.00 93.11 13 ILE B O 1
ATOM 1548 N N . GLU B 1 14 ? 5.470 -4.785 42.775 1.00 98.47 14 GLU B N 1
ATOM 1549 C CA . GLU B 1 14 ? 4.778 -3.512 42.612 1.00 98.22 14 GLU B CA 1
ATOM 1550 C C . GLU B 1 14 ? 5.605 -2.543 41.757 1.00 96.26 14 GLU B C 1
ATOM 1551 O O . GLU B 1 14 ? 5.048 -1.767 40.969 1.00 94.78 14 GLU B O 1
ATOM 1557 N N . ALA B 1 15 ? 6.934 -2.564 41.899 1.00 93.25 15 ALA B N 1
ATOM 1558 C CA . ALA B 1 15 ? 7.773 -1.703 41.070 1.00 91.44 15 ALA B CA 1
ATOM 1559 C C . ALA B 1 15 ? 7.611 -2.044 39.588 1.00 88.38 15 ALA B C 1
ATOM 1560 O O . ALA B 1 15 ? 7.276 -1.179 38.756 1.00 87.03 15 ALA B O 1
ATOM 1562 N N . PHE B 1 16 ? 7.757 -3.327 39.259 1.00 87.14 16 PHE B N 1
ATOM 1563 C CA . PHE B 1 16 ? 7.613 -3.757 37.875 1.00 84.01 16 PHE B CA 1
ATOM 1564 C C . PHE B 1 16 ? 6.245 -3.364 37.334 1.00 83.40 16 PHE B C 1
ATOM 1565 O O . PHE B 1 16 ? 6.132 -2.807 36.223 1.00 81.42 16 PHE B O 1
ATOM 1573 N N . SER B 1 17 ? 5.200 -3.604 38.135 1.00 79.24 17 SER B N 1
ATOM 1574 C CA . SER B 1 17 ? 3.853 -3.273 37.700 1.00 78.96 17 SER B CA 1
ATOM 1575 C C . SER B 1 17 ? 3.701 -1.776 37.474 1.00 79.41 17 SER B C 1
ATOM 1576 O O . SER B 1 17 ? 3.023 -1.360 36.526 1.00 78.27 17 SER B O 1
ATOM 1579 N N . ASP B 1 18 ? 4.331 -0.948 38.316 1.00 78.77 18 ASP B N 1
ATOM 1580 C CA . ASP B 1 18 ? 4.244 0.496 38.109 1.00 78.37 18 ASP B CA 1
ATOM 1581 C C . ASP B 1 18 ? 4.865 0.902 36.782 1.00 76.37 18 ASP B C 1
ATOM 1582 O O . ASP B 1 18 ? 4.314 1.743 36.054 1.00 74.79 18 ASP B O 1
ATOM 1587 N N . GLY B 1 19 ? 6.005 0.309 36.436 1.00 72.77 19 GLY B N 1
ATOM 1588 C CA . GLY B 1 19 ? 6.607 0.646 35.154 1.00 70.22 19 GLY B CA 1
ATOM 1589 C C . GLY B 1 19 ? 5.757 0.259 33.961 1.00 68.06 19 GLY B C 1
ATOM 1590 O O . GLY B 1 19 ? 5.571 1.057 33.041 1.00 66.86 19 GLY B O 1
ATOM 1591 N N . VAL B 1 20 ? 5.246 -0.975 33.955 1.00 66.74 20 VAL B N 1
ATOM 1592 C CA . VAL B 1 20 ? 4.382 -1.416 32.859 1.00 64.88 20 VAL B CA 1
ATOM 1593 C C . VAL B 1 20 ? 3.131 -0.543 32.749 1.00 66.05 20 VAL B C 1
ATOM 1594 O O . VAL B 1 20 ? 2.650 -0.268 31.639 1.00 64.59 20 VAL B O 1
ATOM 1598 N N . PHE B 1 21 ? 2.578 -0.093 33.889 1.00 69.13 21 PHE B N 1
ATOM 1599 C CA . PHE B 1 21 ? 1.458 0.853 33.848 1.00 69.30 21 PHE B CA 1
ATOM 1600 C C . PHE B 1 21 ? 1.859 2.152 33.173 1.00 67.40 21 PHE B C 1
ATOM 1601 O O . PHE B 1 21 ? 1.182 2.614 32.246 1.00 66.12 21 PHE B O 1
ATOM 1609 N N . ALA B 1 22 ? 2.978 2.753 33.621 1.00 70.25 22 ALA B N 1
ATOM 1610 C CA . ALA B 1 22 ? 3.434 4.021 33.043 1.00 68.75 22 ALA B CA 1
ATOM 1611 C C . ALA B 1 22 ? 3.590 3.917 31.528 1.00 66.98 22 ALA B C 1
ATOM 1612 O O . ALA B 1 22 ? 3.005 4.726 30.793 1.00 65.97 22 ALA B O 1
ATOM 1614 N N . ILE B 1 23 ? 4.287 2.866 31.041 1.00 65.65 23 ILE B N 1
ATOM 1615 C CA . ILE B 1 23 ? 4.508 2.695 29.600 1.00 63.65 23 ILE B CA 1
ATOM 1616 C C . ILE B 1 23 ? 3.214 2.460 28.859 1.00 63.24 23 ILE B C 1
ATOM 1617 O O . ILE B 1 23 ? 3.077 2.892 27.707 1.00 62.14 23 ILE B O 1
ATOM 1622 N N . ALA B 1 24 ? 2.282 1.698 29.443 1.00 59.71 24 ALA B N 1
ATOM 1623 C CA . ALA B 1 24 ? 0.974 1.547 28.796 1.00 59.57 24 ALA B CA 1
ATOM 1624 C C . ALA B 1 24 ? 0.288 2.912 28.610 1.00 59.70 24 ALA B C 1
ATOM 1625 O O . ALA B 1 24 ? -0.126 3.293 27.493 1.00 59.31 24 ALA B O 1
ATOM 1627 N N . ILE B 1 25 ? 0.214 3.684 29.695 1.00 65.43 25 ILE B N 1
ATOM 1628 C CA . ILE B 1 25 ? -0.448 4.981 29.651 1.00 65.27 25 ILE B CA 1
ATOM 1629 C C . ILE B 1 25 ? 0.182 5.869 28.586 1.00 64.00 25 ILE B C 1
ATOM 1630 O O . ILE B 1 25 ? -0.525 6.500 27.792 1.00 63.64 25 ILE B O 1
ATOM 1635 N N . THR B 1 26 ? 1.519 5.957 28.562 1.00 64.65 26 THR B N 1
ATOM 1636 C CA . THR B 1 26 ? 2.142 6.845 27.580 1.00 63.71 26 THR B CA 1
ATOM 1637 C C . THR B 1 26 ? 2.011 6.304 26.154 1.00 62.92 26 THR B C 1
ATOM 1638 O O . THR B 1 26 ? 1.898 7.097 25.216 1.00 62.56 26 THR B O 1
ATOM 1642 N N . LEU B 1 27 ? 2.039 4.982 25.951 1.00 61.67 27 LEU B N 1
ATOM 1643 C CA . LEU B 1 27 ? 1.811 4.464 24.597 1.00 60.90 27 LEU B CA 1
ATOM 1644 C C . LEU B 1 27 ? 0.466 4.901 24.022 1.00 61.32 27 LEU B C 1
ATOM 1645 O O . LEU B 1 27 ? 0.311 4.955 22.796 1.00 60.99 27 LEU B O 1
ATOM 1650 N N . LEU B 1 28 ? -0.529 5.168 24.884 1.00 62.52 28 LEU B N 1
ATOM 1651 C CA . LEU B 1 28 ? -1.823 5.637 24.369 1.00 62.95 28 LEU B CA 1
ATOM 1652 C C . LEU B 1 28 ? -1.694 6.744 23.335 1.00 62.74 28 LEU B C 1
ATOM 1653 O O . LEU B 1 28 ? -2.438 6.759 22.346 1.00 62.96 28 LEU B O 1
ATOM 1658 N N . VAL B 1 29 ? -0.753 7.674 23.526 1.00 64.10 29 VAL B N 1
ATOM 1659 C CA . VAL B 1 29 ? -0.695 8.811 22.604 1.00 64.19 29 VAL B CA 1
ATOM 1660 C C . VAL B 1 29 ? -0.439 8.344 21.189 1.00 63.94 29 VAL B C 1
ATOM 1661 O O . VAL B 1 29 ? -1.036 8.869 20.233 1.00 64.45 29 VAL B O 1
ATOM 1665 N N . LEU B 1 30 ? 0.345 7.273 21.036 1.00 64.51 30 LEU B N 1
ATOM 1666 C CA . LEU B 1 30 ? 0.762 6.881 19.703 1.00 64.27 30 LEU B CA 1
ATOM 1667 C C . LEU B 1 30 ? -0.444 6.573 18.823 1.00 64.85 30 LEU B C 1
ATOM 1668 O O . LEU B 1 30 ? -0.409 6.861 17.615 1.00 65.31 30 LEU B O 1
ATOM 1673 N N . GLU B 1 31 ? -1.560 6.119 19.417 1.00 78.89 31 GLU B N 1
ATOM 1674 C CA . GLU B 1 31 ? -2.697 5.762 18.574 1.00 79.53 31 GLU B CA 1
ATOM 1675 C C . GLU B 1 31 ? -3.264 7.000 17.853 1.00 80.63 31 GLU B C 1
ATOM 1676 O O . GLU B 1 31 ? -3.857 6.870 16.769 1.00 81.38 31 GLU B O 1
ATOM 1682 N N . ILE B 1 32 ? -3.152 8.186 18.462 1.00 80.95 32 ILE B N 1
ATOM 1683 C CA . ILE B 1 32 ? -3.630 9.442 17.870 1.00 82.02 32 ILE B CA 1
ATOM 1684 C C . ILE B 1 32 ? -2.779 9.757 16.651 1.00 82.21 32 ILE B C 1
ATOM 1685 O O . ILE B 1 32 ? -1.674 10.271 16.830 1.00 81.71 32 ILE B O 1
ATOM 1690 N N . LYS B 1 33 ? -3.319 9.622 15.437 1.00 91.66 33 LYS B N 1
ATOM 1691 C CA . LYS B 1 33 ? -2.528 9.788 14.217 1.00 92.23 33 LYS B CA 1
ATOM 1692 C C . LYS B 1 33 ? -2.779 11.155 13.573 1.00 93.66 33 LYS B C 1
ATOM 1693 O O . LYS B 1 33 ? -3.933 11.537 13.360 1.00 94.70 33 LYS B O 1
ATOM 1699 N N . VAL B 1 34 ? -1.702 11.894 13.280 1.00 95.56 34 VAL B N 1
ATOM 1700 C CA . VAL B 1 34 ? -1.826 13.209 12.622 1.00 97.20 34 VAL B CA 1
ATOM 1701 C C . VAL B 1 34 ? -2.582 13.048 11.305 1.00 99.07 34 VAL B C 1
ATOM 1702 O O . VAL B 1 34 ? -2.262 12.129 10.521 1.00 99.35 34 VAL B O 1
ATOM 1706 N N . PRO B 1 35 ? -3.542 13.929 10.980 1.00 103.23 35 PRO B N 1
ATOM 1707 C CA . PRO B 1 35 ? -4.355 13.748 9.760 1.00 105.25 35 PRO B CA 1
ATOM 1708 C C . PRO B 1 35 ? -3.513 13.799 8.490 1.00 106.88 35 PRO B C 1
ATOM 1709 O O . PRO B 1 35 ? -2.582 14.599 8.381 1.00 107.37 35 PRO B O 1
ATOM 1713 N N . GLN B 1 36 ? -3.870 12.953 7.517 1.00 116.16 36 GLN B N 1
ATOM 1714 C CA . GLN B 1 36 ? -3.105 12.818 6.279 1.00 117.85 36 GLN B CA 1
ATOM 1715 C C . GLN B 1 36 ? -3.081 14.142 5.498 1.00 120.55 36 GLN B C 1
ATOM 1716 O O . GLN B 1 36 ? -3.922 15.021 5.688 1.00 121.42 36 GLN B O 1
ATOM 1722 N N . HIS B 1 37 ? -2.074 14.297 4.631 1.00 125.84 37 HIS B N 1
ATOM 1723 C CA . HIS B 1 37 ? -1.963 15.531 3.843 1.00 128.84 37 HIS B CA 1
ATOM 1724 C C . HIS B 1 37 ? -3.156 15.689 2.904 1.00 131.51 37 HIS B C 1
ATOM 1725 O O . HIS B 1 37 ? -3.584 16.814 2.605 1.00 133.71 37 HIS B O 1
ATOM 1732 N N . LYS B 1 38 ? -3.676 14.565 2.400 1.00 126.95 38 LYS B N 1
ATOM 1733 C CA . LYS B 1 38 ? -4.780 14.584 1.441 1.00 129.65 38 LYS B CA 1
ATOM 1734 C C . LYS B 1 38 ? -6.052 15.167 2.061 1.00 129.48 38 LYS B C 1
ATOM 1735 O O . LYS B 1 38 ? -6.633 16.141 1.548 1.00 132.10 38 LYS B O 1
ATOM 1741 N N . ILE B 1 39 ? -6.461 14.609 3.202 1.00 124.58 39 ILE B N 1
ATOM 1742 C CA . ILE B 1 39 ? -7.705 15.012 3.856 1.00 124.31 39 ILE B CA 1
ATOM 1743 C C . ILE B 1 39 ? -7.665 16.498 4.205 1.00 125.12 39 ILE B C 1
ATOM 1744 O O . ILE B 1 39 ? -8.611 17.250 3.925 1.00 127.37 39 ILE B O 1
ATOM 1749 N N . VAL B 1 40 ? -6.546 16.947 4.787 1.00 121.14 40 VAL B N 1
ATOM 1750 C CA . VAL B 1 40 ? -6.375 18.349 5.167 1.00 121.88 40 VAL B CA 1
ATOM 1751 C C . VAL B 1 40 ? -6.387 19.254 3.938 1.00 126.17 40 VAL B C 1
ATOM 1752 O O . VAL B 1 40 ? -6.901 20.380 3.983 1.00 128.70 40 VAL B O 1
ATOM 1756 N N . GLU B 1 41 ? -5.811 18.787 2.824 1.00 137.81 41 GLU B N 1
ATOM 1757 C CA . GLU B 1 41 ? -5.838 19.594 1.603 1.00 142.43 41 GLU B CA 1
ATOM 1758 C C . GLU B 1 41 ? -7.258 19.822 1.099 1.00 145.45 41 GLU B C 1
ATOM 1759 O O . GLU B 1 41 ? -7.564 20.916 0.611 1.00 149.28 41 GLU B O 1
ATOM 1765 N N . THR B 1 42 ? -8.140 18.816 1.191 1.00 128.94 42 THR B N 1
ATOM 1766 C CA . THR B 1 42 ? -9.490 19.105 0.707 1.00 132.24 42 THR B CA 1
ATOM 1767 C C . THR B 1 42 ? -10.381 19.823 1.740 1.00 132.07 42 THR B C 1
ATOM 1768 O O . THR B 1 42 ? -11.074 20.779 1.376 1.00 135.84 42 THR B O 1
ATOM 1772 N N . VAL B 1 43 ? -10.371 19.451 3.023 1.00 122.08 43 VAL B N 1
ATOM 1773 C CA . VAL B 1 43 ? -11.342 20.002 3.975 1.00 122.18 43 VAL B CA 1
ATOM 1774 C C . VAL B 1 43 ? -10.748 21.042 4.904 1.00 121.35 43 VAL B C 1
ATOM 1775 O O . VAL B 1 43 ? -11.497 21.658 5.682 1.00 121.88 43 VAL B O 1
ATOM 1779 N N . GLY B 1 44 ? -9.439 21.210 4.912 1.00 117.05 44 GLY B N 1
ATOM 1780 C CA . GLY B 1 44 ? -8.828 22.163 5.805 1.00 116.30 44 GLY B CA 1
ATOM 1781 C C . GLY B 1 44 ? -8.336 21.455 7.044 1.00 111.71 44 GLY B C 1
ATOM 1782 O O . GLY B 1 44 ? -9.020 20.562 7.574 1.00 109.69 44 GLY B O 1
ATOM 1783 N N . LEU B 1 45 ? -7.147 21.852 7.514 1.00 110.07 45 LEU B N 1
ATOM 1784 C CA . LEU B 1 45 ? -6.558 21.229 8.694 1.00 106.00 45 LEU B CA 1
ATOM 1785 C C . LEU B 1 45 ? -7.539 21.241 9.851 1.00 104.90 45 LEU B C 1
ATOM 1786 O O . LEU B 1 45 ? -7.552 20.309 10.660 1.00 101.82 45 LEU B O 1
ATOM 1791 N N . VAL B 1 46 ? -8.386 22.274 9.922 1.00 102.66 46 VAL B N 1
ATOM 1792 C CA . VAL B 1 46 ? -9.302 22.440 11.049 1.00 102.13 46 VAL B CA 1
ATOM 1793 C C . VAL B 1 46 ? -10.408 21.391 11.001 1.00 101.60 46 VAL B C 1
ATOM 1794 O O . VAL B 1 46 ? -10.638 20.663 11.971 1.00 99.05 46 VAL B O 1
ATOM 1798 N N . SER B 1 47 ? -11.117 21.301 9.875 1.00 103.69 47 SER B N 1
ATOM 1799 C CA . SER B 1 47 ? -12.128 20.259 9.778 1.00 103.34 47 SER B CA 1
ATOM 1800 C C . SER B 1 47 ? -11.509 18.886 10.022 1.00 99.60 47 SER B C 1
ATOM 1801 O O . SER B 1 47 ? -12.185 17.977 10.523 1.00 98.21 47 SER B O 1
ATOM 1804 N N . SER B 1 48 ? -10.216 18.730 9.708 1.00 99.07 48 SER B N 1
ATOM 1805 C CA . SER B 1 48 ? -9.529 17.455 9.924 1.00 95.73 48 SER B CA 1
ATOM 1806 C C . SER B 1 48 ? -9.273 17.168 11.408 1.00 92.65 48 SER B C 1
ATOM 1807 O O . SER B 1 48 ? -9.700 16.135 11.950 1.00 90.83 48 SER B O 1
ATOM 1810 N N . LEU B 1 49 ? -8.543 18.066 12.072 1.00 90.50 49 LEU B N 1
ATOM 1811 C CA . LEU B 1 49 ? -8.215 17.921 13.488 1.00 87.97 49 LEU B CA 1
ATOM 1812 C C . LEU B 1 49 ? -9.471 17.809 14.323 1.00 88.21 49 LEU B C 1
ATOM 1813 O O . LEU B 1 49 ? -9.498 17.119 15.352 1.00 86.15 49 LEU B O 1
ATOM 1818 N N . LEU B 1 50 ? -10.534 18.454 13.856 1.00 90.90 50 LEU B N 1
ATOM 1819 C CA . LEU B 1 50 ? -11.836 18.291 14.477 1.00 91.69 50 LEU B CA 1
ATOM 1820 C C . LEU B 1 50 ? -12.374 16.880 14.258 1.00 90.56 50 LEU B C 1
ATOM 1821 O O . LEU B 1 50 ? -12.744 16.201 15.224 1.00 89.06 50 LEU B O 1
ATOM 1826 N N . SER B 1 51 ? -12.337 16.378 13.017 1.00 93.19 51 SER B N 1
ATOM 1827 C CA . SER B 1 51 ? -12.848 15.029 12.787 1.00 92.30 51 SER B CA 1
ATOM 1828 C C . SER B 1 51 ? -12.093 13.995 13.609 1.00 89.65 51 SER B C 1
ATOM 1829 O O . SER B 1 51 ? -12.569 12.863 13.760 1.00 89.21 51 SER B O 1
ATOM 1832 N N . LEU B 1 52 ? -10.910 14.355 14.123 1.00 88.27 52 LEU B N 1
ATOM 1833 C CA . LEU B 1 52 ? -10.180 13.486 15.059 1.00 86.23 52 LEU B CA 1
ATOM 1834 C C . LEU B 1 52 ? -10.814 13.385 16.497 1.00 85.48 52 LEU B C 1
ATOM 1835 O O . LEU B 1 52 ? -10.134 12.741 17.332 1.00 83.99 52 LEU B O 1
ATOM 1840 N N . TRP B 1 53 ? -12.004 13.938 16.773 1.00 81.13 53 TRP B N 1
ATOM 1841 C CA . TRP B 1 53 ? -12.506 13.993 18.148 1.00 80.77 53 TRP B CA 1
ATOM 1842 C C . TRP B 1 53 ? -12.689 12.638 18.836 1.00 79.93 53 TRP B C 1
ATOM 1843 O O . TRP B 1 53 ? -12.447 12.570 20.055 1.00 79.19 53 TRP B O 1
ATOM 1854 N N . PRO B 1 54 ? -13.117 11.552 18.182 1.00 82.08 54 PRO B N 1
ATOM 1855 C CA . PRO B 1 54 ? -13.185 10.286 18.926 1.00 81.35 54 PRO B CA 1
ATOM 1856 C C . PRO B 1 54 ? -11.813 9.730 19.298 1.00 79.69 54 PRO B C 1
ATOM 1857 O O . PRO B 1 54 ? -11.715 9.022 20.306 1.00 79.19 54 PRO B O 1
ATOM 1861 N N . SER B 1 55 ? -10.750 10.040 18.546 1.00 83.53 55 SER B N 1
ATOM 1862 C CA . SER B 1 55 ? -9.411 9.674 19.001 1.00 82.17 55 SER B CA 1
ATOM 1863 C C . SER B 1 55 ? -9.061 10.384 20.308 1.00 81.74 55 SER B C 1
ATOM 1864 O O . SER B 1 55 ? -8.570 9.752 21.250 1.00 81.04 55 SER B O 1
ATOM 1867 N N . TYR B 1 56 ? -9.308 11.704 20.377 1.00 77.75 56 TYR B N 1
ATOM 1868 C CA . TYR B 1 56 ? -9.153 12.458 21.624 1.00 77.63 56 TYR B CA 1
ATOM 1869 C C . TYR B 1 56 ? -9.999 11.854 22.730 1.00 78.03 56 TYR B C 1
ATOM 1870 O O . TYR B 1 56 ? -9.547 11.717 23.872 1.00 77.66 56 TYR B O 1
ATOM 1879 N N . LEU B 1 57 ? -11.240 11.487 22.394 1.00 79.37 57 LEU B N 1
ATOM 1880 C CA . LEU B 1 57 ? -12.188 10.942 23.359 1.00 80.20 57 LEU B CA 1
ATOM 1881 C C . LEU B 1 57 ? -11.673 9.625 23.926 1.00 79.54 57 LEU B C 1
ATOM 1882 O O . LEU B 1 57 ? -11.646 9.411 25.148 1.00 79.82 57 LEU B O 1
ATOM 1887 N N . ALA B 1 58 ? -11.302 8.717 23.024 1.00 78.37 58 ALA B N 1
ATOM 1888 C CA . ALA B 1 58 ? -10.806 7.401 23.385 1.00 77.84 58 ALA B CA 1
ATOM 1889 C C . ALA B 1 58 ? -9.496 7.495 24.151 1.00 76.88 58 ALA B C 1
ATOM 1890 O O . ALA B 1 58 ? -9.335 6.857 25.200 1.00 77.09 58 ALA B O 1
ATOM 1892 N N . PHE B 1 59 ? -8.578 8.343 23.689 1.00 71.53 59 PHE B N 1
ATOM 1893 C CA . PHE B 1 59 ? -7.334 8.548 24.415 1.00 70.84 59 PHE B CA 1
ATOM 1894 C C . PHE B 1 59 ? -7.617 9.017 25.829 1.00 71.44 59 PHE B C 1
ATOM 1895 O O . PHE B 1 59 ? -7.121 8.436 26.798 1.00 71.46 59 PHE B O 1
ATOM 1903 N N . LEU B 1 60 ? -8.495 10.011 25.958 1.00 75.43 60 LEU B N 1
ATOM 1904 C CA . LEU B 1 60 ? -8.755 10.648 27.245 1.00 76.19 60 LEU B CA 1
ATOM 1905 C C . LEU B 1 60 ? -9.391 9.671 28.240 1.00 77.17 60 LEU B C 1
ATOM 1906 O O . LEU B 1 60 ? -8.881 9.493 29.359 1.00 77.50 60 LEU B O 1
ATOM 1911 N N . THR B 1 61 ? -10.519 9.042 27.863 1.00 78.00 61 THR B N 1
ATOM 1912 C CA . THR B 1 61 ? -11.209 8.133 28.789 1.00 79.30 61 THR B CA 1
ATOM 1913 C C . THR B 1 61 ? -10.358 6.918 29.133 1.00 78.90 61 THR B C 1
ATOM 1914 O O . THR B 1 61 ? -10.451 6.376 30.245 1.00 79.99 61 THR B O 1
ATOM 1918 N N . SER B 1 62 ? -9.602 6.416 28.151 1.00 77.34 62 SER B N 1
ATOM 1919 C CA . SER B 1 62 ? -8.707 5.282 28.377 1.00 76.98 62 SER B CA 1
ATOM 1920 C C . SER B 1 62 ? -7.519 5.645 29.280 1.00 76.65 62 SER B C 1
ATOM 1921 O O . SER B 1 62 ? -7.107 4.837 30.130 1.00 77.25 62 SER B O 1
ATOM 1924 N N . PHE B 1 63 ? -6.936 6.840 29.093 1.00 72.79 63 PHE B N 1
ATOM 1925 C CA . PHE B 1 63 ? -5.875 7.311 29.984 1.00 72.72 63 PHE B CA 1
ATOM 1926 C C . PHE B 1 63 ? -6.391 7.374 31.408 1.00 74.21 63 PHE B C 1
ATOM 1927 O O . PHE B 1 63 ? -5.736 6.920 32.362 1.00 74.86 63 PHE B O 1
ATOM 1935 N N . ALA B 1 64 ? -7.568 7.978 31.554 1.00 75.57 64 ALA B N 1
ATOM 1936 C CA . ALA B 1 64 ? -8.184 8.160 32.856 1.00 77.29 64 ALA B CA 1
ATOM 1937 C C . ALA B 1 64 ? -8.409 6.824 33.540 1.00 78.54 64 ALA B C 1
ATOM 1938 O O . ALA B 1 64 ? -7.941 6.592 34.671 1.00 79.56 64 ALA B O 1
ATOM 1940 N N . SER B 1 65 ? -9.050 5.899 32.826 1.00 76.90 65 SER B N 1
ATOM 1941 C CA . SER B 1 65 ? -9.343 4.603 33.409 1.00 78.26 65 SER B CA 1
ATOM 1942 C C . SER B 1 65 ? -8.064 3.875 33.801 1.00 78.02 65 SER B C 1
ATOM 1943 O O . SER B 1 65 ? -7.999 3.284 34.888 1.00 79.56 65 SER B O 1
ATOM 1946 N N . ILE B 1 66 ? -7.020 3.927 32.959 1.00 76.16 66 ILE B N 1
ATOM 1947 C CA . ILE B 1 66 ? -5.775 3.248 33.346 1.00 76.14 66 ILE B CA 1
ATOM 1948 C C . ILE B 1 66 ? -5.154 3.881 34.591 1.00 76.99 66 ILE B C 1
ATOM 1949 O O . ILE B 1 66 ? -4.551 3.180 35.419 1.00 78.08 66 ILE B O 1
ATOM 1954 N N . LEU B 1 67 ? -5.266 5.208 34.751 1.00 77.18 67 LEU B N 1
ATOM 1955 C CA . LEU B 1 67 ? -4.799 5.801 36.007 1.00 78.27 67 LEU B CA 1
ATOM 1956 C C . LEU B 1 67 ? -5.511 5.178 37.194 1.00 80.56 67 LEU B C 1
ATOM 1957 O O . LEU B 1 67 ? -4.860 4.647 38.104 1.00 81.66 67 LEU B O 1
ATOM 1962 N N . VAL B 1 68 ? -6.847 5.119 37.135 1.00 83.46 68 VAL B N 1
ATOM 1963 C CA . VAL B 1 68 ? -7.604 4.492 38.222 1.00 85.89 68 VAL B CA 1
ATOM 1964 C C . VAL B 1 68 ? -7.051 3.103 38.530 1.00 86.63 68 VAL B C 1
ATOM 1965 O O . VAL B 1 68 ? -6.974 2.685 39.697 1.00 88.68 68 VAL B O 1
ATOM 1969 N N . MET B 1 69 ? -6.686 2.360 37.483 1.00 84.50 69 MET B N 1
ATOM 1970 C CA . MET B 1 69 ? -6.087 1.041 37.673 1.00 85.05 69 MET B CA 1
ATOM 1971 C C . MET B 1 69 ? -4.745 1.121 38.388 1.00 85.37 69 MET B C 1
ATOM 1972 O O . MET B 1 69 ? -4.389 0.213 39.151 1.00 86.73 69 MET B O 1
ATOM 1977 N N . TRP B 1 70 ? -3.952 2.155 38.109 1.00 89.22 70 TRP B N 1
ATOM 1978 C CA . TRP B 1 70 ? -2.708 2.286 38.852 1.00 89.75 70 TRP B CA 1
ATOM 1979 C C . TRP B 1 70 ? -2.985 2.550 40.332 1.00 92.10 70 TRP B C 1
ATOM 1980 O O . TRP B 1 70 ? -2.309 1.996 41.214 1.00 93.63 70 TRP B O 1
ATOM 1991 N N . VAL B 1 71 ? -3.970 3.410 40.624 1.00 96.96 71 VAL B N 1
ATOM 1992 C CA . VAL B 1 71 ? -4.339 3.699 42.015 1.00 99.48 71 VAL B CA 1
ATOM 1993 C C . VAL B 1 71 ? -4.800 2.433 42.731 1.00 101.72 71 VAL B C 1
ATOM 1994 O O . VAL B 1 71 ? -4.250 2.059 43.774 1.00 103.62 71 VAL B O 1
ATOM 1998 N N . ASN B 1 72 ? -5.778 1.724 42.156 1.00 103.56 72 ASN B N 1
ATOM 1999 C CA . ASN B 1 72 ? -6.275 0.497 42.777 1.00 105.55 72 ASN B CA 1
ATOM 2000 C C . ASN B 1 72 ? -5.167 -0.526 42.971 1.00 105.71 72 ASN B C 1
ATOM 2001 O O . ASN B 1 72 ? -5.118 -1.221 43.998 1.00 107.99 72 ASN B O 1
ATOM 2006 N N . HIS B 1 73 ? -4.272 -0.637 41.987 1.00 96.30 73 HIS B N 1
ATOM 2007 C CA . HIS B 1 73 ? -3.168 -1.577 42.104 1.00 96.32 73 HIS B CA 1
ATOM 2008 C C . HIS B 1 73 ? -2.286 -1.226 43.292 1.00 98.21 73 HIS B C 1
ATOM 2009 O O . HIS B 1 73 ? -1.951 -2.096 44.111 1.00 100.03 73 HIS B O 1
ATOM 2016 N N . HIS B 1 74 ? -1.906 0.050 43.415 1.00 103.78 74 HIS B N 1
ATOM 2017 C CA . HIS B 1 74 ? -1.098 0.433 44.568 1.00 105.65 74 HIS B CA 1
ATOM 2018 C C . HIS B 1 74 ? -1.807 0.168 45.892 1.00 108.86 74 HIS B C 1
ATOM 2019 O O . HIS B 1 74 ? -1.167 -0.208 46.887 1.00 111.06 74 HIS B O 1
ATOM 2026 N N . ARG B 1 75 ? -3.115 0.436 45.950 1.00 113.08 75 ARG B N 1
ATOM 2027 C CA . ARG B 1 75 ? -3.862 0.228 47.191 1.00 116.35 75 ARG B CA 1
ATOM 2028 C C . ARG B 1 75 ? -3.819 -1.227 47.621 1.00 118.03 75 ARG B C 1
ATOM 2029 O O . ARG B 1 75 ? -3.485 -1.536 48.770 1.00 120.86 75 ARG B O 1
ATOM 2037 N N . ILE B 1 76 ? -4.159 -2.135 46.703 1.00 111.98 76 ILE B N 1
ATOM 2038 C CA . ILE B 1 76 ? -4.086 -3.561 47.014 1.00 113.18 76 ILE B CA 1
ATOM 2039 C C . ILE B 1 76 ? -2.689 -3.926 47.487 1.00 113.88 76 ILE B C 1
ATOM 2040 O O . ILE B 1 76 ? -2.519 -4.651 48.473 1.00 116.59 76 ILE B O 1
ATOM 2045 N N . PHE B 1 77 ? -1.661 -3.436 46.790 1.00 112.32 77 PHE B N 1
ATOM 2046 C CA . PHE B 1 77 ? -0.313 -3.885 47.127 1.00 112.90 77 PHE B CA 1
ATOM 2047 C C . PHE B 1 77 ? 0.152 -3.369 48.477 1.00 116.01 77 PHE B C 1
ATOM 2048 O O . PHE B 1 77 ? 0.966 -4.032 49.128 1.00 117.85 77 PHE B O 1
ATOM 2056 N N . SER B 1 78 ? -0.298 -2.187 48.901 1.00 119.60 78 SER B N 1
ATOM 2057 C CA . SER B 1 78 ? 0.157 -1.694 50.200 1.00 122.59 78 SER B CA 1
ATOM 2058 C C . SER B 1 78 ? -0.284 -2.617 51.348 1.00 126.38 78 SER B C 1
ATOM 2059 O O . SER B 1 78 ? 0.456 -2.768 52.325 1.00 129.03 78 SER B O 1
ATOM 2062 N N . LEU B 1 79 ? -1.455 -3.269 51.232 1.00 125.79 79 LEU B N 1
ATOM 2063 C CA . LEU B 1 79 ? -2.093 -3.907 52.390 1.00 129.67 79 LEU B CA 1
ATOM 2064 C C . LEU B 1 79 ? -1.378 -5.158 52.896 1.00 131.73 79 LEU B C 1
ATOM 2065 O O . LEU B 1 79 ? -1.086 -5.250 54.101 1.00 135.59 79 LEU B O 1
ATOM 2070 N N . VAL B 1 80 ? -1.118 -6.154 52.046 1.00 137.56 80 VAL B N 1
ATOM 2071 C CA . VAL B 1 80 ? -0.530 -7.392 52.567 1.00 139.72 80 VAL B CA 1
ATOM 2072 C C . VAL B 1 80 ? 0.708 -7.731 51.749 1.00 137.14 80 VAL B C 1
ATOM 2073 O O . VAL B 1 80 ? 0.759 -7.461 50.544 1.00 133.49 80 VAL B O 1
ATOM 2077 N N . ALA B 1 81 ? 1.715 -8.305 52.439 1.00 147.96 81 ALA B N 1
ATOM 2078 C CA . ALA B 1 81 ? 3.080 -8.533 51.968 1.00 146.33 81 ALA B CA 1
ATOM 2079 C C . ALA B 1 81 ? 3.401 -9.981 51.635 1.00 146.06 81 ALA B C 1
ATOM 2080 O O . ALA B 1 81 ? 4.469 -10.239 51.071 1.00 144.03 81 ALA B O 1
ATOM 2082 N N . ARG B 1 82 ? 2.525 -10.920 51.957 1.00 147.93 82 ARG B N 1
ATOM 2083 C CA . ARG B 1 82 ? 2.702 -12.270 51.455 1.00 147.07 82 ARG B CA 1
ATOM 2084 C C . ARG B 1 82 ? 2.318 -12.339 49.987 1.00 142.16 82 ARG B C 1
ATOM 2085 O O . ARG B 1 82 ? 1.272 -11.829 49.587 1.00 140.49 82 ARG B O 1
ATOM 2093 N N . THR B 1 83 ? 3.179 -12.961 49.182 1.00 135.31 83 THR B N 1
ATOM 2094 C CA . THR B 1 83 ? 2.923 -13.185 47.763 1.00 131.07 83 THR B CA 1
ATOM 2095 C C . THR B 1 83 ? 2.694 -14.664 47.525 1.00 131.19 83 THR B C 1
ATOM 2096 O O . THR B 1 83 ? 3.469 -15.498 47.998 1.00 133.14 83 THR B O 1
ATOM 2100 N N . ASP B 1 84 ? 1.671 -14.990 46.762 1.00 126.55 84 ASP B N 1
ATOM 2101 C CA . ASP B 1 84 ? 1.506 -16.378 46.375 1.00 126.26 84 ASP B CA 1
ATOM 2102 C C . ASP B 1 84 ? 1.947 -16.550 44.929 1.00 121.89 84 ASP B C 1
ATOM 2103 O O . ASP B 1 84 ? 2.123 -15.583 44.175 1.00 119.10 84 ASP B O 1
ATOM 2105 N N . HIS B 1 85 ? 2.201 -17.808 44.584 1.00 123.96 85 HIS B N 1
ATOM 2106 C CA . HIS B 1 85 ? 2.477 -18.163 43.207 1.00 120.92 85 HIS B CA 1
ATOM 2107 C C . HIS B 1 85 ? 1.337 -17.682 42.318 1.00 117.99 85 HIS B C 1
ATOM 2108 O O . HIS B 1 85 ? 1.535 -16.880 41.391 1.00 114.35 85 HIS B O 1
ATOM 2115 N N . ALA B 1 86 ? 0.115 -18.106 42.655 1.00 109.13 86 ALA B N 1
ATOM 2116 C CA . ALA B 1 86 ? -1.082 -17.694 41.934 1.00 107.05 86 ALA B CA 1
ATOM 2117 C C . ALA B 1 86 ? -1.358 -16.214 42.115 1.00 105.18 86 ALA B C 1
ATOM 2118 O O . ALA B 1 86 ? -2.024 -15.604 41.270 1.00 102.51 86 ALA B O 1
ATOM 2120 N N . PHE B 1 87 ? -0.950 -15.635 43.247 1.00 106.96 87 PHE B N 1
ATOM 2121 C CA . PHE B 1 87 ? -1.032 -14.183 43.349 1.00 106.68 87 PHE B CA 1
ATOM 2122 C C . PHE B 1 87 ? -0.144 -13.527 42.296 1.00 103.36 87 PHE B C 1
ATOM 2123 O O . PHE B 1 87 ? -0.614 -12.686 41.513 1.00 101.38 87 PHE B O 1
ATOM 2131 N N . PHE B 1 88 ? 1.118 -13.976 42.190 1.00 109.63 88 PHE B N 1
ATOM 2132 C CA . PHE B 1 88 ? 2.005 -13.391 41.191 1.00 106.62 88 PHE B CA 1
ATOM 2133 C C . PHE B 1 88 ? 1.412 -13.496 39.785 1.00 103.15 88 PHE B C 1
ATOM 2134 O O . PHE B 1 88 ? 1.514 -12.549 38.983 1.00 100.99 88 PHE B O 1
ATOM 2142 N N . TYR B 1 89 ? 0.795 -14.642 39.462 1.00 103.20 89 TYR B N 1
ATOM 2143 C CA . TYR B 1 89 ? 0.264 -14.816 38.110 1.00 100.42 89 TYR B CA 1
ATOM 2144 C C . TYR B 1 89 ? -1.044 -14.070 37.871 1.00 99.87 89 TYR B C 1
ATOM 2145 O O . TYR B 1 89 ? -1.264 -13.570 36.760 1.00 97.40 89 TYR B O 1
ATOM 2154 N N . TRP B 1 90 ? -1.925 -13.963 38.873 1.00 99.77 90 TRP B N 1
ATOM 2155 C CA . TRP B 1 90 ? -3.099 -13.108 38.684 1.00 99.79 90 TRP B CA 1
ATOM 2156 C C . TRP B 1 90 ? -2.670 -11.678 38.388 1.00 98.85 90 TRP B C 1
ATOM 2157 O O . TRP B 1 90 ? -3.177 -11.033 37.455 1.00 97.11 90 TRP B O 1
ATOM 2168 N N . ASN B 1 91 ? -1.699 -11.176 39.156 1.00 93.85 91 ASN B N 1
ATOM 2169 C CA . ASN B 1 91 ? -1.129 -9.869 38.839 1.00 93.00 91 ASN B CA 1
ATOM 2170 C C . ASN B 1 91 ? -0.554 -9.818 37.420 1.00 89.69 91 ASN B C 1
ATOM 2171 O O . ASN B 1 91 ? -0.721 -8.810 36.714 1.00 88.50 91 ASN B O 1
ATOM 2176 N N . GLY B 1 92 ? 0.115 -10.898 36.983 1.00 90.38 92 GLY B N 1
ATOM 2177 C CA . GLY B 1 92 ? 0.702 -10.933 35.636 1.00 87.37 92 GLY B CA 1
ATOM 2178 C C . GLY B 1 92 ? -0.325 -10.781 34.520 1.00 85.60 92 GLY B C 1
ATOM 2179 O O . GLY B 1 92 ? -0.066 -10.126 33.487 1.00 83.89 92 GLY B O 1
ATOM 2180 N N . LEU B 1 93 ? -1.471 -11.461 34.663 1.00 80.02 93 LEU B N 1
ATOM 2181 C CA . LEU B 1 93 ? -2.565 -11.221 33.726 1.00 78.82 93 LEU B CA 1
ATOM 2182 C C . LEU B 1 93 ? -3.028 -9.772 33.793 1.00 79.57 93 LEU B C 1
ATOM 2183 O O . LEU B 1 93 ? -3.225 -9.132 32.751 1.00 78.07 93 LEU B O 1
ATOM 2188 N N . LEU B 1 94 ? -3.128 -9.212 35.007 1.00 79.52 94 LEU B N 1
ATOM 2189 C CA . LEU B 1 94 ? -3.613 -7.836 35.126 1.00 80.55 94 LEU B CA 1
ATOM 2190 C C . LEU B 1 94 ? -2.729 -6.878 34.344 1.00 79.03 94 LEU B C 1
ATOM 2191 O O . LEU B 1 94 ? -3.227 -6.021 33.598 1.00 78.55 94 LEU B O 1
ATOM 2196 N N . LEU B 1 95 ? -1.416 -7.039 34.461 1.00 75.89 95 LEU B N 1
ATOM 2197 C CA . LEU B 1 95 ? -0.517 -6.269 33.613 1.00 74.28 95 LEU B CA 1
ATOM 2198 C C . LEU B 1 95 ? -0.788 -6.522 32.135 1.00 71.81 95 LEU B C 1
ATOM 2199 O O . LEU B 1 95 ? -0.726 -5.596 31.317 1.00 71.11 95 LEU B O 1
ATOM 2204 N N . MET B 1 96 ? -1.046 -7.781 31.765 1.00 75.07 96 MET B N 1
ATOM 2205 C CA . MET B 1 96 ? -1.261 -8.088 30.352 1.00 72.86 96 MET B CA 1
ATOM 2206 C C . MET B 1 96 ? -2.460 -7.338 29.785 1.00 73.30 96 MET B C 1
ATOM 2207 O O . MET B 1 96 ? -2.412 -6.817 28.662 1.00 72.21 96 MET B O 1
ATOM 2212 N N . LEU B 1 97 ? -3.571 -7.327 30.521 1.00 70.54 97 LEU B N 1
ATOM 2213 C CA . LEU B 1 97 ? -4.735 -6.608 30.021 1.00 71.23 97 LEU B CA 1
ATOM 2214 C C . LEU B 1 97 ? -4.467 -5.113 30.007 1.00 72.11 97 LEU B C 1
ATOM 2215 O O . LEU B 1 97 ? -4.864 -4.420 29.057 1.00 71.83 97 LEU B O 1
ATOM 2220 N N . VAL B 1 98 ? -3.740 -4.604 31.014 1.00 69.25 98 VAL B N 1
ATOM 2221 C CA . VAL B 1 98 ? -3.396 -3.182 30.987 1.00 70.19 98 VAL B CA 1
ATOM 2222 C C . VAL B 1 98 ? -2.590 -2.851 29.723 1.00 68.15 98 VAL B C 1
ATOM 2223 O O . VAL B 1 98 ? -2.914 -1.899 28.996 1.00 68.29 98 VAL B O 1
ATOM 2227 N N . THR B 1 99 ? -1.540 -3.626 29.412 1.00 69.21 99 THR B N 1
ATOM 2228 C CA . THR B 1 99 ? -0.828 -3.267 28.184 1.00 67.21 99 THR B CA 1
ATOM 2229 C C . THR B 1 99 ? -1.709 -3.498 26.959 1.00 66.31 99 THR B C 1
ATOM 2230 O O . THR B 1 99 ? -1.539 -2.837 25.933 1.00 65.48 99 THR B O 1
ATOM 2234 N N . PHE B 1 100 ? -2.683 -4.390 27.044 1.00 67.64 100 PHE B N 1
ATOM 2235 C CA . PHE B 1 100 ? -3.517 -4.616 25.861 1.00 66.94 100 PHE B CA 1
ATOM 2236 C C . PHE B 1 100 ? -4.486 -3.469 25.568 1.00 68.53 100 PHE B C 1
ATOM 2237 O O . PHE B 1 100 ? -4.900 -3.325 24.414 1.00 68.07 100 PHE B O 1
ATOM 2245 N N . VAL B 1 101 ? -4.830 -2.653 26.567 1.00 66.04 101 VAL B N 1
ATOM 2246 C CA . VAL B 1 101 ? -5.815 -1.570 26.435 1.00 67.65 101 VAL B CA 1
ATOM 2247 C C . VAL B 1 101 ? -5.604 -0.641 25.230 1.00 66.62 101 VAL B C 1
ATOM 2248 O O . VAL B 1 101 ? -6.597 -0.174 24.623 1.00 67.09 101 VAL B O 1
ATOM 2252 N N . PRO B 1 102 ? -4.361 -0.287 24.865 1.00 68.75 102 PRO B N 1
ATOM 2253 C CA . PRO B 1 102 ? -4.184 0.568 23.679 1.00 67.94 102 PRO B CA 1
ATOM 2254 C C . PRO B 1 102 ? -4.872 0.076 22.424 1.00 67.66 102 PRO B C 1
ATOM 2255 O O . PRO B 1 102 ? -5.395 0.907 21.683 1.00 67.96 102 PRO B O 1
ATOM 2259 N N . PHE B 1 103 ? -4.946 -1.241 22.169 1.00 67.52 103 PHE B N 1
ATOM 2260 C CA . PHE B 1 103 ? -5.560 -1.691 20.931 1.00 67.24 103 PHE B CA 1
ATOM 2261 C C . PHE B 1 103 ? -7.049 -1.413 20.936 1.00 68.97 103 PHE B C 1
ATOM 2262 O O . PHE B 1 103 ? -7.494 -0.563 20.146 1.00 69.43 103 PHE B O 1
ATOM 2270 N N . PRO B 1 104 ? -7.857 -1.950 21.866 1.00 71.72 104 PRO B N 1
ATOM 2271 C CA . PRO B 1 104 ? -9.269 -1.553 21.903 1.00 73.54 104 PRO B CA 1
ATOM 2272 C C . PRO B 1 104 ? -9.476 -0.055 21.916 1.00 74.00 104 PRO B C 1
ATOM 2273 O O . PRO B 1 104 ? -10.401 0.420 21.254 1.00 74.72 104 PRO B O 1
ATOM 2277 N N . THR B 1 105 ? -8.604 0.709 22.573 1.00 73.36 105 THR B N 1
ATOM 2278 C CA . THR B 1 105 ? -8.640 2.160 22.420 1.00 73.19 105 THR B CA 1
ATOM 2279 C C . THR B 1 105 ? -8.544 2.581 20.951 1.00 72.73 105 THR B C 1
ATOM 2280 O O . THR B 1 105 ? -9.419 3.288 20.449 1.00 73.43 105 THR B O 1
ATOM 2284 N N . ALA B 1 106 ? -7.519 2.106 20.233 1.00 76.83 106 ALA B N 1
ATOM 2285 C CA . ALA B 1 106 ? -7.296 2.529 18.855 1.00 76.67 106 ALA B CA 1
ATOM 2286 C C . ALA B 1 106 ? -8.414 2.044 17.961 1.00 77.61 106 ALA B C 1
ATOM 2287 O O . ALA B 1 106 ? -8.927 2.792 17.125 1.00 78.37 106 ALA B O 1
ATOM 2289 N N . LEU B 1 107 ? -8.825 0.800 18.150 1.00 83.77 107 LEU B N 1
ATOM 2290 C CA . LEU B 1 107 ? -9.966 0.264 17.432 1.00 84.89 107 LEU B CA 1
ATOM 2291 C C . LEU B 1 107 ? -11.171 1.174 17.619 1.00 86.24 107 LEU B C 1
ATOM 2292 O O . LEU B 1 107 ? -11.827 1.576 16.651 1.00 87.15 107 LEU B O 1
ATOM 2297 N N . LEU B 1 108 ? -11.430 1.558 18.868 1.00 82.41 108 LEU B N 1
ATOM 2298 C CA . LEU B 1 108 ? -12.569 2.410 19.182 1.00 83.56 108 LEU B CA 1
ATOM 2299 C C . LEU B 1 108 ? -12.461 3.797 18.553 1.00 83.53 108 LEU B C 1
ATOM 2300 O O . LEU B 1 108 ? -13.451 4.329 18.050 1.00 84.73 108 LEU B O 1
ATOM 2305 N N . ALA B 1 109 ? -11.301 4.432 18.618 1.00 83.57 109 ALA B N 1
ATOM 2306 C CA . ALA B 1 109 ? -11.181 5.743 17.986 1.00 83.85 109 ALA B CA 1
ATOM 2307 C C . ALA B 1 109 ? -11.329 5.630 16.473 1.00 84.50 109 ALA B C 1
ATOM 2308 O O . ALA B 1 109 ? -11.813 6.548 15.797 1.00 85.54 109 ALA B O 1
ATOM 2310 N N . GLU B 1 110 ? -10.851 4.538 15.914 1.00 101.74 110 GLU B N 1
ATOM 2311 C CA . GLU B 1 110 ? -10.893 4.423 14.470 1.00 102.52 110 GLU B CA 1
ATOM 2312 C C . GLU B 1 110 ? -12.312 4.199 13.958 1.00 104.13 110 GLU B C 1
ATOM 2313 O O . GLU B 1 110 ? -12.685 4.760 12.921 1.00 105.37 110 GLU B O 1
ATOM 2319 N N . TYR B 1 111 ? -13.116 3.381 14.652 1.00 102.63 111 TYR B N 1
ATOM 2320 C CA . TYR B 1 111 ? -14.440 2.987 14.165 1.00 104.33 111 TYR B CA 1
ATOM 2321 C C . TYR B 1 111 ? -15.626 3.576 14.954 1.00 105.48 111 TYR B C 1
ATOM 2322 O O . TYR B 1 111 ? -16.752 3.074 14.805 1.00 107.03 111 TYR B O 1
ATOM 2331 N N . LEU B 1 112 ? -15.423 4.642 15.759 1.00 95.73 112 LEU B N 1
ATOM 2332 C CA . LEU B 1 112 ? -16.523 5.176 16.583 1.00 96.85 112 LEU B CA 1
ATOM 2333 C C . LEU B 1 112 ? -17.676 5.719 15.736 1.00 98.88 112 LEU B C 1
ATOM 2334 O O . LEU B 1 112 ? -18.851 5.454 16.023 1.00 100.37 112 LEU B O 1
ATOM 2339 N N . ILE B 1 113 ? -17.362 6.517 14.712 1.00 104.34 113 ILE B N 1
ATOM 2340 C CA . ILE B 1 113 ? -18.398 7.103 13.858 1.00 106.55 113 ILE B CA 1
ATOM 2341 C C . ILE B 1 113 ? -19.052 6.057 12.935 1.00 107.86 113 ILE B C 1
ATOM 2342 O O . ILE B 1 113 ? -20.242 6.182 12.601 1.00 109.96 113 ILE B O 1
ATOM 2347 N N . HIS B 1 114 ? -18.345 4.975 12.591 1.00 116.78 114 HIS B N 1
ATOM 2348 C CA . HIS B 1 114 ? -18.710 4.136 11.451 1.00 118.06 114 HIS B CA 1
ATOM 2349 C C . HIS B 1 114 ? -19.741 3.089 11.870 1.00 119.02 114 HIS B C 1
ATOM 2350 O O . HIS B 1 114 ? -19.989 2.900 13.060 1.00 118.50 114 HIS B O 1
ATOM 2357 N N . PRO B 1 115 ? -20.374 2.385 10.912 1.00 114.18 115 PRO B N 1
ATOM 2358 C CA . PRO B 1 115 ? -21.593 1.614 11.264 1.00 118.31 115 PRO B CA 1
ATOM 2359 C C . PRO B 1 115 ? -21.355 0.456 12.216 1.00 119.37 115 PRO B C 1
ATOM 2360 O O . PRO B 1 115 ? -22.204 0.199 13.085 1.00 122.35 115 PRO B O 1
ATOM 2364 N N . GLN B 1 116 ? -20.250 -0.285 12.045 1.00 113.43 116 GLN B N 1
ATOM 2365 C CA . GLN B 1 116 ? -19.933 -1.416 12.905 1.00 114.35 116 GLN B CA 1
ATOM 2366 C C . GLN B 1 116 ? -19.315 -0.979 14.222 1.00 112.99 116 GLN B C 1
ATOM 2367 O O . GLN B 1 116 ? -18.630 -1.781 14.875 1.00 112.65 116 GLN B O 1
ATOM 2373 N N . ALA B 1 117 ? -19.542 0.286 14.599 1.00 110.32 117 ALA B N 1
ATOM 2374 C CA . ALA B 1 117 ? -19.022 0.838 15.847 1.00 109.18 117 ALA B CA 1
ATOM 2375 C C . ALA B 1 117 ? -19.444 0.024 17.061 1.00 111.88 117 ALA B C 1
ATOM 2376 O O . ALA B 1 117 ? -18.725 0.005 18.062 1.00 110.86 117 ALA B O 1
ATOM 2378 N N . ARG B 1 118 ? -20.647 -0.571 17.030 1.00 105.38 118 ARG B N 1
ATOM 2379 C CA . ARG B 1 118 ? -21.154 -1.342 18.170 1.00 108.21 118 ARG B CA 1
ATOM 2380 C C . ARG B 1 118 ? -20.206 -2.472 18.586 1.00 107.46 118 ARG B C 1
ATOM 2381 O O . ARG B 1 118 ? -20.154 -2.842 19.771 1.00 108.25 118 ARG B O 1
ATOM 2389 N N . VAL B 1 119 ? -19.515 -3.084 17.607 1.00 100.22 119 VAL B N 1
ATOM 2390 C CA . VAL B 1 119 ? -18.449 -4.065 17.875 1.00 97.64 119 VAL B CA 1
ATOM 2391 C C . VAL B 1 119 ? -17.253 -3.405 18.566 1.00 95.22 119 VAL B C 1
ATOM 2392 O O . VAL B 1 119 ? -16.648 -3.962 19.497 1.00 94.27 119 VAL B O 1
ATOM 2396 N N . ALA B 1 120 ? -16.810 -2.270 18.021 1.00 94.97 120 ALA B N 1
ATOM 2397 C CA . ALA B 1 120 ? -15.692 -1.561 18.612 1.00 92.14 120 ALA B CA 1
ATOM 2398 C C . ALA B 1 120 ? -15.990 -1.270 20.071 1.00 93.76 120 ALA B C 1
ATOM 2399 O O . ALA B 1 120 ? -15.262 -1.706 20.975 1.00 93.51 120 ALA B O 1
ATOM 2401 N N . ALA B 1 121 ? -17.128 -0.639 20.321 1.00 91.97 121 ALA B N 1
ATOM 2402 C CA . ALA B 1 121 ? -17.528 -0.357 21.686 1.00 93.59 121 ALA B CA 1
ATOM 2403 C C . ALA B 1 121 ? -17.542 -1.628 22.525 1.00 95.56 121 ALA B C 1
ATOM 2404 O O . ALA B 1 121 ? -17.018 -1.636 23.645 1.00 95.16 121 ALA B O 1
ATOM 2406 N N . SER B 1 122 ? -18.058 -2.735 21.975 1.00 96.34 122 SER B N 1
ATOM 2407 C CA . SER B 1 122 ? -18.171 -3.946 22.789 1.00 96.95 122 SER B CA 1
ATOM 2408 C C . SER B 1 122 ? -16.810 -4.529 23.149 1.00 94.23 122 SER B C 1
ATOM 2409 O O . SER B 1 122 ? -16.657 -5.086 24.242 1.00 94.57 122 SER B O 1
ATOM 2412 N N . VAL B 1 123 ? -15.843 -4.513 22.218 1.00 87.87 123 VAL B N 1
ATOM 2413 C CA . VAL B 1 123 ? -14.526 -5.066 22.549 1.00 85.21 123 VAL B CA 1
ATOM 2414 C C . VAL B 1 123 ? -13.793 -4.144 23.534 1.00 84.75 123 VAL B C 1
ATOM 2415 O O . VAL B 1 123 ? -13.080 -4.622 24.429 1.00 84.00 123 VAL B O 1
ATOM 2419 N N . TYR B 1 124 ? -14.012 -2.827 23.432 1.00 85.27 124 TYR B N 1
ATOM 2420 C CA . TYR B 1 124 ? -13.525 -1.833 24.390 1.00 85.31 124 TYR B CA 1
ATOM 2421 C C . TYR B 1 124 ? -14.029 -2.129 25.810 1.00 87.16 124 TYR B C 1
ATOM 2422 O O . TYR B 1 124 ? -13.245 -2.431 26.729 1.00 86.52 124 TYR B O 1
ATOM 2431 N N . ALA B 1 125 ? -15.345 -1.994 26.014 1.00 87.69 125 ALA B N 1
ATOM 2432 C CA . ALA B 1 125 ? -15.939 -2.372 27.294 1.00 89.66 125 ALA B CA 1
ATOM 2433 C C . ALA B 1 125 ? -15.540 -3.780 27.673 1.00 89.29 125 ALA B C 1
ATOM 2434 O O . ALA B 1 125 ? -15.491 -4.116 28.854 1.00 90.07 125 ALA B O 1
ATOM 2436 N N . GLY B 1 126 ? -15.258 -4.620 26.686 1.00 84.81 126 GLY B N 1
ATOM 2437 C CA . GLY B 1 126 ? -14.779 -5.945 27.003 1.00 83.91 126 GLY B CA 1
ATOM 2438 C C . GLY B 1 126 ? -13.480 -5.907 27.781 1.00 82.15 126 GLY B C 1
ATOM 2439 O O . GLY B 1 126 ? -13.429 -6.360 28.917 1.00 82.77 126 GLY B O 1
ATOM 2440 N N . ILE B 1 127 ? -12.441 -5.266 27.227 1.00 81.58 127 ILE B N 1
ATOM 2441 C CA . ILE B 1 127 ? -11.159 -5.252 27.944 1.00 80.07 127 ILE B CA 1
ATOM 2442 C C . ILE B 1 127 ? -11.321 -4.576 29.308 1.00 81.89 127 ILE B C 1
ATOM 2443 O O . ILE B 1 127 ? -10.623 -4.924 30.279 1.00 81.55 127 ILE B O 1
ATOM 2448 N N . PHE B 1 128 ? -12.213 -3.583 29.410 1.00 85.76 128 PHE B N 1
ATOM 2449 C CA . PHE B 1 128 ? -12.383 -2.950 30.715 1.00 87.29 128 PHE B CA 1
ATOM 2450 C C . PHE B 1 128 ? -13.093 -3.871 31.705 1.00 89.19 128 PHE B C 1
ATOM 2451 O O . PHE B 1 128 ? -12.631 -4.045 32.841 1.00 89.59 128 PHE B O 1
ATOM 2459 N N . LEU B 1 129 ? -14.217 -4.466 31.298 1.00 89.51 129 LEU B N 1
ATOM 2460 C CA . LEU B 1 129 ? -14.857 -5.468 32.138 1.00 91.27 129 LEU B CA 1
ATOM 2461 C C . LEU B 1 129 ? -13.854 -6.542 32.521 1.00 89.90 129 LEU B C 1
ATOM 2462 O O . LEU B 1 129 ? -13.631 -6.772 33.709 1.00 90.38 129 LEU B O 1
ATOM 2467 N N . ALA B 1 130 ? -13.099 -7.050 31.543 1.00 82.36 130 ALA B N 1
ATOM 2468 C CA . ALA B 1 130 ? -12.153 -8.130 31.790 1.00 81.91 130 ALA B CA 1
ATOM 2469 C C . ALA B 1 130 ? -11.142 -7.726 32.844 1.00 80.61 130 ALA B C 1
ATOM 2470 O O . ALA B 1 130 ? -10.899 -8.469 33.805 1.00 82.01 130 ALA B O 1
ATOM 2472 N N . ILE B 1 131 ? -10.591 -6.518 32.724 1.00 84.79 131 ILE B N 1
ATOM 2473 C CA . ILE B 1 131 ? -9.686 -6.054 33.767 1.00 84.78 131 ILE B CA 1
ATOM 2474 C C . ILE B 1 131 ? -10.408 -6.048 35.117 1.00 87.36 131 ILE B C 1
ATOM 2475 O O . ILE B 1 131 ? -9.925 -6.627 36.091 1.00 88.06 131 ILE B O 1
ATOM 2480 N N . ALA B 1 132 ? -11.638 -5.522 35.150 1.00 90.11 132 ALA B N 1
ATOM 2481 C CA . ALA B 1 132 ? -12.409 -5.454 36.392 1.00 92.54 132 ALA B CA 1
ATOM 2482 C C . ALA B 1 132 ? -12.538 -6.823 37.046 1.00 93.46 132 ALA B C 1
ATOM 2483 O O . ALA B 1 132 ? -12.316 -6.981 38.255 1.00 94.55 132 ALA B O 1
ATOM 2485 N N . ILE B 1 133 ? -12.905 -7.823 36.250 1.00 89.19 133 ILE B N 1
ATOM 2486 C CA . ILE B 1 133 ? -13.013 -9.194 36.735 1.00 91.48 133 ILE B CA 1
ATOM 2487 C C . ILE B 1 133 ? -11.670 -9.647 37.293 1.00 90.16 133 ILE B C 1
ATOM 2488 O O . ILE B 1 133 ? -11.605 -10.347 38.308 1.00 92.07 133 ILE B O 1
ATOM 2493 N N . VAL B 1 134 ? -10.579 -9.275 36.624 1.00 96.30 134 VAL B N 1
ATOM 2494 C CA . VAL B 1 134 ? -9.261 -9.695 37.085 1.00 95.22 134 VAL B CA 1
ATOM 2495 C C . VAL B 1 134 ? -8.864 -8.983 38.379 1.00 96.38 134 VAL B C 1
ATOM 2496 O O . VAL B 1 134 ? -8.175 -9.561 39.224 1.00 96.74 134 VAL B O 1
ATOM 2500 N N . PHE B 1 135 ? -9.213 -7.705 38.528 1.00 98.60 135 PHE B N 1
ATOM 2501 C CA . PHE B 1 135 ? -9.021 -7.022 39.806 1.00 100.03 135 PHE B CA 1
ATOM 2502 C C . PHE B 1 135 ? -9.758 -7.754 40.911 1.00 102.31 135 PHE B C 1
ATOM 2503 O O . PHE B 1 135 ? -9.239 -7.926 42.022 1.00 103.19 135 PHE B O 1
ATOM 2511 N N . ASN B 1 136 ? -11.014 -8.125 40.620 1.00 113.57 136 ASN B N 1
ATOM 2512 C CA . ASN B 1 136 ? -11.881 -8.843 41.547 1.00 115.93 136 ASN B CA 1
ATOM 2513 C C . ASN B 1 136 ? -11.320 -10.210 41.935 1.00 116.06 136 ASN B C 1
ATOM 2514 O O . ASN B 1 136 ? -11.379 -10.610 43.101 1.00 117.94 136 ASN B O 1
ATOM 2519 N N . ARG B 1 137 ? -10.819 -10.967 40.967 1.00 117.07 137 ARG B N 1
ATOM 2520 C CA . ARG B 1 137 ? -10.231 -12.259 41.295 1.00 117.14 137 ARG B CA 1
ATOM 2521 C C . ARG B 1 137 ? -8.917 -12.077 42.052 1.00 116.70 137 ARG B C 1
ATOM 2522 O O . ARG B 1 137 ? -8.709 -12.695 43.107 1.00 118.09 137 ARG B O 1
ATOM 2530 N N . LEU B 1 138 ? -8.037 -11.203 41.542 1.00 113.06 138 LEU B N 1
ATOM 2531 C CA . LEU B 1 138 ? -6.799 -10.834 42.237 1.00 112.75 138 LEU B CA 1
ATOM 2532 C C . LEU B 1 138 ? -7.026 -10.522 43.707 1.00 115.10 138 LEU B C 1
ATOM 2533 O O . LEU B 1 138 ? -6.305 -11.030 44.574 1.00 115.87 138 LEU B O 1
ATOM 2538 N N . TRP B 1 139 ? -8.003 -9.666 44.012 1.00 121.13 139 TRP B N 1
ATOM 2539 C CA . TRP B 1 139 ? -8.276 -9.385 45.415 1.00 123.37 139 TRP B CA 1
ATOM 2540 C C . TRP B 1 139 ? -8.880 -10.588 46.121 1.00 125.23 139 TRP B C 1
ATOM 2541 O O . TRP B 1 139 ? -8.551 -10.855 47.283 1.00 126.73 139 TRP B O 1
ATOM 2552 N N . LYS B 1 140 ? -9.744 -11.340 45.430 1.00 127.80 140 LYS B N 1
ATOM 2553 C CA . LYS B 1 140 ? -10.390 -12.495 46.054 1.00 129.70 140 LYS B CA 1
ATOM 2554 C C . LYS B 1 140 ? -9.358 -13.484 46.588 1.00 129.79 140 LYS B C 1
ATOM 2555 O O . LYS B 1 140 ? -9.580 -14.118 47.627 1.00 131.85 140 LYS B O 1
ATOM 2561 N N . HIS B 1 141 ? -8.225 -13.631 45.894 1.00 124.27 141 HIS B N 1
ATOM 2562 C CA . HIS B 1 141 ? -7.169 -14.505 46.393 1.00 124.47 141 HIS B CA 1
ATOM 2563 C C . HIS B 1 141 ? -6.542 -14.014 47.691 1.00 125.90 141 HIS B C 1
ATOM 2564 O O . HIS B 1 141 ? -6.109 -14.836 48.504 1.00 127.29 141 HIS B O 1
ATOM 2571 N N . ALA B 1 142 ? -6.479 -12.702 47.919 1.00 126.57 142 ALA B N 1
ATOM 2572 C CA . ALA B 1 142 ? -5.855 -12.208 49.148 1.00 127.23 142 ALA B CA 1
ATOM 2573 C C . ALA B 1 142 ? -6.694 -12.503 50.397 1.00 130.56 142 ALA B C 1
ATOM 2574 O O . ALA B 1 142 ? -6.192 -13.077 51.375 1.00 132.43 142 ALA B O 1
ATOM 2576 N N . ALA B 1 143 ? -7.988 -12.177 50.352 1.00 137.07 143 ALA B N 1
ATOM 2577 C CA . ALA B 1 143 ? -8.866 -12.307 51.516 1.00 140.24 143 ALA B CA 1
ATOM 2578 C C . ALA B 1 143 ? -8.961 -13.753 52.006 1.00 143.07 143 ALA B C 1
ATOM 2579 O O . ALA B 1 143 ? -8.918 -14.019 53.222 1.00 145.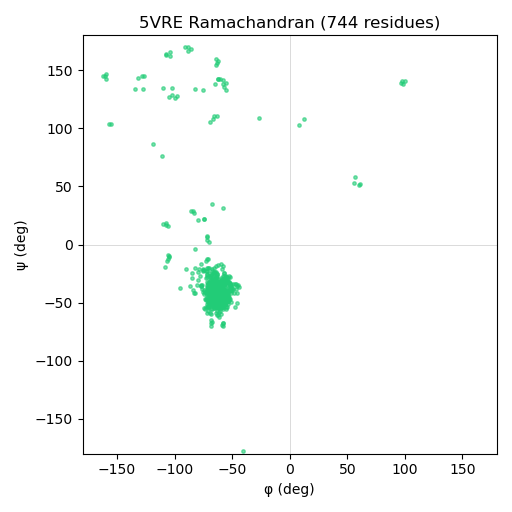44 143 ALA B O 1
ATOM 2581 N N . THR B 1 144 ? -9.153 -14.691 51.072 1.00 150.97 144 THR B N 1
ATOM 2582 C CA . THR B 1 144 ? -9.206 -16.121 51.373 1.00 153.21 144 THR B CA 1
ATOM 2583 C C . THR B 1 144 ? -7.831 -16.622 51.832 1.00 152.48 144 THR B C 1
ATOM 2584 O O . THR B 1 144 ? -7.615 -16.855 53.033 1.00 154.15 144 THR B O 1
ATOM 2588 N N . ASP B 1 154 ? -6.304 -2.739 58.370 1.00 160.52 154 ASP B N 1
ATOM 2589 C CA . ASP B 1 154 ? -7.446 -1.820 58.420 1.00 161.16 154 ASP B CA 1
ATOM 2590 C C . ASP B 1 154 ? -8.728 -2.494 57.955 1.00 162.86 154 ASP B C 1
ATOM 2591 O O . ASP B 1 154 ? -8.928 -2.640 56.751 1.00 161.41 154 ASP B O 1
ATOM 2596 N N . ARG B 1 155 ? -9.605 -2.876 58.890 1.00 162.69 155 ARG B N 1
ATOM 2597 C CA . ARG B 1 155 ? -10.817 -3.598 58.509 1.00 164.63 155 ARG B CA 1
ATOM 2598 C C . ARG B 1 155 ? -11.669 -2.788 57.545 1.00 163.64 155 ARG B C 1
ATOM 2599 O O . ARG B 1 155 ? -12.280 -3.347 56.631 1.00 163.72 155 ARG B O 1
ATOM 2607 N N . HIS B 1 156 ? -11.736 -1.472 57.740 1.00 178.00 156 HIS B N 1
ATOM 2608 C CA . HIS B 1 156 ? -12.625 -0.652 56.922 1.00 177.41 156 HIS B CA 1
ATOM 2609 C C . HIS B 1 156 ? -12.122 -0.545 55.494 1.00 174.37 156 HIS B C 1
ATOM 2610 O O . HIS B 1 156 ? -12.915 -0.554 54.547 1.00 174.30 156 HIS B O 1
ATOM 2617 N N . GLU B 1 157 ? -10.810 -0.407 55.320 1.00 180.00 157 GLU B N 1
ATOM 2618 C CA . GLU B 1 157 ? -10.265 -0.381 53.971 1.00 177.23 157 GLU B CA 1
ATOM 2619 C C . GLU B 1 157 ? -10.494 -1.712 53.267 1.00 177.80 157 GLU B C 1
ATOM 2620 O O . GLU B 1 157 ? -10.980 -1.732 52.135 1.00 177.07 157 GLU B O 1
ATOM 2626 N N . VAL B 1 158 ? -10.220 -2.833 53.943 1.00 162.34 158 VAL B N 1
ATOM 2627 C CA . VAL B 1 158 ? -10.506 -4.149 53.367 1.00 163.23 158 VAL B CA 1
ATOM 2628 C C . VAL B 1 158 ? -11.973 -4.269 52.982 1.00 165.11 158 VAL B C 1
ATOM 2629 O O . VAL B 1 158 ? -12.310 -4.774 51.908 1.00 164.70 158 VAL B O 1
ATOM 2633 N N . ASP B 1 159 ? -12.869 -3.827 53.863 1.00 172.40 159 ASP B N 1
ATOM 2634 C CA . ASP B 1 159 ? -14.297 -3.915 53.573 1.00 174.41 159 ASP B CA 1
ATOM 2635 C C . ASP B 1 159 ? -14.662 -3.066 52.369 1.00 172.61 159 ASP B C 1
ATOM 2636 O O . ASP B 1 159 ? -15.286 -3.551 51.422 1.00 172.88 159 ASP B O 1
ATOM 2641 N N . ALA B 1 160 ? -14.251 -1.801 52.371 1.00 168.75 160 ALA B N 1
ATOM 2642 C CA . ALA B 1 160 ? -14.547 -0.939 51.238 1.00 167.05 160 ALA B CA 1
ATOM 2643 C C . ALA B 1 160 ? -13.993 -1.522 49.946 1.00 165.07 160 ALA B C 1
ATOM 2644 O O . ALA B 1 160 ? -14.644 -1.448 48.903 1.00 164.88 160 ALA B O 1
ATOM 2646 N N . ILE B 1 161 ? -12.811 -2.143 50.007 1.00 170.78 161 ILE B N 1
ATOM 2647 C CA . ILE B 1 161 ? -12.182 -2.712 48.813 1.00 168.89 161 ILE B CA 1
ATOM 2648 C C . ILE B 1 161 ? -12.947 -3.930 48.304 1.00 170.65 161 ILE B C 1
ATOM 2649 O O . ILE B 1 161 ? -13.195 -4.055 47.102 1.00 169.86 161 ILE B O 1
ATOM 2654 N N . THR B 1 162 ? -13.288 -4.869 49.191 1.00 169.48 162 THR B N 1
ATOM 2655 C CA . THR B 1 162 ? -14.091 -6.020 48.779 1.00 171.42 162 THR B CA 1
ATOM 2656 C C . THR B 1 162 ? -15.407 -5.567 48.165 1.00 172.47 162 THR B C 1
ATOM 2657 O O . THR B 1 162 ? -15.829 -6.056 47.108 1.00 172.50 162 THR B O 1
ATOM 2661 N N . LYS B 1 163 ? -16.047 -4.598 48.814 1.00 178.19 163 LYS B N 1
ATOM 2662 C CA . LYS B 1 163 ? -17.328 -4.084 48.355 1.00 179.41 163 LYS B CA 1
ATOM 2663 C C . LYS B 1 163 ? -17.195 -3.446 46.979 1.00 177.13 163 LYS B C 1
ATOM 2664 O O . LYS B 1 163 ? -18.014 -3.689 46.080 1.00 177.86 163 LYS B O 1
ATOM 2670 N N . GLN B 1 164 ? -16.132 -2.669 46.788 1.00 179.83 164 GLN B N 1
ATOM 2671 C CA . GLN B 1 164 ? -15.896 -1.974 45.529 1.00 177.59 164 GLN B CA 1
ATOM 2672 C C . GLN B 1 164 ? -15.567 -2.941 44.389 1.00 176.79 164 GLN B C 1
ATOM 2673 O O . GLN B 1 164 ? -16.140 -2.842 43.295 1.00 176.72 164 GLN B O 1
ATOM 2679 N N . TYR B 1 165 ? -14.660 -3.897 44.625 1.00 163.88 165 TYR B N 1
ATOM 2680 C CA . TYR B 1 165 ? -14.269 -4.812 43.556 1.00 163.09 165 TYR B CA 1
ATOM 2681 C C . TYR B 1 165 ? -15.356 -5.802 43.228 1.00 165.52 165 TYR B C 1
ATOM 2682 O O . TYR B 1 165 ? -15.306 -6.424 42.164 1.00 165.14 165 TYR B O 1
ATOM 2691 N N . ARG B 1 166 ? -16.300 -6.015 44.132 1.00 172.18 166 ARG B N 1
ATOM 2692 C CA . ARG B 1 166 ? -17.479 -6.735 43.698 1.00 174.49 166 ARG B CA 1
ATOM 2693 C C . ARG B 1 166 ? -18.480 -5.821 43.009 1.00 174.80 166 ARG B C 1
ATOM 2694 O O . ARG B 1 166 ? -19.321 -6.315 42.257 1.00 176.13 166 ARG B O 1
ATOM 2702 N N . PHE B 1 167 ? -18.396 -4.503 43.229 1.00 175.62 167 PHE B N 1
ATOM 2703 C CA . PHE B 1 167 ? -19.306 -3.567 42.560 1.00 175.88 167 PHE B CA 1
ATOM 2704 C C . PHE B 1 167 ? -18.910 -3.308 41.098 1.00 173.82 167 PHE B C 1
ATOM 2705 O O . PHE B 1 167 ? -19.773 -2.958 40.282 1.00 174.50 167 PHE B O 1
ATOM 2713 N N . GLY B 1 168 ? -17.623 -3.442 40.747 1.00 143.53 168 GLY B N 1
ATOM 2714 C CA . GLY B 1 168 ? -17.142 -3.100 39.416 1.00 141.50 168 GLY B CA 1
ATOM 2715 C C . GLY B 1 168 ? -17.619 -3.976 38.263 1.00 142.35 168 GLY B C 1
ATOM 2716 O O . GLY B 1 168 ? -18.359 -3.523 37.375 1.00 142.78 168 GLY B O 1
ATOM 2717 N N . PRO B 1 169 ? -17.191 -5.250 38.249 1.00 136.77 169 PRO B N 1
ATOM 2718 C CA . PRO B 1 169 ? -17.493 -6.131 37.105 1.00 137.41 169 PRO B CA 1
ATOM 2719 C C . PRO B 1 169 ? -18.928 -6.112 36.654 1.00 139.69 169 PRO B C 1
ATOM 2720 O O . PRO B 1 169 ? -19.200 -6.252 35.460 1.00 139.71 169 PRO B O 1
ATOM 2724 N N . GLY B 1 170 ? -19.866 -5.940 37.572 1.00 126.37 170 GLY B N 1
ATOM 2725 C CA . GLY B 1 170 ? -21.244 -5.809 37.154 1.00 128.54 170 GLY B CA 1
ATOM 2726 C C . GLY B 1 170 ? -21.491 -4.539 36.368 1.00 127.51 170 GLY B C 1
ATOM 2727 O O . GLY B 1 170 ? -22.119 -4.568 35.312 1.00 128.21 170 GLY B O 1
ATOM 2728 N N . LEU B 1 171 ? -20.975 -3.416 36.848 1.00 129.19 171 LEU B N 1
ATOM 2729 C CA . LEU B 1 171 ? -21.254 -2.168 36.160 1.00 128.38 171 LEU B CA 1
ATOM 2730 C C . LEU B 1 171 ? -20.568 -2.138 34.794 1.00 126.49 171 LEU B C 1
ATOM 2731 O O . LEU B 1 171 ? -21.153 -1.677 33.810 1.00 126.85 171 LEU B O 1
ATOM 2736 N N . TYR B 1 172 ? -19.367 -2.708 34.685 1.00 116.41 172 TYR B N 1
ATOM 2737 C CA . TYR B 1 172 ? -18.739 -2.795 33.365 1.00 114.86 172 TYR B CA 1
ATOM 2738 C C . TYR B 1 172 ? -19.371 -3.880 32.510 1.00 116.59 172 TYR B C 1
ATOM 2739 O O . TYR B 1 172 ? -19.264 -3.836 31.285 1.00 116.04 172 TYR B O 1
ATOM 2748 N N . LEU B 1 173 ? -20.008 -4.862 33.134 1.00 112.68 173 LEU B N 1
ATOM 2749 C CA . LEU B 1 173 ? -20.891 -5.753 32.401 1.00 114.80 173 LEU B CA 1
ATOM 2750 C C . LEU B 1 173 ? -22.100 -5.008 31.870 1.00 116.29 173 LEU B C 1
ATOM 2751 O O . LEU B 1 173 ? -22.646 -5.375 30.828 1.00 117.37 173 LEU B O 1
ATOM 2756 N N . VAL B 1 174 ? -22.567 -4.003 32.613 1.00 111.25 174 VAL B N 1
ATOM 2757 C CA . VAL B 1 174 ? -23.652 -3.147 32.153 1.00 112.52 174 VAL B CA 1
ATOM 2758 C C . VAL B 1 174 ? -23.186 -2.347 30.949 1.00 110.74 174 VAL B C 1
ATOM 2759 O O . VAL B 1 174 ? -23.914 -2.202 29.966 1.00 111.86 174 VAL B O 1
ATOM 2763 N N . ALA B 1 175 ? -21.965 -1.817 31.010 1.00 114.04 175 ALA B N 1
ATOM 2764 C CA . ALA B 1 175 ? -21.390 -1.153 29.847 1.00 112.28 175 ALA B CA 1
ATOM 2765 C C . ALA B 1 175 ? -21.209 -2.132 28.692 1.00 112.51 175 ALA B C 1
ATOM 2766 O O . ALA B 1 175 ? -21.473 -1.799 27.528 1.00 112.70 175 ALA B O 1
ATOM 2768 N N . PHE B 1 176 ? -20.753 -3.348 29.002 1.00 107.37 176 PHE B N 1
ATOM 2769 C CA . PHE B 1 176 ? -20.534 -4.369 27.984 1.00 107.67 176 PHE B CA 1
ATOM 2770 C C . PHE B 1 176 ? -21.836 -4.713 27.287 1.00 110.32 176 PHE B C 1
ATOM 2771 O O . PHE B 1 176 ? -21.876 -4.852 26.061 1.00 110.51 176 PHE B O 1
ATOM 2779 N N . ALA B 1 177 ? -22.900 -4.921 28.074 1.00 106.58 177 ALA B N 1
ATOM 2780 C CA . ALA B 1 177 ? -24.216 -5.239 27.532 1.00 109.33 177 ALA B CA 1
ATOM 2781 C C . ALA B 1 177 ? -24.817 -4.046 26.805 1.00 109.57 177 ALA B C 1
ATOM 2782 O O . ALA B 1 177 ? -25.346 -4.187 25.698 1.00 110.75 177 ALA B O 1
ATOM 2784 N N . LEU B 1 178 ? -24.686 -2.855 27.387 1.00 118.55 178 LEU B N 1
ATOM 2785 C CA . LEU B 1 178 ? -25.144 -1.630 26.745 1.00 118.58 178 LEU B CA 1
ATOM 2786 C C . LEU B 1 178 ? -24.520 -1.438 25.379 1.00 117.37 178 LEU B C 1
ATOM 2787 O O . LEU B 1 178 ? -25.110 -0.767 24.525 1.00 118.38 178 LEU B O 1
ATOM 2792 N N . SER B 1 179 ? -23.303 -1.952 25.171 1.00 116.59 179 SER B N 1
ATOM 2793 C CA . SER B 1 179 ? -22.681 -1.813 23.855 1.00 115.68 179 SER B CA 1
ATOM 2794 C C . SER B 1 179 ? -23.585 -2.344 22.739 1.00 118.19 179 SER B C 1
ATOM 2795 O O . SER B 1 179 ? -23.781 -1.666 21.721 1.00 118.60 179 SER B O 1
ATOM 2798 N N . PHE B 1 180 ? -24.226 -3.505 22.955 1.00 118.75 180 PHE B N 1
ATOM 2799 C CA . PHE B 1 180 ? -24.982 -4.155 21.883 1.00 121.12 180 PHE B CA 1
ATOM 2800 C C . PHE B 1 180 ? -26.185 -3.315 21.433 1.00 123.18 180 PHE B C 1
ATOM 2801 O O . PHE B 1 180 ? -26.533 -3.305 20.245 1.00 124.47 180 PHE B O 1
ATOM 2809 N N . ILE B 1 181 ? -26.835 -2.610 22.363 1.00 125.31 181 ILE B N 1
ATOM 2810 C CA . ILE B 1 181 ? -27.978 -1.758 22.023 1.00 127.30 181 ILE B CA 1
ATOM 2811 C C . ILE B 1 181 ? -27.533 -0.539 21.204 1.00 126.06 181 ILE B C 1
ATOM 2812 O O . ILE B 1 181 ? -28.087 -0.257 20.133 1.00 127.64 181 ILE B O 1
ATOM 2817 N N . SER B 1 182 ? -26.519 0.194 21.683 1.00 134.00 182 SER B N 1
ATOM 2818 C CA . SER B 1 182 ? -26.052 1.391 20.987 1.00 131.55 182 SER B CA 1
ATOM 2819 C C . SER B 1 182 ? -24.648 1.742 21.447 1.00 130.23 182 SER B C 1
ATOM 2820 O O . SER B 1 182 ? -24.321 1.612 22.629 1.00 131.31 182 SER B O 1
ATOM 2823 N N . VAL B 1 183 ? -23.851 2.262 20.510 1.00 132.35 183 VAL B N 1
ATOM 2824 C CA . VAL B 1 183 ? -22.487 2.693 20.821 1.00 130.94 183 VAL B CA 1
ATOM 2825 C C . VAL B 1 183 ? -22.490 3.875 21.773 1.00 130.83 183 VAL B C 1
ATOM 2826 O O . VAL B 1 183 ? -21.809 3.851 22.806 1.00 131.37 183 VAL B O 1
ATOM 2830 N N . TRP B 1 184 ? -23.235 4.936 21.426 1.00 132.56 184 TRP B N 1
ATOM 2831 C CA . TRP B 1 184 ? -23.168 6.180 22.191 1.00 132.19 184 TRP B CA 1
ATOM 2832 C C . TRP B 1 184 ? -23.436 5.923 23.669 1.00 134.35 184 TRP B C 1
ATOM 2833 O O . TRP B 1 184 ? -22.700 6.416 24.535 1.00 134.25 184 TRP B O 1
ATOM 2844 N N . LEU B 1 185 ? -24.443 5.093 23.971 1.00 120.37 185 LEU B N 1
ATOM 2845 C CA . LEU B 1 185 ? -24.781 4.812 25.363 1.00 122.62 185 LEU B CA 1
ATOM 2846 C C . LEU B 1 185 ? -23.664 4.049 26.076 1.00 123.13 185 LEU B C 1
ATOM 2847 O O . LEU B 1 185 ? -23.358 4.334 27.244 1.00 124.05 185 LEU B O 1
ATOM 2852 N N . SER B 1 186 ? -23.042 3.081 25.398 1.00 114.70 186 SER B N 1
ATOM 2853 C CA . SER B 1 186 ? -21.965 2.317 26.031 1.00 115.20 186 SER B CA 1
ATOM 2854 C C . SER B 1 186 ? -20.726 3.179 26.298 1.00 113.63 186 SER B C 1
ATOM 2855 O O . SER B 1 186 ? -20.183 3.184 27.416 1.00 114.60 186 SER B O 1
ATOM 2858 N N . VAL B 1 187 ? -20.241 3.900 25.281 1.00 114.92 187 VAL B N 1
ATOM 2859 C CA . VAL B 1 187 ? -19.087 4.769 25.501 1.00 113.46 187 VAL B CA 1
ATOM 2860 C C . VAL B 1 187 ? -19.414 5.798 26.570 1.00 114.16 187 VAL B C 1
ATOM 2861 O O . VAL B 1 187 ? -18.582 6.109 27.433 1.00 114.36 187 VAL B O 1
ATOM 2865 N N . GLY B 1 188 ? -20.654 6.287 26.577 1.00 109.79 188 GLY B N 1
ATOM 2866 C CA . GLY B 1 188 ? -21.047 7.221 27.613 1.00 110.66 188 GLY B CA 1
ATOM 2867 C C . GLY B 1 188 ? -20.867 6.650 29.007 1.00 112.87 188 GLY B C 1
ATOM 2868 O O . GLY B 1 188 ? -20.246 7.280 29.872 1.00 113.02 188 GLY B O 1
ATOM 2869 N N . VAL B 1 189 ? -21.388 5.439 29.243 1.00 109.99 189 VAL B N 1
ATOM 2870 C CA . VAL B 1 189 ? -21.228 4.848 30.574 1.00 112.22 189 VAL B CA 1
ATOM 2871 C C . VAL B 1 189 ? -19.785 4.485 30.888 1.00 111.78 189 VAL B C 1
ATOM 2872 O O . VAL B 1 189 ? -19.457 4.288 32.063 1.00 113.40 189 VAL B O 1
ATOM 2876 N N . CYS B 1 190 ? -18.916 4.319 29.882 1.00 112.55 190 CYS B N 1
ATOM 2877 C CA . CYS B 1 190 ? -17.501 4.147 30.215 1.00 112.08 190 CYS B CA 1
ATOM 2878 C C . CYS B 1 190 ? -16.845 5.456 30.634 1.00 111.08 190 CYS B C 1
ATOM 2879 O O . CYS B 1 190 ? -16.023 5.465 31.552 1.00 111.83 190 CYS B O 1
ATOM 2882 N N . PHE B 1 191 ? -17.163 6.562 29.954 1.00 113.06 191 PHE B N 1
ATOM 2883 C CA . PHE B 1 191 ? -16.655 7.873 30.363 1.00 112.21 191 PHE B CA 1
ATOM 2884 C C . PHE B 1 191 ? -17.151 8.242 31.765 1.00 114.32 191 PHE B C 1
ATOM 2885 O O . PHE B 1 191 ? -16.354 8.462 32.690 1.00 114.98 191 PHE B O 1
ATOM 2893 N N . VAL B 1 192 ? -18.470 8.332 31.937 1.00 104.78 192 VAL B N 1
ATOM 2894 C CA . VAL B 1 192 ? -19.007 8.687 33.244 1.00 106.88 192 VAL B CA 1
ATOM 2895 C C . VAL B 1 192 ? -18.585 7.653 34.279 1.00 109.00 192 VAL B C 1
ATOM 2896 O O . VAL B 1 192 ? -18.342 7.980 35.449 1.00 110.42 192 VAL B O 1
ATOM 2900 N N . LEU B 1 193 ? -18.495 6.384 33.866 1.00 109.58 193 LEU B N 1
ATOM 2901 C CA . LEU B 1 193 ? -18.060 5.338 34.789 1.00 111.58 193 LEU B CA 1
ATOM 2902 C C . LEU B 1 193 ? -16.599 5.520 35.199 1.00 111.02 193 LEU B C 1
ATOM 2903 O O . LEU B 1 193 ? -16.220 5.147 36.314 1.00 112.88 193 LEU B O 1
ATOM 2908 N N . ALA B 1 194 ? -15.764 6.064 34.303 1.00 109.11 194 ALA B N 1
ATOM 2909 C CA . ALA B 1 194 ? -14.384 6.404 34.654 1.00 108.51 194 ALA B CA 1
ATOM 2910 C C . ALA B 1 194 ? -14.331 7.550 35.667 1.00 109.22 194 ALA B C 1
ATOM 2911 O O . ALA B 1 194 ? -13.480 7.552 36.569 1.00 110.20 194 ALA B O 1
ATOM 2913 N N . ILE B 1 195 ? -15.204 8.556 35.503 1.00 111.88 195 ILE B N 1
ATOM 2914 C CA . ILE B 1 195 ? -15.282 9.664 36.465 1.00 112.68 195 ILE B CA 1
ATOM 2915 C C . ILE B 1 195 ? -15.757 9.165 37.834 1.00 115.67 195 ILE B C 1
ATOM 2916 O O . ILE B 1 195 ? -15.253 9.577 38.893 1.00 116.89 195 ILE B O 1
ATOM 2921 N N . TYR B 1 196 ? -16.778 8.311 37.828 1.00 115.10 196 TYR B N 1
ATOM 2922 C CA . TYR B 1 196 ? -17.336 7.800 39.076 1.00 118.04 196 TYR B CA 1
ATOM 2923 C C . TYR B 1 196 ? -16.354 6.883 39.804 1.00 119.36 196 TYR B C 1
ATOM 2924 O O . TYR B 1 196 ? -16.191 6.980 41.027 1.00 121.39 196 TYR B O 1
ATOM 2933 N N . PHE B 1 197 ? -15.751 5.936 39.078 1.00 125.44 197 PHE B N 1
ATOM 2934 C CA . PHE B 1 197 ? -14.749 5.046 39.667 1.00 126.54 197 PHE B CA 1
ATOM 2935 C C . PHE B 1 197 ? -13.490 5.792 40.093 1.00 125.96 197 PHE B C 1
ATOM 2936 O O . PHE B 1 197 ? -12.838 5.410 41.082 1.00 127.67 197 PHE B O 1
ATOM 2944 N N . ALA B 1 198 ? -13.119 6.840 39.357 1.00 117.96 198 ALA B N 1
ATOM 2945 C CA . ALA B 1 198 ? -12.057 7.710 39.834 1.00 117.59 198 ALA B CA 1
ATOM 2946 C C . ALA B 1 198 ? -12.428 8.294 41.193 1.00 119.83 198 ALA B C 1
ATOM 2947 O O . ALA B 1 198 ? -11.643 8.218 42.146 1.00 121.26 198 ALA B O 1
ATOM 2949 N N . LEU B 1 199 ? -13.672 8.772 41.325 1.00 121.51 199 LEU B N 1
ATOM 2950 C CA . LEU B 1 199 ? -14.124 9.413 42.561 1.00 123.62 199 LEU B CA 1
ATOM 2951 C C . LEU B 1 199 ? -14.151 8.443 43.741 1.00 126.59 199 LEU B C 1
ATOM 2952 O O . LEU B 1 199 ? -13.683 8.781 44.838 1.00 128.23 199 LEU B O 1
ATOM 2957 N N . ARG B 1 200 ? -14.705 7.242 43.544 1.00 127.48 200 ARG B N 1
ATOM 2958 C CA . ARG B 1 200 ? -14.841 6.295 44.644 1.00 130.39 200 ARG B CA 1
ATOM 2959 C C . ARG B 1 200 ? -13.570 5.508 44.923 1.00 130.78 200 ARG B C 1
ATOM 2960 O O . ARG B 1 200 ? -13.530 4.734 45.889 1.00 133.27 200 ARG B O 1
ATOM 2968 N N . SER B 1 201 ? -12.533 5.699 44.108 1.00 132.84 201 SER B N 1
ATOM 2969 C CA . SER B 1 201 ? -11.269 4.986 44.270 1.00 133.03 201 SER B CA 1
ATOM 2970 C C . SER B 1 201 ? -10.435 5.427 45.478 1.00 134.68 201 SER B C 1
ATOM 2971 O O . SER B 1 201 ? -9.456 4.739 45.805 1.00 135.38 201 SER B O 1
ATOM 2974 N N . ASN B 1 202 ? -10.763 6.557 46.118 1.00 142.03 202 ASN B N 1
ATOM 2975 C CA . ASN B 1 202 ? -10.011 7.073 47.274 1.00 143.69 202 ASN B CA 1
ATOM 2976 C C . ASN B 1 202 ? -8.552 7.388 46.924 1.00 142.13 202 ASN B C 1
ATOM 2977 O O . ASN B 1 202 ? -7.618 6.966 47.615 1.00 143.50 202 ASN B O 1
ATOM 2982 N N . ALA B 1 203 ? -8.374 8.176 45.860 1.00 137.52 203 ALA B N 1
ATOM 2983 C CA . ALA B 1 203 ? -7.067 8.665 45.413 1.00 135.81 203 ALA B CA 1
ATOM 2984 C C . ALA B 1 203 ? -5.943 7.647 45.523 1.00 136.33 203 ALA B C 1
ATOM 2985 O O . ALA B 1 203 ? -5.105 7.754 46.425 1.00 137.85 203 ALA B O 1
ATOM 2987 N N . GLN C 1 7 ? 25.504 -5.069 46.100 1.00 145.55 7 GLN C N 1
ATOM 2988 C CA . GLN C 1 7 ? 24.209 -4.543 46.515 1.00 143.25 7 GLN C CA 1
ATOM 2989 C C . GLN C 1 7 ? 23.862 -3.299 45.639 1.00 139.22 7 GLN C C 1
ATOM 2990 O O . GLN C 1 7 ? 22.941 -3.370 44.829 1.00 135.04 7 GLN C O 1
ATOM 2996 N N . SER C 1 8 ? 24.598 -2.182 45.739 1.00 136.54 8 SER C N 1
ATOM 2997 C CA . SER C 1 8 ? 24.202 -1.011 44.954 1.00 132.95 8 SER C CA 1
ATOM 2998 C C . SER C 1 8 ? 24.480 -1.203 43.471 1.00 129.77 8 SER C C 1
ATOM 2999 O O . SER C 1 8 ? 23.687 -0.752 42.642 1.00 125.76 8 SER C O 1
ATOM 3002 N N . GLU C 1 9 ? 25.622 -1.792 43.101 1.00 128.97 9 GLU C N 1
ATOM 3003 C CA . GLU C 1 9 ? 25.866 -2.036 41.675 1.00 126.10 9 GLU C CA 1
ATOM 3004 C C . GLU C 1 9 ? 24.959 -3.120 41.105 1.00 123.24 9 GLU C C 1
ATOM 3005 O O . GLU C 1 9 ? 24.498 -3.001 39.965 1.00 119.56 9 GLU C O 1
ATOM 3011 N N . THR C 1 10 ? 24.742 -4.212 41.845 1.00 118.79 10 THR C N 1
ATOM 3012 C CA . THR C 1 10 ? 23.809 -5.236 41.379 1.00 116.36 10 THR C CA 1
ATOM 3013 C C . THR C 1 10 ? 22.370 -4.733 41.448 1.00 113.19 10 THR C C 1
ATOM 3014 O O . THR C 1 10 ? 21.526 -5.157 40.658 1.00 110.07 10 THR C O 1
ATOM 3018 N N . GLY C 1 11 ? 22.056 -3.883 42.423 1.00 116.89 11 GLY C N 1
ATOM 3019 C CA . GLY C 1 11 ? 20.728 -3.297 42.478 1.00 114.11 11 GLY C CA 1
ATOM 3020 C C . GLY C 1 11 ? 20.488 -2.289 41.374 1.00 110.60 11 GLY C C 1
ATOM 3021 O O . GLY C 1 11 ? 19.383 -2.201 40.829 1.00 107.43 11 GLY C O 1
ATOM 3022 N N . ARG C 1 12 ? 21.516 -1.523 41.020 1.00 120.61 12 ARG C N 1
ATOM 3023 C CA . ARG C 1 12 ? 21.370 -0.580 39.927 1.00 117.57 12 ARG C CA 1
ATOM 3024 C C . ARG C 1 12 ? 21.265 -1.327 38.602 1.00 114.95 12 ARG C C 1
ATOM 3025 O O . ARG C 1 12 ? 20.422 -1.001 37.749 1.00 111.70 12 ARG C O 1
ATOM 3033 N N . ILE C 1 13 ? 22.134 -2.324 38.402 1.00 99.92 13 ILE C N 1
ATOM 3034 C CA . ILE C 1 13 ? 22.101 -3.099 37.162 1.00 97.86 13 ILE C CA 1
ATOM 3035 C C . ILE C 1 13 ? 20.779 -3.833 37.031 1.00 95.72 13 ILE C C 1
ATOM 3036 O O . ILE C 1 13 ? 20.147 -3.841 35.967 1.00 92.79 13 ILE C O 1
ATOM 3041 N N . GLU C 1 14 ? 20.330 -4.453 38.105 1.00 99.91 14 GLU C N 1
ATOM 3042 C CA . GLU C 1 14 ? 19.041 -5.105 38.023 1.00 98.11 14 GLU C CA 1
ATOM 3043 C C . GLU C 1 14 ? 17.941 -4.100 37.739 1.00 95.25 14 GLU C C 1
ATOM 3044 O O . GLU C 1 14 ? 17.015 -4.393 36.977 1.00 92.82 14 GLU C O 1
ATOM 3050 N N . ALA C 1 15 ? 18.037 -2.900 38.314 1.00 94.02 15 ALA C N 1
ATOM 3051 C CA . ALA C 1 15 ? 17.032 -1.881 38.032 1.00 91.56 15 ALA C CA 1
ATOM 3052 C C . ALA C 1 15 ? 16.970 -1.581 36.532 1.00 88.75 15 ALA C C 1
ATOM 3053 O O . ALA C 1 15 ? 15.895 -1.651 35.913 1.00 86.44 15 ALA C O 1
ATOM 3055 N N . PHE C 1 16 ? 18.130 -1.325 35.911 1.00 86.77 16 PHE C N 1
ATOM 3056 C CA . PHE C 1 16 ? 18.152 -1.056 34.473 1.00 84.43 16 PHE C CA 1
ATOM 3057 C C . PHE C 1 16 ? 17.583 -2.235 33.690 1.00 83.06 16 PHE C C 1
ATOM 3058 O O . PHE C 1 16 ? 16.763 -2.055 32.773 1.00 80.73 16 PHE C O 1
ATOM 3066 N N . SER C 1 17 ? 17.972 -3.460 34.067 1.00 81.69 17 SER C N 1
ATOM 3067 C CA . SER C 1 17 ? 17.477 -4.626 33.339 1.00 80.74 17 SER C CA 1
ATOM 3068 C C . SER C 1 17 ? 15.966 -4.735 33.428 1.00 79.14 17 SER C C 1
ATOM 3069 O O . SER C 1 17 ? 15.304 -5.045 32.429 1.00 77.37 17 SER C O 1
ATOM 3072 N N . ASP C 1 18 ? 15.398 -4.468 34.610 1.00 78.88 18 ASP C N 1
ATOM 3073 C CA . ASP C 1 18 ? 13.951 -4.566 34.793 1.00 77.70 18 ASP C CA 1
ATOM 3074 C C . ASP C 1 18 ? 13.197 -3.511 33.994 1.00 75.28 18 ASP C C 1
ATOM 3075 O O . ASP C 1 18 ? 12.102 -3.777 33.480 1.00 73.91 18 ASP C O 1
ATOM 3080 N N . GLY C 1 19 ? 13.727 -2.291 33.938 1.00 68.81 19 GLY C N 1
ATOM 3081 C CA . GLY C 1 19 ? 13.097 -1.283 33.102 1.00 66.76 19 GLY C CA 1
ATOM 3082 C C . GLY C 1 19 ? 13.070 -1.693 31.643 1.00 65.25 19 GLY C C 1
ATOM 3083 O O . GLY C 1 19 ? 12.074 -1.478 30.946 1.00 63.72 19 GLY C O 1
ATOM 3084 N N . VAL C 1 20 ? 14.183 -2.248 31.151 1.00 64.39 20 VAL C N 1
ATOM 3085 C CA . VAL C 1 20 ? 14.178 -2.760 29.785 1.00 63.28 20 VAL C CA 1
ATOM 3086 C C . VAL C 1 20 ? 13.153 -3.881 29.631 1.00 62.97 20 VAL C C 1
ATOM 3087 O O . VAL C 1 20 ? 12.520 -4.015 28.574 1.00 61.75 20 VAL C O 1
ATOM 3091 N N . PHE C 1 21 ? 12.966 -4.710 30.668 1.00 65.87 21 PHE C N 1
ATOM 3092 C CA . PHE C 1 21 ? 11.937 -5.746 30.566 1.00 65.79 21 PHE C CA 1
ATOM 3093 C C . PHE C 1 21 ? 10.562 -5.122 30.431 1.00 65.00 21 PHE C C 1
ATOM 3094 O O . PHE C 1 21 ? 9.815 -5.442 29.496 1.00 65.17 21 PHE C O 1
ATOM 3102 N N . ALA C 1 22 ? 10.230 -4.190 31.337 1.00 65.96 22 ALA C N 1
ATOM 3103 C CA . ALA C 1 22 ? 8.914 -3.564 31.320 1.00 65.66 22 ALA C CA 1
ATOM 3104 C C . ALA C 1 22 ? 8.628 -2.964 29.961 1.00 64.56 22 ALA C C 1
ATOM 3105 O O . ALA C 1 22 ? 7.581 -3.253 29.374 1.00 65.01 22 ALA C O 1
ATOM 3107 N N . ILE C 1 23 ? 9.585 -2.208 29.400 1.00 61.14 23 ILE C N 1
ATOM 3108 C CA . ILE C 1 23 ? 9.366 -1.602 28.088 1.00 60.18 23 ILE C CA 1
ATOM 3109 C C . ILE C 1 23 ? 9.224 -2.654 27.012 1.00 61.00 23 ILE C C 1
ATOM 3110 O O . ILE C 1 23 ? 8.410 -2.494 26.108 1.00 61.21 23 ILE C O 1
ATOM 3115 N N . ALA C 1 24 ? 10.028 -3.720 27.050 1.00 54.93 24 ALA C N 1
ATOM 3116 C CA . ALA C 1 24 ? 9.876 -4.768 26.039 1.00 55.03 24 ALA C CA 1
ATOM 3117 C C . ALA C 1 24 ? 8.470 -5.339 26.064 1.00 55.12 24 ALA C C 1
ATOM 3118 O O . ALA C 1 24 ? 7.778 -5.402 25.033 1.00 54.74 24 ALA C O 1
ATOM 3120 N N . ILE C 1 25 ? 8.009 -5.714 27.252 1.00 63.56 25 ILE C N 1
ATOM 3121 C CA . ILE C 1 25 ? 6.688 -6.323 27.364 1.00 64.86 25 ILE C CA 1
ATOM 3122 C C . ILE C 1 25 ? 5.599 -5.380 26.853 1.00 64.32 25 ILE C C 1
ATOM 3123 O O . ILE C 1 25 ? 4.713 -5.798 26.095 1.00 65.29 25 ILE C O 1
ATOM 3128 N N . THR C 1 26 ? 5.618 -4.107 27.274 1.00 62.61 26 THR C N 1
ATOM 3129 C CA . THR C 1 26 ? 4.562 -3.223 26.791 1.00 62.26 26 THR C CA 1
ATOM 3130 C C . THR C 1 26 ? 4.704 -2.938 25.289 1.00 62.24 26 THR C C 1
ATOM 3131 O O . THR C 1 26 ? 3.691 -2.809 24.596 1.00 62.68 26 THR C O 1
ATOM 3135 N N . LEU C 1 27 ? 5.927 -2.839 24.750 1.00 57.03 27 LEU C N 1
ATOM 3136 C CA . LEU C 1 27 ? 6.043 -2.605 23.309 1.00 57.18 27 LEU C CA 1
ATOM 3137 C C . LEU C 1 27 ? 5.305 -3.657 22.505 1.00 59.11 27 LEU C C 1
ATOM 3138 O O . LEU C 1 27 ? 4.783 -3.354 21.426 1.00 59.87 27 LEU C O 1
ATOM 3143 N N . LEU C 1 28 ? 5.184 -4.868 23.061 1.00 59.71 28 LEU C N 1
ATOM 3144 C CA . LEU C 1 28 ? 4.444 -5.961 22.402 1.00 61.71 28 LEU C CA 1
ATOM 3145 C C . LEU C 1 28 ? 3.064 -5.573 21.807 1.00 62.29 28 LEU C C 1
ATOM 3146 O O . LEU C 1 28 ? 2.642 -6.143 20.794 1.00 63.83 28 LEU C O 1
ATOM 3151 N N . VAL C 1 29 ? 2.315 -4.670 22.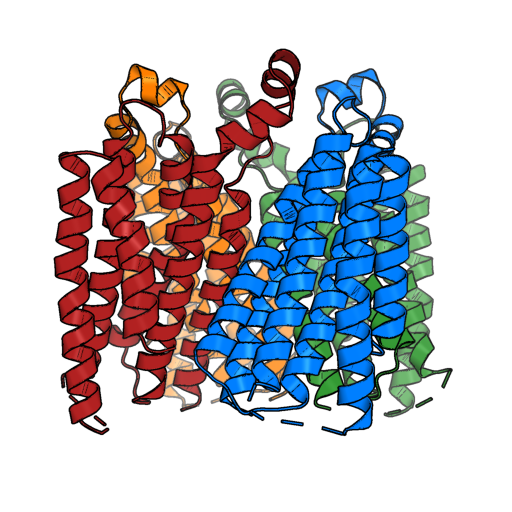450 1.00 60.47 29 VAL C N 1
ATOM 3152 C CA . VAL C 1 29 ? 0.965 -4.334 21.976 1.00 60.52 29 VAL C CA 1
ATOM 3153 C C . VAL C 1 29 ? 0.969 -3.694 20.597 1.00 60.53 29 VAL C C 1
ATOM 3154 O O . VAL C 1 29 ? -0.007 -3.824 19.840 1.00 61.29 29 VAL C O 1
ATOM 3158 N N . LEU C 1 30 ? 2.028 -2.946 20.263 1.00 59.56 30 LEU C N 1
ATOM 3159 C CA . LEU C 1 30 ? 1.995 -2.117 19.056 1.00 59.12 30 LEU C CA 1
ATOM 3160 C C . LEU C 1 30 ? 1.824 -2.957 17.784 1.00 61.14 30 LEU C C 1
ATOM 3161 O O . LEU C 1 30 ? 1.199 -2.503 16.809 1.00 61.15 30 LEU C O 1
ATOM 3166 N N . GLU C 1 31 ? 2.320 -4.199 17.806 1.00 74.34 31 GLU C N 1
ATOM 3167 C CA . GLU C 1 31 ? 2.236 -5.090 16.650 1.00 76.61 31 GLU C CA 1
ATOM 3168 C C . GLU C 1 31 ? 0.797 -5.541 16.333 1.00 77.56 31 GLU C C 1
ATOM 3169 O O . GLU C 1 31 ? 0.534 -5.959 15.186 1.00 79.08 31 GLU C O 1
ATOM 3175 N N . ILE C 1 32 ? -0.110 -5.605 17.329 1.00 70.52 32 ILE C N 1
ATOM 3176 C CA . ILE C 1 32 ? -1.527 -5.839 17.013 1.00 71.41 32 ILE C CA 1
ATOM 3177 C C . ILE C 1 32 ? -2.086 -4.615 16.307 1.00 70.42 32 ILE C C 1
ATOM 3178 O O . ILE C 1 32 ? -2.459 -3.636 16.962 1.00 68.64 32 ILE C O 1
ATOM 3183 N N . LYS C 1 33 ? -2.286 -4.701 15.000 1.00 82.88 33 LYS C N 1
ATOM 3184 C CA . LYS C 1 33 ? -2.661 -3.532 14.229 1.00 82.20 33 LYS C CA 1
ATOM 3185 C C . LYS C 1 33 ? -4.157 -3.558 13.996 1.00 83.15 33 LYS C C 1
ATOM 3186 O O . LYS C 1 33 ? -4.713 -4.551 13.512 1.00 85.39 33 LYS C O 1
ATOM 3192 N N . VAL C 1 34 ? -4.798 -2.466 14.375 1.00 87.86 34 VAL C N 1
ATOM 3193 C CA . VAL C 1 34 ? -6.235 -2.350 14.171 1.00 89.01 34 VAL C CA 1
ATOM 3194 C C . VAL C 1 34 ? -6.519 -2.583 12.689 1.00 91.45 34 VAL C C 1
ATOM 3195 O O . VAL C 1 34 ? -5.808 -2.028 11.829 1.00 91.18 34 VAL C O 1
ATOM 3199 N N . PRO C 1 35 ? -7.505 -3.416 12.341 1.00 94.90 35 PRO C N 1
ATOM 3200 C CA . PRO C 1 35 ? -7.715 -3.790 10.933 1.00 97.58 35 PRO C CA 1
ATOM 3201 C C . PRO C 1 35 ? -8.052 -2.604 10.045 1.00 99.05 35 PRO C C 1
ATOM 3202 O O . PRO C 1 35 ? -8.757 -1.682 10.452 1.00 99.40 35 PRO C O 1
ATOM 3206 N N . GLN C 1 36 ? -7.524 -2.642 8.821 1.00 116.77 36 GLN C N 1
ATOM 3207 C CA . GLN C 1 36 ? -7.635 -1.534 7.878 1.00 118.22 36 GLN C CA 1
ATOM 3208 C C . GLN C 1 36 ? -9.089 -1.265 7.476 1.00 121.89 36 GLN C C 1
ATOM 3209 O O . GLN C 1 36 ? -9.973 -2.106 7.631 1.00 123.85 36 GLN C O 1
ATOM 3215 N N . HIS C 1 37 ? -9.330 -0.050 6.977 1.00 124.30 37 HIS C N 1
ATOM 3216 C CA . HIS C 1 37 ? -10.687 0.356 6.610 1.00 128.01 37 HIS C CA 1
ATOM 3217 C C . HIS C 1 37 ? -11.222 -0.473 5.451 1.00 131.95 37 HIS C C 1
ATOM 3218 O O . HIS C 1 37 ? -12.404 -0.846 5.439 1.00 135.01 37 HIS C O 1
ATOM 3225 N N . LYS C 1 38 ? -10.359 -0.780 4.474 1.00 128.36 38 LYS C N 1
ATOM 3226 C CA . LYS C 1 38 ? -10.786 -1.486 3.262 1.00 132.42 38 LYS C CA 1
ATOM 3227 C C . LYS C 1 38 ? -11.260 -2.907 3.572 1.00 133.45 38 LYS C C 1
ATOM 3228 O O . LYS C 1 38 ? -12.406 -3.293 3.266 1.00 137.28 38 LYS C O 1
ATOM 3234 N N . ILE C 1 39 ? -10.397 -3.677 4.237 1.00 124.70 39 ILE C N 1
ATOM 3235 C CA . ILE C 1 39 ? -10.682 -5.076 4.529 1.00 125.53 39 ILE C CA 1
ATOM 3236 C C . ILE C 1 39 ? -11.972 -5.185 5.335 1.00 126.94 39 ILE C C 1
ATOM 3237 O O . ILE C 1 39 ? -12.858 -5.994 5.024 1.00 130.43 39 ILE C O 1
ATOM 3242 N N . VAL C 1 40 ? -12.117 -4.327 6.349 1.00 124.07 40 VAL C N 1
ATOM 3243 C CA . VAL C 1 40 ? -13.330 -4.314 7.167 1.00 125.40 40 VAL C CA 1
ATOM 3244 C C . VAL C 1 40 ? -14.554 -3.928 6.331 1.00 130.20 40 VAL C C 1
ATOM 3245 O O . VAL C 1 40 ? -15.659 -4.440 6.563 1.00 133.01 40 VAL C O 1
ATOM 3249 N N . GLU C 1 41 ? -14.375 -3.047 5.325 1.00 136.91 41 GLU C N 1
ATOM 3250 C CA . GLU C 1 41 ? -15.518 -2.554 4.537 1.00 141.72 41 GLU C CA 1
ATOM 3251 C C . GLU C 1 41 ? -16.085 -3.612 3.596 1.00 146.19 41 GLU C C 1
ATOM 3252 O O . GLU C 1 41 ? -17.299 -3.625 3.346 1.00 150.47 41 GLU C O 1
ATOM 3258 N N . THR C 1 42 ? -15.236 -4.482 3.037 1.00 128.96 42 THR C N 1
ATOM 3259 C CA . THR C 1 42 ? -15.844 -5.580 2.291 1.00 133.34 42 THR C CA 1
ATOM 3260 C C . THR C 1 42 ? -16.289 -6.732 3.198 1.00 133.12 42 THR C C 1
ATOM 3261 O O . THR C 1 42 ? -17.400 -7.241 3.020 1.00 137.32 42 THR C O 1
ATOM 3265 N N . VAL C 1 43 ? -15.502 -7.129 4.210 1.00 124.72 43 VAL C N 1
ATOM 3266 C CA . VAL C 1 43 ? -15.797 -8.382 4.920 1.00 124.89 43 VAL C CA 1
ATOM 3267 C C . VAL C 1 43 ? -16.423 -8.192 6.304 1.00 123.30 43 VAL C C 1
ATOM 3268 O O . VAL C 1 43 ? -16.858 -9.184 6.911 1.00 124.08 43 VAL C O 1
ATOM 3272 N N . GLY C 1 44 ? -16.456 -6.980 6.843 1.00 121.06 44 GLY C N 1
ATOM 3273 C CA . GLY C 1 44 ? -17.052 -6.814 8.160 1.00 119.78 44 GLY C CA 1
ATOM 3274 C C . GLY C 1 44 ? -16.042 -6.787 9.290 1.00 114.62 44 GLY C C 1
ATOM 3275 O O . GLY C 1 44 ? -15.050 -7.529 9.249 1.00 112.61 44 GLY C O 1
ATOM 3276 N N . LEU C 1 45 ? -16.257 -5.916 10.288 1.00 109.98 45 LEU C N 1
ATOM 3277 C CA . LEU C 1 45 ? -15.285 -5.765 11.377 1.00 105.29 45 LEU C CA 1
ATOM 3278 C C . LEU C 1 45 ? -15.024 -7.069 12.132 1.00 104.28 45 LEU C C 1
ATOM 3279 O O . LEU C 1 45 ? -13.909 -7.290 12.619 1.00 100.88 45 LEU C O 1
ATOM 3284 N N . VAL C 1 46 ? -16.047 -7.921 12.281 1.00 99.03 46 VAL C N 1
ATOM 3285 C CA . VAL C 1 46 ? -15.915 -9.094 13.151 1.00 98.28 46 VAL C CA 1
ATOM 3286 C C . VAL C 1 46 ? -14.996 -10.135 12.522 1.00 97.96 46 VAL C C 1
ATOM 3287 O O . VAL C 1 46 ? -14.088 -10.659 13.177 1.00 95.21 46 VAL C O 1
ATOM 3291 N N . SER C 1 47 ? -15.260 -10.501 11.264 1.00 104.25 47 SER C N 1
ATOM 3292 C CA . SER C 1 47 ? -14.373 -11.432 10.569 1.00 104.21 47 SER C CA 1
ATOM 3293 C C . SER C 1 47 ? -12.944 -10.894 10.542 1.00 100.15 47 SER C C 1
ATOM 3294 O O . SER C 1 47 ? -11.983 -11.664 10.459 1.00 98.89 47 SER C O 1
ATOM 3297 N N . SER C 1 48 ? -12.792 -9.577 10.587 1.00 98.41 48 SER C N 1
ATOM 3298 C CA . SER C 1 48 ? -11.469 -8.976 10.608 1.00 94.74 48 SER C CA 1
ATOM 3299 C C . SER C 1 48 ? -10.787 -9.140 11.976 1.00 91.26 48 SER C C 1
ATOM 3300 O O . SER C 1 48 ? -9.635 -9.596 12.070 1.00 90.57 48 SER C O 1
ATOM 3303 N N . LEU C 1 49 ? -11.463 -8.699 13.045 1.00 87.75 49 LEU C N 1
ATOM 3304 C CA . LEU C 1 49 ? -10.956 -8.855 14.410 1.00 84.89 49 LEU C CA 1
ATOM 3305 C C . LEU C 1 49 ? -10.717 -10.317 14.763 1.00 85.50 49 LEU C C 1
ATOM 3306 O O . LEU C 1 49 ? -9.871 -10.628 15.612 1.00 84.09 49 LEU C O 1
ATOM 3311 N N . LEU C 1 50 ? -11.496 -11.222 14.173 1.00 82.39 50 LEU C N 1
ATOM 3312 C CA . LEU C 1 50 ? -11.214 -12.641 14.322 1.00 83.23 50 LEU C CA 1
ATOM 3313 C C . LEU C 1 50 ? -9.986 -13.043 13.513 1.00 83.23 50 LEU C C 1
ATOM 3314 O O . LEU C 1 50 ? -9.075 -13.689 14.037 1.00 82.55 50 LEU C O 1
ATOM 3319 N N . SER C 1 51 ? -9.902 -12.615 12.255 1.00 82.87 51 SER C N 1
ATOM 3320 C CA . SER C 1 51 ? -8.749 -13.024 11.463 1.00 83.82 51 SER C CA 1
ATOM 3321 C C . SER C 1 51 ? -7.442 -12.573 12.099 1.00 81.20 51 SER C C 1
ATOM 3322 O O . SER C 1 51 ? -6.396 -13.172 11.828 1.00 81.86 51 SER C O 1
ATOM 3325 N N . LEU C 1 52 ? -7.491 -11.541 12.992 1.00 81.78 52 LEU C N 1
ATOM 3326 C CA . LEU C 1 52 ? -6.349 -11.054 13.799 1.00 79.34 52 LEU C CA 1
ATOM 3327 C C . LEU C 1 52 ? -5.891 -11.999 14.908 1.00 78.89 52 LEU C C 1
ATOM 3328 O O . LEU C 1 52 ? -4.927 -11.629 15.623 1.00 77.03 52 LEU C O 1
ATOM 3333 N N . TRP C 1 53 ? -6.504 -13.175 15.031 1.00 74.69 53 TRP C N 1
ATOM 3334 C CA . TRP C 1 53 ? -6.201 -14.050 16.160 1.00 74.30 53 TRP C CA 1
ATOM 3335 C C . TRP C 1 53 ? -4.745 -14.516 16.265 1.00 74.30 53 TRP C C 1
ATOM 3336 O O . TRP C 1 53 ? -4.287 -14.704 17.405 1.00 73.05 53 TRP C O 1
ATOM 3347 N N . PRO C 1 54 ? -3.984 -14.746 15.188 1.00 75.69 54 PRO C N 1
ATOM 3348 C CA . PRO C 1 54 ? -2.598 -15.144 15.415 1.00 75.66 54 PRO C CA 1
ATOM 3349 C C . PRO C 1 54 ? -1.810 -14.030 16.058 1.00 73.12 54 PRO C C 1
ATOM 3350 O O . PRO C 1 54 ? -0.807 -14.309 16.731 1.00 72.57 54 PRO C O 1
ATOM 3354 N N . SER C 1 55 ? -2.244 -12.774 15.873 1.00 77.92 55 SER C N 1
ATOM 3355 C CA . SER C 1 55 ? -1.649 -11.652 16.603 1.00 75.33 55 SER C CA 1
ATOM 3356 C C . SER C 1 55 ? -1.898 -11.778 18.099 1.00 73.94 55 SER C C 1
ATOM 3357 O O . SER C 1 55 ? -0.970 -11.622 18.904 1.00 72.72 55 SER C O 1
ATOM 3360 N N . TYR C 1 56 ? -3.151 -12.074 18.485 1.00 70.67 56 TYR C N 1
ATOM 3361 C CA . TYR C 1 56 ? -3.469 -12.334 19.886 1.00 69.73 56 TYR C CA 1
ATOM 3362 C C . TYR C 1 56 ? -2.633 -13.489 20.406 1.00 70.60 56 TYR C C 1
ATOM 3363 O O . TYR C 1 56 ? -2.147 -13.448 21.536 1.00 69.44 56 TYR C O 1
ATOM 3372 N N . LEU C 1 57 ? -2.444 -14.523 19.582 1.00 72.18 57 LEU C N 1
ATOM 3373 C CA . LEU C 1 57 ? -1.700 -15.718 19.990 1.00 73.25 57 LEU C CA 1
ATOM 3374 C C . LEU C 1 57 ? -0.229 -15.409 20.259 1.00 72.32 57 LEU C C 1
ATOM 3375 O O . LEU C 1 57 ? 0.325 -15.792 21.302 1.00 71.76 57 LEU C O 1
ATOM 3380 N N . ALA C 1 58 ? 0.432 -14.779 19.284 1.00 72.94 58 ALA C N 1
ATOM 3381 C CA . ALA C 1 58 ? 1.836 -14.436 19.427 1.00 72.01 58 ALA C CA 1
ATOM 3382 C C . ALA C 1 58 ? 2.054 -13.444 20.562 1.00 69.55 58 ALA C C 1
ATOM 3383 O O . ALA C 1 58 ? 3.040 -13.548 21.299 1.00 68.69 58 ALA C O 1
ATOM 3385 N N . PHE C 1 59 ? 1.167 -12.448 20.691 1.00 70.54 59 PHE C N 1
ATOM 3386 C CA . PHE C 1 59 ? 1.227 -11.502 21.810 1.00 68.36 59 PHE C CA 1
ATOM 3387 C C . PHE C 1 59 ? 1.083 -12.196 23.163 1.00 68.36 59 PHE C C 1
ATOM 3388 O O . PHE C 1 59 ? 1.858 -11.945 24.092 1.00 67.27 59 PHE C O 1
ATOM 3396 N N . LEU C 1 60 ? 0.100 -13.080 23.285 1.00 72.42 60 LEU C N 1
ATOM 3397 C CA . LEU C 1 60 ? -0.147 -13.760 24.545 1.00 72.54 60 LEU C CA 1
ATOM 3398 C C . LEU C 1 60 ? 1.059 -14.619 24.937 1.00 73.16 60 LEU C C 1
ATOM 3399 O O . LEU C 1 60 ? 1.560 -14.526 26.064 1.00 72.43 60 LEU C O 1
ATOM 3404 N N . THR C 1 61 ? 1.516 -15.496 24.032 1.00 73.75 61 THR C N 1
ATOM 3405 C CA . THR C 1 61 ? 2.657 -16.346 24.372 1.00 74.37 61 THR C CA 1
ATOM 3406 C C . THR C 1 61 ? 3.915 -15.526 24.633 1.00 72.78 61 THR C C 1
ATOM 3407 O O . THR C 1 61 ? 4.720 -15.887 25.499 1.00 72.60 61 THR C O 1
ATOM 3411 N N . SER C 1 62 ? 4.153 -14.472 23.850 1.00 72.55 62 SER C N 1
ATOM 3412 C CA . SER C 1 62 ? 5.338 -13.646 24.102 1.00 71.00 62 SER C CA 1
ATOM 3413 C C . SER C 1 62 ? 5.241 -12.844 25.385 1.00 69.47 62 SER C C 1
ATOM 3414 O O . SER C 1 62 ? 6.253 -12.642 26.062 1.00 68.67 62 SER C O 1
ATOM 3417 N N . PHE C 1 63 ? 4.067 -12.313 25.701 1.00 72.87 63 PHE C N 1
ATOM 3418 C CA . PHE C 1 63 ? 3.921 -11.616 26.972 1.00 71.66 63 PHE C CA 1
ATOM 3419 C C . PHE C 1 63 ? 4.211 -12.560 28.131 1.00 72.53 63 PHE C C 1
ATOM 3420 O O . PHE C 1 63 ? 5.016 -12.263 29.024 1.00 71.98 63 PHE C O 1
ATOM 3428 N N . ALA C 1 64 ? 3.559 -13.711 28.125 1.00 73.56 64 ALA C N 1
ATOM 3429 C CA . ALA C 1 64 ? 3.750 -14.649 29.210 1.00 74.56 64 ALA C CA 1
ATOM 3430 C C . ALA C 1 64 ? 5.208 -15.047 29.312 1.00 74.81 64 ALA C C 1
ATOM 3431 O O . ALA C 1 64 ? 5.831 -14.911 30.380 1.00 74.57 64 ALA C O 1
ATOM 3433 N N . SER C 1 65 ? 5.794 -15.435 28.181 1.00 73.75 65 SER C N 1
ATOM 3434 C CA . SER C 1 65 ? 7.183 -15.852 28.189 1.00 73.99 65 SER C CA 1
ATOM 3435 C C . SER C 1 65 ? 8.092 -14.736 28.687 1.00 72.27 65 SER C C 1
ATOM 3436 O O . SER C 1 65 ? 9.014 -14.997 29.469 1.00 72.51 65 SER C O 1
ATOM 3439 N N . ILE C 1 66 ? 7.861 -13.487 28.264 1.00 68.47 66 ILE C N 1
ATOM 3440 C CA . ILE C 1 66 ? 8.741 -12.433 28.773 1.00 67.65 66 ILE C CA 1
ATOM 3441 C C . ILE C 1 66 ? 8.577 -12.220 30.269 1.00 68.44 66 ILE C C 1
ATOM 3442 O O . ILE C 1 66 ? 9.557 -11.924 30.964 1.00 69.04 66 ILE C O 1
ATOM 3447 N N . LEU C 1 67 ? 7.365 -12.376 30.801 1.00 74.10 67 LEU C N 1
ATOM 3448 C CA . LEU C 1 67 ? 7.204 -12.339 32.249 1.00 74.58 67 LEU C CA 1
ATOM 3449 C C . LEU C 1 67 ? 8.113 -13.357 32.911 1.00 75.95 67 LEU C C 1
ATOM 3450 O O . LEU C 1 67 ? 8.840 -13.053 33.869 1.00 76.08 67 LEU C O 1
ATOM 3455 N N . VAL C 1 68 ? 8.086 -14.578 32.389 1.00 77.57 68 VAL C N 1
ATOM 3456 C CA . VAL C 1 68 ? 8.944 -15.620 32.925 1.00 79.15 68 VAL C CA 1
ATOM 3457 C C . VAL C 1 68 ? 10.403 -15.194 32.899 1.00 78.58 68 VAL C C 1
ATOM 3458 O O . VAL C 1 68 ? 11.133 -15.383 33.876 1.00 79.51 68 VAL C O 1
ATOM 3462 N N . MET C 1 69 ? 10.852 -14.596 31.799 1.00 82.01 69 MET C N 1
ATOM 3463 C CA . MET C 1 69 ? 12.253 -14.171 31.741 1.00 81.41 69 MET C CA 1
ATOM 3464 C C . MET C 1 69 ? 12.535 -13.106 32.776 1.00 80.60 69 MET C C 1
ATOM 3465 O O . MET C 1 69 ? 13.655 -13.000 33.295 1.00 81.78 69 MET C O 1
ATOM 3470 N N . TRP C 1 70 ? 11.542 -12.276 33.053 1.00 83.64 70 TRP C N 1
ATOM 3471 C CA . TRP C 1 70 ? 11.740 -11.301 34.091 1.00 83.16 70 TRP C CA 1
ATOM 3472 C C . TRP C 1 70 ? 11.993 -11.988 35.428 1.00 85.90 70 TRP C C 1
ATOM 3473 O O . TRP C 1 70 ? 13.028 -11.752 36.069 1.00 87.45 70 TRP C O 1
ATOM 3484 N N . VAL C 1 71 ? 11.129 -12.937 35.809 1.00 84.42 71 VAL C N 1
ATOM 3485 C CA . VAL C 1 71 ? 11.327 -13.602 37.101 1.00 87.34 71 VAL C CA 1
ATOM 3486 C C . VAL C 1 71 ? 12.653 -14.357 37.137 1.00 89.59 71 VAL C C 1
ATOM 3487 O O . VAL C 1 71 ? 13.401 -14.262 38.111 1.00 91.79 71 VAL C O 1
ATOM 3491 N N . ASN C 1 72 ? 12.964 -15.131 36.105 1.00 93.87 72 ASN C N 1
ATOM 3492 C CA . ASN C 1 72 ? 14.232 -15.856 36.132 1.00 96.26 72 ASN C CA 1
ATOM 3493 C C . ASN C 1 72 ? 15.425 -14.911 36.240 1.00 96.37 72 ASN C C 1
ATOM 3494 O O . ASN C 1 72 ? 16.394 -15.197 36.967 1.00 99.17 72 ASN C O 1
ATOM 3499 N N . HIS C 1 73 ? 15.361 -13.768 35.548 1.00 91.93 73 HIS C N 1
ATOM 3500 C CA . HIS C 1 73 ? 16.413 -12.771 35.681 1.00 92.08 73 HIS C CA 1
ATOM 3501 C C . HIS C 1 73 ? 16.546 -12.345 37.134 1.00 94.09 73 HIS C C 1
ATOM 3502 O O . HIS C 1 73 ? 17.645 -12.359 37.718 1.00 96.63 73 HIS C O 1
ATOM 3509 N N . HIS C 1 74 ? 15.412 -12.032 37.752 1.00 98.11 74 HIS C N 1
ATOM 3510 C CA . HIS C 1 74 ? 15.413 -11.627 39.151 1.00 100.13 74 HIS C CA 1
ATOM 3511 C C . HIS C 1 74 ? 16.015 -12.689 40.078 1.00 104.00 74 HIS C C 1
ATOM 3512 O O . HIS C 1 74 ? 16.699 -12.354 41.059 1.00 106.53 74 HIS C O 1
ATOM 3519 N N . ARG C 1 75 ? 15.720 -13.969 39.827 1.00 103.49 75 ARG C N 1
ATOM 3520 C CA . ARG C 1 75 ? 16.292 -15.048 40.638 1.00 107.41 75 ARG C CA 1
ATOM 3521 C C . ARG C 1 75 ? 17.813 -15.097 40.519 1.00 109.48 75 ARG C C 1
ATOM 3522 O O . ARG C 1 75 ? 18.519 -15.098 41.534 1.00 112.77 75 ARG C O 1
ATOM 3530 N N . ILE C 1 76 ? 18.338 -15.118 39.283 1.00 104.79 76 ILE C N 1
ATOM 3531 C CA . ILE C 1 76 ? 19.791 -15.128 39.125 1.00 106.86 76 ILE C CA 1
ATOM 3532 C C . ILE C 1 76 ? 20.404 -13.977 39.901 1.00 107.87 76 ILE C C 1
ATOM 3533 O O . ILE C 1 76 ? 21.406 -14.141 40.605 1.00 111.44 76 ILE C O 1
ATOM 3538 N N . PHE C 1 77 ? 19.804 -12.791 39.802 1.00 106.07 77 PHE C N 1
ATOM 3539 C CA . PHE C 1 77 ? 20.444 -11.630 40.410 1.00 107.02 77 PHE C CA 1
ATOM 3540 C C . PHE C 1 77 ? 20.409 -11.661 41.933 1.00 110.37 77 PHE C C 1
ATOM 3541 O O . PHE C 1 77 ? 21.399 -11.289 42.582 1.00 113.31 77 PHE C O 1
ATOM 3549 N N . SER C 1 78 ? 19.297 -12.103 42.528 1.00 107.53 78 SER C N 1
ATOM 3550 C CA . SER C 1 78 ? 19.211 -12.028 43.987 1.00 110.74 78 SER C CA 1
ATOM 3551 C C . SER C 1 78 ? 20.245 -12.931 44.660 1.00 115.48 78 SER C C 1
ATOM 3552 O O . SER C 1 78 ? 20.846 -12.541 45.670 1.00 118.77 78 SER C O 1
ATOM 3555 N N . LEU C 1 79 ? 20.533 -14.094 44.056 1.00 116.20 79 LEU C N 1
ATOM 3556 C CA . LEU C 1 79 ? 21.259 -15.157 44.754 1.00 120.93 79 LEU C CA 1
ATOM 3557 C C . LEU C 1 79 ? 22.695 -14.761 45.028 1.00 124.07 79 LEU C C 1
ATOM 3558 O O . LEU C 1 79 ? 23.149 -14.853 46.173 1.00 128.31 79 LEU C O 1
ATOM 3563 N N . VAL C 1 80 ? 23.435 -14.323 44.016 1.00 122.41 80 VAL C N 1
ATOM 3564 C CA . VAL C 1 80 ? 24.796 -13.873 44.277 1.00 125.55 80 VAL C CA 1
ATOM 3565 C C . VAL C 1 80 ? 24.905 -12.487 43.668 1.00 122.36 80 VAL C C 1
ATOM 3566 O O . VAL C 1 80 ? 24.409 -12.231 42.562 1.00 118.09 80 VAL C O 1
ATOM 3570 N N . ALA C 1 81 ? 25.481 -11.572 44.465 1.00 131.70 81 ALA C N 1
ATOM 3571 C CA . ALA C 1 81 ? 25.660 -10.153 44.156 1.00 129.66 81 ALA C CA 1
ATOM 3572 C C . ALA C 1 81 ? 27.167 -9.853 44.150 1.00 133.06 81 ALA C C 1
ATOM 3573 O O . ALA C 1 81 ? 27.702 -9.442 45.185 1.00 136.87 81 ALA C O 1
ATOM 3575 N N . ARG C 1 82 ? 27.826 -10.058 42.998 1.00 134.36 82 ARG C N 1
ATOM 3576 C CA . ARG C 1 82 ? 29.209 -9.621 42.749 1.00 136.88 82 ARG C CA 1
ATOM 3577 C C . ARG C 1 82 ? 29.399 -9.447 41.240 1.00 133.30 82 ARG C C 1
ATOM 3578 O O . ARG C 1 82 ? 29.577 -10.448 40.540 1.00 133.13 82 ARG C O 1
ATOM 3586 N N . THR C 1 83 ? 29.407 -8.208 40.725 1.00 133.97 83 THR C N 1
ATOM 3587 C CA . THR C 1 83 ? 29.468 -8.004 39.270 1.00 130.44 83 THR C CA 1
ATOM 3588 C C . THR C 1 83 ? 30.893 -8.084 38.725 1.00 133.04 83 THR C C 1
ATOM 3589 O O . THR C 1 83 ? 31.818 -7.481 39.275 1.00 136.35 83 THR C O 1
ATOM 3593 N N . ASP C 1 84 ? 31.046 -8.829 37.635 1.00 121.00 84 ASP C N 1
ATOM 3594 C CA . ASP C 1 84 ? 32.223 -8.877 36.783 1.00 122.40 84 ASP C CA 1
ATOM 3595 C C . ASP C 1 84 ? 31.899 -8.155 35.480 1.00 118.02 84 ASP C C 1
ATOM 3596 O O . ASP C 1 84 ? 30.744 -7.832 35.193 1.00 114.06 84 ASP C O 1
ATOM 3598 N N . HIS C 1 85 ? 32.940 -7.814 34.730 1.00 118.71 85 HIS C N 1
ATOM 3599 C CA . HIS C 1 85 ? 32.723 -7.262 33.399 1.00 114.99 85 HIS C CA 1
ATOM 3600 C C . HIS C 1 85 ? 31.975 -8.256 32.516 1.00 112.30 85 HIS C C 1
ATOM 3601 O O . HIS C 1 85 ? 30.925 -7.935 31.949 1.00 108.30 85 HIS C O 1
ATOM 3608 N N . ALA C 1 86 ? 32.478 -9.495 32.434 1.00 109.02 86 ALA C N 1
ATOM 3609 C CA . ALA C 1 86 ? 31.876 -10.505 31.562 1.00 107.03 86 ALA C CA 1
ATOM 3610 C C . ALA C 1 86 ? 30.473 -10.904 32.008 1.00 104.70 86 ALA C C 1
ATOM 3611 O O . ALA C 1 86 ? 29.638 -11.256 31.165 1.00 101.72 86 ALA C O 1
ATOM 3613 N N . PHE C 1 87 ? 30.204 -10.927 33.322 1.00 105.17 87 PHE C N 1
ATOM 3614 C CA . PHE C 1 87 ? 28.825 -11.111 33.771 1.00 102.85 87 PHE C CA 1
ATOM 3615 C C . PHE C 1 87 ? 27.966 -9.936 33.317 1.00 98.73 87 PHE C C 1
ATOM 3616 O O . PHE C 1 87 ? 26.845 -10.123 32.829 1.00 95.63 87 PHE C O 1
ATOM 3624 N N . PHE C 1 88 ? 28.481 -8.711 33.469 1.00 105.73 88 PHE C N 1
ATOM 3625 C CA . PHE C 1 88 ? 27.733 -7.548 33.013 1.00 102.13 88 PHE C CA 1
ATOM 3626 C C . PHE C 1 88 ? 27.373 -7.693 31.535 1.00 99.08 88 PHE C C 1
ATOM 3627 O O . PHE C 1 88 ? 26.246 -7.372 31.131 1.00 95.83 88 PHE C O 1
ATOM 3635 N N . TYR C 1 89 ? 28.304 -8.222 30.725 1.00 105.03 89 TYR C N 1
ATOM 3636 C CA . TYR C 1 89 ? 28.083 -8.354 29.285 1.00 102.61 89 TYR C CA 1
ATOM 3637 C C . TYR C 1 89 ? 27.155 -9.509 28.933 1.00 101.37 89 TYR C C 1
ATOM 3638 O O . TYR C 1 89 ? 26.441 -9.435 27.932 1.00 98.63 89 TYR C O 1
ATOM 3647 N N . TRP C 1 90 ? 27.206 -10.616 29.678 1.00 99.46 90 TRP C N 1
ATOM 3648 C CA . TRP C 1 90 ? 26.219 -11.679 29.479 1.00 98.44 90 TRP C CA 1
ATOM 3649 C C . TRP C 1 90 ? 24.820 -11.188 29.765 1.00 95.55 90 TRP C C 1
ATOM 3650 O O . TRP C 1 90 ? 23.863 -11.505 29.039 1.00 93.31 90 TRP C O 1
ATOM 3661 N N . ASN C 1 91 ? 24.674 -10.469 30.873 1.00 92.81 91 ASN C N 1
ATOM 3662 C CA . ASN C 1 91 ? 23.421 -9.788 31.124 1.00 90.14 91 ASN C CA 1
ATOM 3663 C C . ASN C 1 91 ? 23.072 -8.834 29.987 1.00 87.06 91 ASN C C 1
ATOM 3664 O O . ASN C 1 91 ? 21.910 -8.749 29.575 1.00 84.58 91 ASN C O 1
ATOM 3669 N N . GLY C 1 92 ? 24.062 -8.125 29.449 1.00 80.29 92 GLY C N 1
ATOM 3670 C CA . GLY C 1 92 ? 23.777 -7.172 28.385 1.00 77.68 92 GLY C CA 1
ATOM 3671 C C . GLY C 1 92 ? 23.219 -7.821 27.133 1.00 76.00 92 GLY C C 1
ATOM 3672 O O . GLY C 1 92 ? 22.256 -7.330 26.534 1.00 73.50 92 GLY C O 1
ATOM 3673 N N . LEU C 1 93 ? 23.830 -8.923 26.706 1.00 77.50 93 LEU C N 1
ATOM 3674 C CA . LEU C 1 93 ? 23.287 -9.663 25.573 1.00 76.35 93 LEU C CA 1
ATOM 3675 C C . LEU C 1 93 ? 21.866 -10.112 25.868 1.00 74.95 93 LEU C C 1
ATOM 3676 O O . LEU C 1 93 ? 20.977 -9.983 25.014 1.00 72.92 93 LEU C O 1
ATOM 3681 N N . LEU C 1 94 ? 21.624 -10.569 27.107 1.00 82.39 94 LEU C N 1
ATOM 3682 C CA . LEU C 1 94 ? 20.289 -11.014 27.519 1.00 81.41 94 LEU C CA 1
ATOM 3683 C C . LEU C 1 94 ? 19.250 -9.889 27.381 1.00 78.70 94 LEU C C 1
ATOM 3684 O O . LEU C 1 94 ? 18.112 -10.120 26.926 1.00 77.23 94 LEU C O 1
ATOM 3689 N N . LEU C 1 95 ? 19.620 -8.660 27.760 1.00 75.00 95 LEU C N 1
ATOM 3690 C CA . LEU C 1 95 ? 18.749 -7.517 27.480 1.00 72.61 95 LEU C CA 1
ATOM 3691 C C . LEU C 1 95 ? 18.519 -7.327 25.977 1.00 70.97 95 LEU C C 1
ATOM 3692 O O . LEU C 1 95 ? 17.409 -6.990 25.560 1.00 69.22 95 LEU C O 1
ATOM 3697 N N . MET C 1 96 ? 19.562 -7.489 25.152 1.00 74.96 96 MET C N 1
ATOM 3698 C CA . MET C 1 96 ? 19.395 -7.270 23.710 1.00 73.69 96 MET C CA 1
ATOM 3699 C C . MET C 1 96 ? 18.394 -8.236 23.084 1.00 73.17 96 MET C C 1
ATOM 3700 O O . MET C 1 96 ? 17.585 -7.848 22.226 1.00 71.70 96 MET C O 1
ATOM 3705 N N . LEU C 1 97 ? 18.492 -9.519 23.427 1.00 71.40 97 LEU C N 1
ATOM 3706 C CA . LEU C 1 97 ? 17.547 -10.457 22.846 1.00 71.22 97 LEU C CA 1
ATOM 3707 C C . LEU C 1 97 ? 16.160 -10.177 23.370 1.00 70.44 97 LEU C C 1
ATOM 3708 O O . LEU C 1 97 ? 15.208 -10.167 22.589 1.00 70.69 97 LEU C O 1
ATOM 3713 N N . VAL C 1 98 ? 16.026 -9.851 24.663 1.00 68.62 98 VAL C N 1
ATOM 3714 C CA . VAL C 1 98 ? 14.687 -9.523 25.157 1.00 68.39 98 VAL C CA 1
ATOM 3715 C C . VAL C 1 98 ? 14.107 -8.309 24.408 1.00 66.78 98 VAL C C 1
ATOM 3716 O O . VAL C 1 98 ? 12.919 -8.291 24.042 1.00 67.15 98 VAL C O 1
ATOM 3720 N N . THR C 1 99 ? 14.910 -7.253 24.203 1.00 70.79 99 THR C N 1
ATOM 3721 C CA . THR C 1 99 ? 14.389 -6.151 23.390 1.00 69.39 99 THR C CA 1
ATOM 3722 C C . THR C 1 99 ? 14.112 -6.608 21.958 1.00 70.12 99 THR C C 1
ATOM 3723 O O . THR C 1 99 ? 13.331 -5.976 21.243 1.00 69.80 99 THR C O 1
ATOM 3727 N N . PHE C 1 100 ? 14.793 -7.650 21.494 1.00 61.43 100 PHE C N 1
ATOM 3728 C CA . PHE C 1 100 ? 14.560 -8.126 20.133 1.00 62.48 100 PHE C CA 1
ATOM 3729 C C . PHE C 1 100 ? 13.273 -8.933 20.016 1.00 64.35 100 PHE C C 1
ATOM 3730 O O . PHE C 1 100 ? 12.839 -9.163 18.895 1.00 65.45 100 PHE C O 1
ATOM 3738 N N . VAL C 1 101 ? 12.698 -9.415 21.122 1.00 63.53 101 VAL C N 1
ATOM 3739 C CA . VAL C 1 101 ? 11.501 -10.281 21.086 1.00 65.54 101 VAL C CA 1
ATOM 3740 C C . VAL C 1 101 ? 10.323 -9.753 20.254 1.00 65.88 101 VAL C C 1
ATOM 3741 O O . VAL C 1 101 ? 9.641 -10.552 19.564 1.00 68.01 101 VAL C O 1
ATOM 3745 N N . PRO C 1 102 ? 9.996 -8.451 20.308 1.00 61.47 102 PRO C N 1
ATOM 3746 C CA . PRO C 1 102 ? 8.877 -7.971 19.484 1.00 62.12 102 PRO C CA 1
ATOM 3747 C C . PRO C 1 102 ? 8.961 -8.331 18.005 1.00 63.58 102 PRO C C 1
ATOM 3748 O O . PRO C 1 102 ? 7.974 -8.835 17.471 1.00 65.65 102 PRO C O 1
ATOM 3752 N N . PHE C 1 103 ? 10.135 -8.266 17.378 1.00 61.22 103 PHE C N 1
ATOM 3753 C CA . PHE C 1 103 ? 10.201 -8.552 15.934 1.00 62.69 103 PHE C CA 1
ATOM 3754 C C . PHE C 1 103 ? 9.797 -10.002 15.639 1.00 65.76 103 PHE C C 1
ATOM 3755 O O . PHE C 1 103 ? 8.738 -10.206 15.045 1.00 67.73 103 PHE C O 1
ATOM 3763 N N . PRO C 1 104 ? 10.491 -11.019 16.169 1.00 67.50 104 PRO C N 1
ATOM 3764 C CA . PRO C 1 104 ? 10.003 -12.387 15.922 1.00 70.58 104 PRO C CA 1
ATOM 3765 C C . PRO C 1 104 ? 8.562 -12.572 16.299 1.00 71.87 104 PRO C C 1
ATOM 3766 O O . PRO C 1 104 ? 7.867 -13.338 15.626 1.00 74.47 104 PRO C O 1
ATOM 3770 N N . THR C 1 105 ? 8.072 -11.863 17.324 1.00 69.98 105 THR C N 1
ATOM 3771 C CA . THR C 1 105 ? 6.640 -11.909 17.633 1.00 70.93 105 THR C CA 1
ATOM 3772 C C . THR C 1 105 ? 5.779 -11.439 16.457 1.00 72.15 105 THR C C 1
ATOM 3773 O O . THR C 1 105 ? 4.766 -12.062 16.141 1.00 74.33 105 THR C O 1
ATOM 3777 N N . ALA C 1 106 ? 6.097 -10.288 15.860 1.00 69.38 106 ALA C N 1
ATOM 3778 C CA . ALA C 1 106 ? 5.264 -9.807 14.760 1.00 70.84 106 ALA C CA 1
ATOM 3779 C C . ALA C 1 106 ? 5.397 -10.688 13.520 1.00 73.75 106 ALA C C 1
ATOM 3780 O O . ALA C 1 106 ? 4.396 -11.056 12.890 1.00 76.24 106 ALA C O 1
ATOM 3782 N N . LEU C 1 107 ? 6.621 -11.072 13.176 1.00 74.74 107 LEU C N 1
ATOM 3783 C CA . LEU C 1 107 ? 6.813 -11.992 12.061 1.00 77.63 107 LEU C CA 1
ATOM 3784 C C . LEU C 1 107 ? 5.944 -13.232 12.251 1.00 80.36 107 LEU C C 1
ATOM 3785 O O . LEU C 1 107 ? 5.174 -13.615 11.358 1.00 83.15 107 LEU C O 1
ATOM 3790 N N . LEU C 1 108 ? 5.973 -13.799 13.457 1.00 77.22 108 LEU C N 1
ATOM 3791 C CA . LEU C 1 108 ? 5.166 -14.976 13.767 1.00 79.14 108 LEU C CA 1
ATOM 3792 C C . LEU C 1 108 ? 3.665 -14.688 13.680 1.00 79.79 108 LEU C C 1
ATOM 3793 O O . LEU C 1 108 ? 2.902 -15.515 13.169 1.00 82.04 108 LEU C O 1
ATOM 3798 N N . ALA C 1 109 ? 3.204 -13.549 14.202 1.00 83.01 109 ALA C N 1
ATOM 3799 C CA . ALA C 1 109 ? 1.768 -13.261 14.126 1.00 83.11 109 ALA C CA 1
ATOM 3800 C C . ALA C 1 109 ? 1.322 -13.099 12.685 1.00 84.95 109 ALA C C 1
ATOM 3801 O O . ALA C 1 109 ? 0.290 -13.640 12.269 1.00 86.25 109 ALA C O 1
ATOM 3803 N N . GLU C 1 110 ? 2.136 -12.431 11.888 1.00 99.37 110 GLU C N 1
ATOM 3804 C CA . GLU C 1 110 ? 1.749 -12.118 10.526 1.00 100.91 110 GLU C CA 1
ATOM 3805 C C . GLU C 1 110 ? 1.692 -13.341 9.610 1.00 104.23 110 GLU C C 1
ATOM 3806 O O . GLU C 1 110 ? 0.779 -13.451 8.778 1.00 105.62 110 GLU C O 1
ATOM 3812 N N . TYR C 1 111 ? 2.660 -14.257 9.711 1.00 93.27 111 TYR C N 1
ATOM 3813 C CA . TYR C 1 111 ? 2.730 -15.342 8.744 1.00 96.48 111 TYR C CA 1
ATOM 3814 C C . TYR C 1 111 ? 2.278 -16.686 9.284 1.00 97.50 111 TYR C C 1
ATOM 3815 O O . TYR C 1 111 ? 2.540 -17.698 8.631 1.00 100.09 111 TYR C O 1
ATOM 3824 N N . LEU C 1 112 ? 1.577 -16.740 10.421 1.00 89.68 112 LEU C N 1
ATOM 3825 C CA . LEU C 1 112 ? 1.158 -18.055 10.918 1.00 90.72 112 LEU C CA 1
ATOM 3826 C C . LEU C 1 112 ? 0.243 -18.740 9.902 1.00 93.38 112 LEU C C 1
ATOM 3827 O O . LEU C 1 112 ? 0.504 -19.875 9.484 1.00 95.44 112 LEU C O 1
ATOM 3832 N N . ILE C 1 113 ? -0.750 -18.003 9.389 1.00 104.29 113 ILE C N 1
ATOM 3833 C CA . ILE C 1 113 ? -1.734 -18.547 8.460 1.00 106.77 113 ILE C CA 1
ATOM 3834 C C . ILE C 1 113 ? -1.113 -18.938 7.101 1.00 109.39 113 ILE C C 1
ATOM 3835 O O . ILE C 1 113 ? -1.633 -19.848 6.435 1.00 112.03 113 ILE C O 1
ATOM 3840 N N . HIS C 1 114 ? 0.021 -18.338 6.698 1.00 112.86 114 HIS C N 1
ATOM 3841 C CA . HIS C 1 114 ? 0.528 -18.392 5.322 1.00 114.93 114 HIS C CA 1
ATOM 3842 C C . HIS C 1 114 ? 1.423 -19.609 5.111 1.00 117.88 114 HIS C C 1
ATOM 3843 O O . HIS C 1 114 ? 1.771 -20.319 6.063 1.00 118.06 114 HIS C O 1
ATOM 3850 N N . PRO C 1 115 ? 1.797 -19.917 3.830 1.00 114.67 115 PRO C N 1
ATOM 3851 C CA . PRO C 1 115 ? 2.504 -21.181 3.539 1.00 117.88 115 PRO C CA 1
ATOM 3852 C C . PRO C 1 115 ? 3.928 -21.261 4.086 1.00 116.27 115 PRO C C 1
ATOM 3853 O O . PRO C 1 115 ? 4.331 -22.326 4.579 1.00 116.38 115 PRO C O 1
ATOM 3857 N N . GLN C 1 116 ? 4.722 -20.192 3.936 1.00 110.27 116 GLN C N 1
ATOM 3858 C CA . GLN C 1 116 ? 6.062 -20.206 4.519 1.00 108.90 116 GLN C CA 1
ATOM 3859 C C . GLN C 1 116 ? 6.044 -19.808 5.988 1.00 105.38 116 GLN C C 1
ATOM 3860 O O . GLN C 1 116 ? 7.024 -19.241 6.495 1.00 102.48 116 GLN C O 1
ATOM 3866 N N . ALA C 1 117 ? 4.928 -20.083 6.668 1.00 101.41 117 ALA C N 1
ATOM 3867 C CA . ALA C 1 117 ? 4.861 -19.819 8.094 1.00 99.75 117 ALA C CA 1
ATOM 3868 C C . ALA C 1 117 ? 6.055 -20.420 8.800 1.00 101.58 117 ALA C C 1
ATOM 3869 O O . ALA C 1 117 ? 6.646 -19.776 9.664 1.00 99.42 117 ALA C O 1
ATOM 3871 N N . ARG C 1 118 ? 6.497 -21.602 8.352 1.00 105.67 118 ARG C N 1
ATOM 3872 C CA . ARG C 1 118 ? 7.582 -22.317 9.023 1.00 107.37 118 ARG C CA 1
ATOM 3873 C C . ARG C 1 118 ? 8.812 -21.449 9.233 1.00 105.06 118 ARG C C 1
ATOM 3874 O O . ARG C 1 118 ? 9.510 -21.620 10.235 1.00 104.64 118 ARG C O 1
ATOM 3882 N N . VAL C 1 119 ? 9.114 -20.533 8.306 1.00 98.41 119 VAL C N 1
ATOM 3883 C CA . VAL C 1 119 ? 10.245 -19.625 8.509 1.00 95.80 119 VAL C CA 1
ATOM 3884 C C . VAL C 1 119 ? 9.970 -18.680 9.680 1.00 92.44 119 VAL C C 1
ATOM 3885 O O . VAL C 1 119 ? 10.849 -18.414 10.516 1.00 91.09 119 VAL C O 1
ATOM 3889 N N . ALA C 1 120 ? 8.778 -18.072 9.697 1.00 93.40 120 ALA C N 1
ATOM 3890 C CA . ALA C 1 120 ? 8.431 -17.215 10.823 1.00 90.55 120 ALA C CA 1
ATOM 3891 C C . ALA C 1 120 ? 8.504 -18.004 12.124 1.00 91.65 120 ALA C C 1
ATOM 3892 O O . ALA C 1 120 ? 9.250 -17.645 13.042 1.00 90.31 120 ALA C O 1
ATOM 3894 N N . ALA C 1 121 ? 7.820 -19.152 12.172 1.00 94.69 121 ALA C N 1
ATOM 3895 C CA . ALA C 1 121 ? 7.808 -19.958 13.388 1.00 95.89 121 ALA C CA 1
ATOM 3896 C C . ALA C 1 121 ? 9.220 -20.289 13.846 1.00 96.45 121 ALA C C 1
ATOM 3897 O O . ALA C 1 121 ? 9.570 -20.050 15.012 1.00 95.18 121 ALA C O 1
ATOM 3899 N N . SER C 1 122 ? 10.081 -20.727 12.932 1.00 92.94 122 SER C N 1
ATOM 3900 C CA . SER C 1 122 ? 11.413 -21.092 13.384 1.00 93.51 122 SER C CA 1
ATOM 3901 C C . SER C 1 122 ? 12.181 -19.859 13.860 1.00 89.96 122 SER C C 1
ATOM 3902 O O . SER C 1 122 ? 12.926 -19.947 14.839 1.00 89.52 122 SER C O 1
ATOM 3905 N N . VAL C 1 123 ? 12.005 -18.691 13.226 1.00 88.43 123 VAL C N 1
ATOM 3906 C CA . VAL C 1 123 ? 12.762 -17.552 13.758 1.00 85.29 123 VAL C CA 1
ATOM 3907 C C . VAL C 1 123 ? 12.245 -17.171 15.153 1.00 83.83 123 VAL C C 1
ATOM 3908 O O . VAL C 1 123 ? 13.033 -16.779 16.027 1.00 82.47 123 VAL C O 1
ATOM 3912 N N . TYR C 1 124 ? 10.949 -17.366 15.413 1.00 82.12 124 TYR C N 1
ATOM 3913 C CA . TYR C 1 124 ? 10.350 -17.193 16.738 1.00 81.34 124 TYR C CA 1
ATOM 3914 C C . TYR C 1 124 ? 11.002 -18.071 17.808 1.00 82.91 124 TYR C C 1
ATOM 3915 O O . TYR C 1 124 ? 11.717 -17.581 18.704 1.00 81.45 124 TYR C O 1
ATOM 3924 N N . ALA C 1 125 ? 10.772 -19.388 17.721 1.00 83.77 125 ALA C N 1
ATOM 3925 C CA . ALA C 1 125 ? 11.411 -20.302 18.672 1.00 85.51 125 ALA C CA 1
ATOM 3926 C C . ALA C 1 125 ? 12.912 -20.102 18.704 1.00 84.77 125 ALA C C 1
ATOM 3927 O O . ALA C 1 125 ? 13.542 -20.312 19.741 1.00 84.83 125 ALA C O 1
ATOM 3929 N N . GLY C 1 126 ? 13.492 -19.660 17.590 1.00 84.83 126 GLY C N 1
ATOM 3930 C CA . GLY C 1 126 ? 14.914 -19.387 17.569 1.00 83.99 126 GLY C CA 1
ATOM 3931 C C . GLY C 1 126 ? 15.307 -18.336 18.588 1.00 81.17 126 GLY C C 1
ATOM 3932 O O . GLY C 1 126 ? 16.165 -18.585 19.440 1.00 81.34 126 GLY C O 1
ATOM 3933 N N . ILE C 1 127 ? 14.664 -17.156 18.545 1.00 83.12 127 ILE C N 1
ATOM 3934 C CA . ILE C 1 127 ? 15.058 -16.149 19.533 1.00 80.69 127 ILE C CA 1
ATOM 3935 C C . ILE C 1 127 ? 14.841 -16.704 20.937 1.00 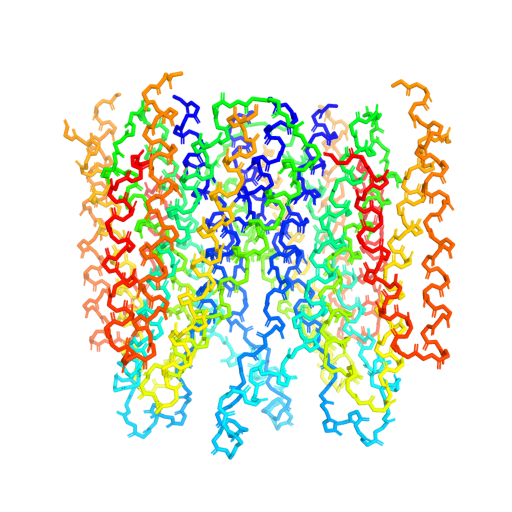81.72 127 ILE C C 1
ATOM 3936 O O . ILE C 1 127 ? 15.692 -16.517 21.826 1.00 81.15 127 ILE C O 1
ATOM 3941 N N . PHE C 1 128 ? 13.778 -17.500 21.132 1.00 80.77 128 PHE C N 1
ATOM 3942 C CA . PHE C 1 128 ? 13.513 -17.991 22.485 1.00 81.77 128 PHE C CA 1
ATOM 3943 C C . PHE C 1 128 ? 14.610 -18.945 22.959 1.00 83.56 128 PHE C C 1
ATOM 3944 O O . PHE C 1 128 ? 15.191 -18.758 24.036 1.00 83.05 128 PHE C O 1
ATOM 3952 N N . LEU C 1 129 ? 14.946 -19.941 22.140 1.00 86.43 129 LEU C N 1
ATOM 3953 C CA . LEU C 1 129 ? 16.054 -20.831 22.454 1.00 88.16 129 LEU C CA 1
ATOM 3954 C C . LEU C 1 129 ? 17.333 -20.033 22.706 1.00 86.17 129 LEU C C 1
ATOM 3955 O O . LEU C 1 129 ? 18.059 -20.301 23.668 1.00 86.52 129 LEU C O 1
ATOM 3960 N N . ALA C 1 130 ? 17.598 -19.022 21.877 1.00 80.55 130 ALA C N 1
ATOM 3961 C CA . ALA C 1 130 ? 18.799 -18.211 22.032 1.00 79.92 130 ALA C CA 1
ATOM 3962 C C . ALA C 1 130 ? 18.826 -17.533 23.387 1.00 79.15 130 ALA C C 1
ATOM 3963 O O . ALA C 1 130 ? 19.880 -17.435 24.023 1.00 80.10 130 ALA C O 1
ATOM 3965 N N . ILE C 1 131 ? 17.688 -16.995 23.818 1.00 81.86 131 ILE C N 1
ATOM 3966 C CA . ILE C 1 131 ? 17.616 -16.450 25.170 1.00 81.52 131 ILE C CA 1
ATOM 3967 C C . ILE C 1 131 ? 17.945 -17.551 26.184 1.00 84.39 131 ILE C C 1
ATOM 3968 O O . ILE C 1 131 ? 18.787 -17.375 27.072 1.00 85.22 131 ILE C O 1
ATOM 3973 N N . ALA C 1 132 ? 17.369 -18.740 25.991 1.00 88.84 132 ALA C N 1
ATOM 3974 C CA . ALA C 1 132 ? 17.629 -19.850 26.900 1.00 91.66 132 ALA C CA 1
ATOM 3975 C C . ALA C 1 132 ? 19.128 -20.093 27.049 1.00 93.19 132 ALA C C 1
ATOM 3976 O O . ALA C 1 132 ? 19.654 -20.168 28.168 1.00 94.35 132 ALA C O 1
ATOM 3978 N N . ILE C 1 133 ? 19.841 -20.169 25.928 1.00 87.95 133 ILE C N 1
ATOM 3979 C CA . ILE C 1 133 ? 21.291 -20.312 25.973 1.00 89.34 133 ILE C CA 1
ATOM 3980 C C . ILE C 1 133 ? 21.910 -19.161 26.747 1.00 88.01 133 ILE C C 1
ATOM 3981 O O . ILE C 1 133 ? 22.839 -19.355 27.542 1.00 89.54 133 ILE C O 1
ATOM 3986 N N . VAL C 1 134 ? 21.416 -17.939 26.532 1.00 96.95 134 VAL C N 1
ATOM 3987 C CA . VAL C 1 134 ? 22.076 -16.829 27.206 1.00 95.95 134 VAL C CA 1
ATOM 3988 C C . VAL C 1 134 ? 21.844 -16.896 28.703 1.00 96.79 134 VAL C C 1
ATOM 3989 O O . VAL C 1 134 ? 22.777 -16.695 29.481 1.00 97.76 134 VAL C O 1
ATOM 3993 N N . PHE C 1 135 ? 20.621 -17.232 29.131 1.00 95.89 135 PHE C N 1
ATOM 3994 C CA . PHE C 1 135 ? 20.349 -17.480 30.549 1.00 97.19 135 PHE C CA 1
ATOM 3995 C C . PHE C 1 135 ? 21.301 -18.527 31.104 1.00 100.11 135 PHE C C 1
ATOM 3996 O O . PHE C 1 135 ? 21.869 -18.353 32.190 1.00 101.07 135 PHE C O 1
ATOM 4004 N N . ASN C 1 136 ? 21.500 -19.609 30.344 1.00 108.01 136 ASN C N 1
ATOM 4005 C CA . ASN C 1 136 ? 22.398 -20.693 30.732 1.00 110.90 136 ASN C CA 1
ATOM 4006 C C . ASN C 1 136 ? 23.819 -20.201 30.982 1.00 111.21 136 ASN C C 1
ATOM 4007 O O . ASN C 1 136 ? 24.454 -20.577 31.973 1.00 113.05 136 ASN C O 1
ATOM 4012 N N . ARG C 1 137 ? 24.355 -19.384 30.082 1.00 117.56 137 ARG C N 1
ATOM 4013 C CA . ARG C 1 137 ? 25.715 -18.912 30.307 1.00 118.07 137 ARG C CA 1
ATOM 4014 C C . ARG C 1 137 ? 25.748 -17.825 31.377 1.00 117.04 137 ARG C C 1
ATOM 4015 O O . ARG C 1 137 ? 26.672 -17.783 32.203 1.00 118.41 137 ARG C O 1
ATOM 4023 N N . LEU C 1 138 ? 24.750 -16.942 31.380 1.00 108.88 138 LEU C N 1
ATOM 4024 C CA . LEU C 1 138 ? 24.639 -15.946 32.432 1.00 108.11 138 LEU C CA 1
ATOM 4025 C C . LEU C 1 138 ? 24.803 -16.581 33.786 1.00 110.34 138 LEU C C 1
ATOM 4026 O O . LEU C 1 138 ? 25.693 -16.202 34.552 1.00 111.23 138 LEU C O 1
ATOM 4031 N N . TRP C 1 139 ? 23.999 -17.620 34.056 1.00 113.53 139 TRP C N 1
ATOM 4032 C CA . TRP C 1 139 ? 24.040 -18.298 35.349 1.00 115.81 139 TRP C CA 1
ATOM 4033 C C . TRP C 1 139 ? 25.316 -19.098 35.547 1.00 118.20 139 TRP C C 1
ATOM 4034 O O . TRP C 1 139 ? 25.890 -19.074 36.642 1.00 119.63 139 TRP C O 1
ATOM 4045 N N . LYS C 1 140 ? 25.792 -19.785 34.499 1.00 120.30 140 LYS C N 1
ATOM 4046 C CA . LYS C 1 140 ? 27.046 -20.530 34.617 1.00 122.61 140 LYS C CA 1
ATOM 4047 C C . LYS C 1 140 ? 28.195 -19.611 35.037 1.00 122.44 140 LYS C C 1
ATOM 4048 O O . LYS C 1 140 ? 29.182 -20.091 35.604 1.00 124.51 140 LYS C O 1
ATOM 4054 N N . HIS C 1 141 ? 28.102 -18.299 34.758 1.00 125.60 141 HIS C N 1
ATOM 4055 C CA . HIS C 1 141 ? 29.118 -17.371 35.266 1.00 125.64 141 HIS C CA 1
ATOM 4056 C C . HIS C 1 141 ? 29.236 -17.447 36.786 1.00 127.20 141 HIS C C 1
ATOM 4057 O O . HIS C 1 141 ? 30.277 -17.077 37.339 1.00 128.22 141 HIS C O 1
ATOM 4064 N N . ALA C 1 142 ? 28.178 -17.878 37.480 1.00 123.33 142 ALA C N 1
ATOM 4065 C CA . ALA C 1 142 ? 28.250 -18.053 38.934 1.00 125.12 142 ALA C CA 1
ATOM 4066 C C . ALA C 1 142 ? 29.186 -19.205 39.356 1.00 127.94 142 ALA C C 1
ATOM 4067 O O . ALA C 1 142 ? 29.909 -19.084 40.359 1.00 129.42 142 ALA C O 1
ATOM 4069 N N . ALA C 1 143 ? 29.139 -20.348 38.655 1.00 124.54 143 ALA C N 1
ATOM 4070 C CA . ALA C 1 143 ? 29.957 -21.508 39.029 1.00 127.33 143 ALA C CA 1
ATOM 4071 C C . ALA C 1 143 ? 31.457 -21.207 38.934 1.00 128.03 143 ALA C C 1
ATOM 4072 O O . ALA C 1 143 ? 32.222 -21.452 39.893 1.00 129.96 143 ALA C O 1
ATOM 4074 N N . THR C 1 144 ? 31.899 -20.733 37.749 1.00 127.56 144 THR C N 1
ATOM 4075 C CA . THR C 1 144 ? 33.278 -20.269 37.498 1.00 129.29 144 THR C CA 1
ATOM 4076 C C . THR C 1 144 ? 33.493 -18.886 38.161 1.00 128.90 144 THR C C 1
ATOM 4077 O O . THR C 1 144 ? 34.116 -17.976 37.592 1.00 128.26 144 THR C O 1
ATOM 4081 N N . ASP C 1 154 ? 21.678 -19.513 49.203 1.00 143.95 154 ASP C N 1
ATOM 4082 C CA . ASP C 1 154 ? 22.130 -20.811 49.690 1.00 147.35 154 ASP C CA 1
ATOM 4083 C C . ASP C 1 154 ? 22.563 -21.741 48.545 1.00 147.71 154 ASP C C 1
ATOM 4084 O O . ASP C 1 154 ? 22.487 -21.350 47.386 1.00 145.23 154 ASP C O 1
ATOM 4089 N N . ARG C 1 155 ? 22.961 -22.985 48.884 1.00 161.10 155 ARG C N 1
ATOM 4090 C CA . ARG C 1 155 ? 23.591 -23.925 47.946 1.00 162.27 155 ARG C CA 1
ATOM 4091 C C . ARG C 1 155 ? 22.583 -24.890 47.312 1.00 160.99 155 ARG C C 1
ATOM 4092 O O . ARG C 1 155 ? 22.695 -25.254 46.122 1.00 159.98 155 ARG C O 1
ATOM 4100 N N . HIS C 1 156 ? 21.603 -25.315 48.105 1.00 168.59 156 HIS C N 1
ATOM 4101 C CA . HIS C 1 156 ? 20.600 -26.279 47.661 1.00 167.75 156 HIS C CA 1
ATOM 4102 C C . HIS C 1 156 ? 19.827 -25.757 46.454 1.00 163.76 156 HIS C C 1
ATOM 4103 O O . HIS C 1 156 ? 19.531 -26.508 45.517 1.00 163.21 156 HIS C O 1
ATOM 4110 N N . GLU C 1 157 ? 19.473 -24.465 46.472 1.00 172.10 157 GLU C N 1
ATOM 4111 C CA . GLU C 1 157 ? 18.751 -23.841 45.358 1.00 168.38 157 GLU C CA 1
ATOM 4112 C C . GLU C 1 157 ? 19.595 -23.738 44.101 1.00 167.91 157 GLU C C 1
ATOM 4113 O O . GLU C 1 157 ? 19.117 -24.014 42.992 1.00 166.14 157 GLU C O 1
ATOM 4119 N N . VAL C 1 158 ? 20.852 -23.329 44.272 1.00 143.08 158 VAL C N 1
ATOM 4120 C CA . VAL C 1 158 ? 21.819 -23.239 43.186 1.00 143.12 158 VAL C CA 1
ATOM 4121 C C . VAL C 1 158 ? 21.823 -24.519 42.364 1.00 144.01 158 VAL C C 1
ATOM 4122 O O . VAL C 1 158 ? 21.870 -24.483 41.124 1.00 142.43 158 VAL C O 1
ATOM 4126 N N . ASP C 1 159 ? 21.758 -25.672 43.034 1.00 162.11 159 ASP C N 1
ATOM 4127 C CA . ASP C 1 159 ? 21.726 -26.930 42.282 1.00 163.16 159 ASP C CA 1
ATOM 4128 C C . ASP C 1 159 ? 20.496 -27.026 41.372 1.00 160.15 159 ASP C C 1
ATOM 4129 O O . ASP C 1 159 ? 20.605 -27.402 40.193 1.00 159.50 159 ASP C O 1
ATOM 4134 N N . ALA C 1 160 ? 19.308 -26.737 41.921 1.00 152.87 160 ALA C N 1
ATOM 4135 C CA . ALA C 1 160 ? 18.071 -26.789 41.141 1.00 150.12 160 ALA C CA 1
ATOM 4136 C C . ALA C 1 160 ? 18.107 -25.840 39.961 1.00 147.22 160 ALA C C 1
ATOM 4137 O O . ALA C 1 160 ? 17.595 -26.157 38.880 1.00 145.80 160 ALA C O 1
ATOM 4139 N N . ILE C 1 161 ? 18.698 -24.662 40.155 1.00 146.78 161 ILE C N 1
ATOM 4140 C CA . ILE C 1 161 ? 18.749 -23.672 39.084 1.00 144.12 161 ILE C CA 1
ATOM 4141 C C . ILE C 1 161 ? 19.652 -24.140 37.956 1.00 144.93 161 ILE C C 1
ATOM 4142 O O . ILE C 1 161 ? 19.286 -24.047 36.785 1.00 143.02 161 ILE C O 1
ATOM 4147 N N . THR C 1 162 ? 20.853 -24.617 38.278 1.00 155.47 162 THR C N 1
ATOM 4148 C CA . THR C 1 162 ? 21.691 -25.158 37.216 1.00 156.41 162 THR C CA 1
ATOM 4149 C C . THR C 1 162 ? 20.969 -26.272 36.476 1.00 156.30 162 THR C C 1
ATOM 4150 O O . THR C 1 162 ? 21.097 -26.392 35.254 1.00 155.40 162 THR C O 1
ATOM 4154 N N . LYS C 1 163 ? 20.232 -27.124 37.195 1.00 162.99 163 LYS C N 1
ATOM 4155 C CA . LYS C 1 163 ? 19.511 -28.180 36.489 1.00 162.99 163 LYS C CA 1
ATOM 4156 C C . LYS C 1 163 ? 18.433 -27.619 35.564 1.00 159.58 163 LYS C C 1
ATOM 4157 O O . LYS C 1 163 ? 18.299 -28.073 34.421 1.00 159.07 163 LYS C O 1
ATOM 4163 N N . GLN C 1 164 ? 17.659 -26.631 36.027 1.00 168.32 164 GLN C N 1
ATOM 4164 C CA . GLN C 1 164 ? 16.604 -26.062 35.184 1.00 165.20 164 GLN C CA 1
ATOM 4165 C C . GLN C 1 164 ? 17.170 -25.287 33.990 1.00 163.63 164 GLN C C 1
ATOM 4166 O O . GLN C 1 164 ? 16.647 -25.390 32.875 1.00 162.19 164 GLN C O 1
ATOM 4172 N N . TYR C 1 165 ? 18.209 -24.478 34.210 1.00 149.53 165 TYR C N 1
ATOM 4173 C CA . TYR C 1 165 ? 18.796 -23.678 33.136 1.00 148.16 165 TYR C CA 1
ATOM 4174 C C . TYR C 1 165 ? 19.565 -24.526 32.141 1.00 149.59 165 TYR C C 1
ATOM 4175 O O . TYR C 1 165 ? 19.670 -24.159 30.967 1.00 148.20 165 TYR C O 1
ATOM 4184 N N . ARG C 1 166 ? 20.185 -25.612 32.596 1.00 162.99 166 ARG C N 1
ATOM 4185 C CA . ARG C 1 166 ? 20.716 -26.561 31.633 1.00 164.37 166 ARG C CA 1
ATOM 4186 C C . ARG C 1 166 ? 19.592 -27.302 30.934 1.00 163.50 166 ARG C C 1
ATOM 4187 O O . ARG C 1 166 ? 19.790 -27.825 29.838 1.00 163.73 166 ARG C O 1
ATOM 4195 N N . PHE C 1 167 ? 18.411 -27.321 31.542 1.00 171.28 167 PHE C N 1
ATOM 4196 C CA . PHE C 1 167 ? 17.255 -28.083 31.086 1.00 170.77 167 PHE C CA 1
ATOM 4197 C C . PHE C 1 167 ? 16.428 -27.363 30.024 1.00 167.78 167 PHE C C 1
ATOM 4198 O O . PHE C 1 167 ? 15.794 -28.022 29.193 1.00 167.59 167 PHE C O 1
ATOM 4206 N N . GLY C 1 168 ? 16.408 -26.035 30.023 1.00 139.49 168 GLY C N 1
ATOM 4207 C CA . GLY C 1 168 ? 15.588 -25.279 29.096 1.00 136.77 168 GLY C CA 1
ATOM 4208 C C . GLY C 1 168 ? 16.039 -25.370 27.650 1.00 136.50 168 GLY C C 1
ATOM 4209 O O . GLY C 1 168 ? 15.339 -25.900 26.773 1.00 136.08 168 GLY C O 1
ATOM 4210 N N . PRO C 1 169 ? 17.235 -24.838 27.385 1.00 136.40 169 PRO C N 1
ATOM 4211 C CA . PRO C 1 169 ? 17.732 -24.726 26.002 1.00 135.97 169 PRO C CA 1
ATOM 4212 C C . PRO C 1 169 ? 17.581 -25.972 25.154 1.00 137.21 169 PRO C C 1
ATOM 4213 O O . PRO C 1 169 ? 17.329 -25.858 23.949 1.00 136.15 169 PRO C O 1
ATOM 4217 N N . GLY C 1 170 ? 17.698 -27.159 25.737 1.00 123.48 170 GLY C N 1
ATOM 4218 C CA . GLY C 1 170 ? 17.405 -28.361 24.975 1.00 124.70 170 GLY C CA 1
ATOM 4219 C C . GLY C 1 170 ? 15.939 -28.465 24.599 1.00 123.18 170 GLY C C 1
ATOM 4220 O O . GLY C 1 170 ? 15.593 -28.814 23.467 1.00 122.89 170 GLY C O 1
ATOM 4221 N N . LEU C 1 171 ? 15.053 -28.161 25.538 1.00 129.74 171 LEU C N 1
ATOM 4222 C CA . LEU C 1 171 ? 13.638 -28.287 25.233 1.00 128.45 171 LEU C CA 1
ATOM 4223 C C . LEU C 1 171 ? 13.218 -27.269 24.180 1.00 125.94 171 LEU C C 1
ATOM 4224 O O . LEU C 1 171 ? 12.408 -27.578 23.296 1.00 125.41 171 LEU C O 1
ATOM 4229 N N . TYR C 1 172 ? 13.804 -26.069 24.207 1.00 114.31 172 TYR C N 1
ATOM 4230 C CA . TYR C 1 172 ? 13.510 -25.131 23.125 1.00 112.22 172 TYR C CA 1
ATOM 4231 C C . TYR C 1 172 ? 14.221 -25.507 21.833 1.00 112.95 172 TYR C C 1
ATOM 4232 O O . TYR C 1 172 ? 13.788 -25.094 20.755 1.00 111.66 172 TYR C O 1
ATOM 4241 N N . LEU C 1 173 ? 15.294 -26.291 21.911 1.00 110.49 173 LEU C N 1
ATOM 4242 C CA . LEU C 1 173 ? 15.797 -26.936 20.708 1.00 111.52 173 LEU C CA 1
ATOM 4243 C C . LEU C 1 173 ? 14.770 -27.899 20.151 1.00 111.99 173 LEU C C 1
ATOM 4244 O O . LEU C 1 173 ? 14.681 -28.083 18.937 1.00 111.89 173 LEU C O 1
ATOM 4249 N N . VAL C 1 174 ? 13.999 -28.534 21.029 1.00 112.45 174 VAL C N 1
ATOM 4250 C CA . VAL C 1 174 ? 12.928 -29.407 20.572 1.00 112.91 174 VAL C CA 1
ATOM 4251 C C . VAL C 1 174 ? 11.833 -28.603 19.892 1.00 110.57 174 VAL C C 1
ATOM 4252 O O . VAL C 1 174 ? 11.386 -28.951 18.796 1.00 110.63 174 VAL C O 1
ATOM 4256 N N . ALA C 1 175 ? 11.403 -27.504 20.508 1.00 111.57 175 ALA C N 1
ATOM 4257 C CA . ALA C 1 175 ? 10.396 -26.680 19.857 1.00 109.44 175 ALA C CA 1
ATOM 4258 C C . ALA C 1 175 ? 10.928 -26.166 18.531 1.00 108.83 175 ALA C C 1
ATOM 4259 O O . ALA C 1 175 ? 10.238 -26.215 17.502 1.00 108.38 175 ALA C O 1
ATOM 4261 N N . PHE C 1 176 ? 12.192 -25.748 18.533 1.00 109.78 176 PHE C N 1
ATOM 4262 C CA . PHE C 1 176 ? 12.849 -25.224 17.340 1.00 109.32 176 PHE C CA 1
ATOM 4263 C C . PHE C 1 176 ? 12.891 -26.260 16.223 1.00 110.77 176 PHE C C 1
ATOM 4264 O O . PHE C 1 176 ? 12.565 -25.954 15.074 1.00 110.05 176 PHE C O 1
ATOM 4272 N N . ALA C 1 177 ? 13.301 -27.490 16.535 1.00 105.05 177 ALA C N 1
ATOM 4273 C CA . ALA C 1 177 ? 13.326 -28.518 15.508 1.00 106.61 177 ALA C CA 1
ATOM 4274 C C . ALA C 1 177 ? 11.913 -28.826 15.056 1.00 106.19 177 ALA C C 1
ATOM 4275 O O . ALA C 1 177 ? 11.652 -28.977 13.859 1.00 106.29 177 ALA C O 1
ATOM 4277 N N . LEU C 1 178 ? 10.977 -28.842 16.002 1.00 120.85 178 LEU C N 1
ATOM 4278 C CA . LEU C 1 178 ? 9.577 -29.030 15.664 1.00 120.36 178 LEU C CA 1
ATOM 4279 C C . LEU C 1 178 ? 9.082 -28.025 14.645 1.00 118.52 178 LEU C C 1
ATOM 4280 O O . LEU C 1 178 ? 8.152 -28.340 13.901 1.00 119.15 178 LEU C O 1
ATOM 4285 N N . SER C 1 179 ? 9.641 -26.804 14.612 1.00 115.78 179 SER C N 1
ATOM 4286 C CA . SER C 1 179 ? 9.181 -25.837 13.604 1.00 114.21 179 SER C CA 1
ATOM 4287 C C . SER C 1 179 ? 9.281 -26.405 12.190 1.00 115.51 179 SER C C 1
ATOM 4288 O O . SER C 1 179 ? 8.363 -26.235 11.377 1.00 115.56 179 SER C O 1
ATOM 4291 N N . PHE C 1 180 ? 10.382 -27.102 11.887 1.00 114.99 180 PHE C N 1
ATOM 4292 C CA . PHE C 1 180 ? 10.605 -27.581 10.525 1.00 116.07 180 PHE C CA 1
ATOM 4293 C C . PHE C 1 180 ? 9.558 -28.604 10.102 1.00 117.85 180 PHE C C 1
ATOM 4294 O O . PHE C 1 180 ? 9.141 -28.623 8.937 1.00 118.39 180 PHE C O 1
ATOM 4302 N N . ILE C 1 181 ? 9.131 -29.476 11.015 1.00 123.26 181 ILE C N 1
ATOM 4303 C CA . ILE C 1 181 ? 8.096 -30.435 10.650 1.00 125.11 181 ILE C CA 1
ATOM 4304 C C . ILE C 1 181 ? 6.774 -29.707 10.418 1.00 124.16 181 ILE C C 1
ATOM 4305 O O . ILE C 1 181 ? 6.151 -29.834 9.357 1.00 125.04 181 ILE C O 1
ATOM 4310 N N . SER C 1 182 ? 6.372 -28.863 11.358 1.00 132.34 182 SER C N 1
ATOM 4311 C CA . SER C 1 182 ? 5.126 -28.146 11.169 1.00 128.24 182 SER C CA 1
ATOM 4312 C C . SER C 1 182 ? 5.129 -26.920 12.062 1.00 127.17 182 SER C C 1
ATOM 4313 O O . SER C 1 182 ? 5.719 -26.917 13.145 1.00 129.34 182 SER C O 1
ATOM 4316 N N . VAL C 1 183 ? 4.495 -25.869 11.559 1.00 131.91 183 VAL C N 1
ATOM 4317 C CA . VAL C 1 183 ? 4.340 -24.640 12.319 1.00 130.83 183 VAL C CA 1
ATOM 4318 C C . VAL C 1 183 ? 3.509 -24.908 13.564 1.00 130.48 183 VAL C C 1
ATOM 4319 O O . VAL C 1 183 ? 3.908 -24.563 14.685 1.00 131.93 183 VAL C O 1
ATOM 4323 N N . TRP C 1 184 ? 2.358 -25.572 13.384 1.00 136.19 184 TRP C N 1
ATOM 4324 C CA . TRP C 1 184 ? 1.411 -25.762 14.476 1.00 135.74 184 TRP C CA 1
ATOM 4325 C C . TRP C 1 184 ? 2.070 -26.417 15.680 1.00 138.80 184 TRP C C 1
ATOM 4326 O O . TRP C 1 184 ? 1.914 -25.948 16.812 1.00 139.05 184 TRP C O 1
ATOM 4337 N N . LEU C 1 185 ? 2.858 -27.467 15.456 1.00 114.05 185 LEU C N 1
ATOM 4338 C CA . LEU C 1 185 ? 3.515 -28.112 16.590 1.00 117.25 185 LEU C CA 1
ATOM 4339 C C . LEU C 1 185 ? 4.542 -27.195 17.240 1.00 118.58 185 LEU C C 1
ATOM 4340 O O . LEU C 1 185 ? 4.683 -27.199 18.467 1.00 120.04 185 LEU C O 1
ATOM 4345 N N . SER C 1 186 ? 5.280 -26.415 16.449 1.00 107.85 186 SER C N 1
ATOM 4346 C CA . SER C 1 186 ? 6.293 -25.549 17.049 1.00 109.64 186 SER C CA 1
ATOM 4347 C C . SER C 1 186 ? 5.677 -24.446 17.905 1.00 107.98 186 SER C C 1
ATOM 4348 O O . SER C 1 186 ? 6.070 -24.248 19.068 1.00 109.81 186 SER C O 1
ATOM 4351 N N . VAL C 1 187 ? 4.744 -23.680 17.341 1.00 106.10 187 VAL C N 1
ATOM 4352 C CA . VAL C 1 187 ? 4.133 -22.634 18.148 1.00 104.88 187 VAL C CA 1
ATOM 4353 C C . VAL C 1 187 ? 3.384 -23.257 19.323 1.00 105.08 187 VAL C C 1
ATOM 4354 O O . VAL C 1 187 ? 3.436 -22.743 20.447 1.00 106.03 187 VAL C O 1
ATOM 4358 N N . GLY C 1 188 ? 2.736 -24.407 19.109 1.00 96.93 188 GLY C N 1
ATOM 4359 C CA . GLY C 1 188 ? 2.039 -25.034 20.216 1.00 97.50 188 GLY C CA 1
ATOM 4360 C C . GLY C 1 188 ? 2.966 -25.332 21.376 1.00 100.67 188 GLY C C 1
ATOM 4361 O O . GLY C 1 188 ? 2.766 -24.834 22.487 1.00 101.07 188 GLY C O 1
ATOM 4362 N N . VAL C 1 189 ? 4.063 -26.041 21.103 1.00 98.45 189 VAL C N 1
ATOM 4363 C CA . VAL C 1 189 ? 4.995 -26.367 22.173 1.00 101.79 189 VAL C CA 1
ATOM 4364 C C . VAL C 1 189 ? 5.669 -25.121 22.734 1.00 102.47 189 VAL C C 1
ATOM 4365 O O . VAL C 1 189 ? 6.208 -25.173 23.839 1.00 104.88 189 VAL C O 1
ATOM 4369 N N . CYS C 1 190 ? 5.702 -24.006 22.001 1.00 100.36 190 CYS C N 1
ATOM 4370 C CA . CYS C 1 190 ? 6.127 -22.769 22.654 1.00 101.12 190 CYS C CA 1
ATOM 4371 C C . CYS C 1 190 ? 5.066 -22.271 23.621 1.00 99.69 190 CYS C C 1
ATOM 4372 O O . CYS C 1 190 ? 5.396 -21.724 24.672 1.00 101.34 190 CYS C O 1
ATOM 4375 N N . PHE C 1 191 ? 3.791 -22.425 23.276 1.00 98.04 191 PHE C N 1
ATOM 4376 C CA . PHE C 1 191 ? 2.727 -22.053 24.199 1.00 97.01 191 PHE C CA 1
ATOM 4377 C C . PHE C 1 191 ? 2.840 -22.852 25.491 1.00 99.25 191 PHE C C 1
ATOM 4378 O O . PHE C 1 191 ? 3.017 -22.301 26.594 1.00 100.63 191 PHE C O 1
ATOM 4386 N N . VAL C 1 192 ? 2.758 -24.172 25.355 1.00 93.36 192 VAL C N 1
ATOM 4387 C CA . VAL C 1 192 ? 2.844 -25.044 26.512 1.00 95.69 192 VAL C CA 1
ATOM 4388 C C . VAL C 1 192 ? 4.165 -24.820 27.231 1.00 98.70 192 VAL C C 1
ATOM 4389 O O . VAL C 1 192 ? 4.212 -24.759 28.459 1.00 100.28 192 VAL C O 1
ATOM 4393 N N . LEU C 1 193 ? 5.239 -24.588 26.480 1.00 96.36 193 LEU C N 1
ATOM 4394 C CA . LEU C 1 193 ? 6.537 -24.322 27.102 1.00 99.58 193 LEU C CA 1
ATOM 4395 C C . LEU C 1 193 ? 6.549 -23.020 27.916 1.00 99.73 193 LEU C C 1
ATOM 4396 O O . LEU C 1 193 ? 7.271 -22.927 28.922 1.00 102.51 193 LEU C O 1
ATOM 4401 N N . ALA C 1 194 ? 5.785 -22.003 27.495 1.00 102.53 194 ALA C N 1
ATOM 4402 C CA . ALA C 1 194 ? 5.694 -20.764 28.273 1.00 102.91 194 ALA C CA 1
ATOM 4403 C C . ALA C 1 194 ? 4.922 -20.974 29.567 1.00 103.13 194 ALA C C 1
ATOM 4404 O O . ALA C 1 194 ? 5.331 -20.479 30.633 1.00 105.25 194 ALA C O 1
ATOM 4406 N N . ILE C 1 195 ? 3.806 -21.714 29.495 1.00 103.44 195 ILE C N 1
ATOM 4407 C CA . ILE C 1 195 ? 3.048 -22.012 30.713 1.00 103.92 195 ILE C CA 1
ATOM 4408 C C . ILE C 1 195 ? 3.892 -22.851 31.673 1.00 107.11 195 ILE C C 1
ATOM 4409 O O . ILE C 1 195 ? 4.049 -22.523 32.865 1.00 108.90 195 ILE C O 1
ATOM 4414 N N . TYR C 1 196 ? 4.539 -23.882 31.131 1.00 105.49 196 TYR C N 1
ATOM 4415 C CA . TYR C 1 196 ? 5.302 -24.828 31.929 1.00 108.69 196 TYR C CA 1
ATOM 4416 C C . TYR C 1 196 ? 6.453 -24.149 32.638 1.00 111.42 196 TYR C C 1
ATOM 4417 O O . TYR C 1 196 ? 6.671 -24.345 33.839 1.00 113.65 196 TYR C O 1
ATOM 4426 N N . PHE C 1 197 ? 7.241 -23.387 31.895 1.00 117.02 197 PHE C N 1
ATOM 4427 C CA . PHE C 1 197 ? 8.344 -22.690 32.532 1.00 119.98 197 PHE C CA 1
ATOM 4428 C C . PHE C 1 197 ? 7.855 -21.668 33.544 1.00 119.86 197 PHE C C 1
ATOM 4429 O O . PHE C 1 197 ? 8.587 -21.341 34.489 1.00 122.76 197 PHE C O 1
ATOM 4437 N N . ALA C 1 198 ? 6.652 -21.113 33.345 1.00 110.89 198 ALA C N 1
ATOM 4438 C CA . ALA C 1 198 ? 6.090 -20.284 34.404 1.00 111.11 198 ALA C CA 1
ATOM 4439 C C . ALA C 1 198 ? 5.968 -21.088 35.695 1.00 112.90 198 ALA C C 1
ATOM 4440 O O . ALA C 1 198 ? 6.382 -20.637 36.771 1.00 115.26 198 ALA C O 1
ATOM 4442 N N . LEU C 1 199 ? 5.439 -22.311 35.603 1.00 113.89 199 LEU C N 1
ATOM 4443 C CA . LEU C 1 199 ? 5.256 -23.095 36.832 1.00 115.74 199 LEU C CA 1
ATOM 4444 C C . LEU C 1 199 ? 6.583 -23.561 37.431 1.00 119.41 199 LEU C C 1
ATOM 4445 O O . LEU C 1 199 ? 6.784 -23.445 38.649 1.00 121.59 199 LEU C O 1
ATOM 4450 N N . ARG C 1 200 ? 7.509 -24.070 36.609 1.00 118.83 200 ARG C N 1
ATOM 4451 C CA . ARG C 1 200 ? 8.753 -24.600 37.171 1.00 122.71 200 ARG C CA 1
ATOM 4452 C C . ARG C 1 200 ? 9.666 -23.510 37.740 1.00 125.01 200 ARG C C 1
ATOM 4453 O O . ARG C 1 200 ? 10.528 -23.815 38.577 1.00 128.47 200 ARG C O 1
ATOM 4461 N N . SER C 1 201 ? 9.485 -22.251 37.321 1.00 125.84 201 SER C N 1
ATOM 4462 C CA . SER C 1 201 ? 10.284 -21.130 37.812 1.00 128.24 201 SER C CA 1
ATOM 4463 C C . SER C 1 201 ? 9.966 -20.771 39.250 1.00 129.57 201 SER C C 1
ATOM 4464 O O . SER C 1 201 ? 10.663 -19.914 39.810 1.00 132.13 201 SER C O 1
ATOM 4467 N N . ASN C 1 202 ? 8.869 -21.304 39.802 1.00 135.76 202 ASN C N 1
ATOM 4468 C CA . ASN C 1 202 ? 8.501 -21.106 41.211 1.00 137.12 202 ASN C CA 1
ATOM 4469 C C . ASN C 1 202 ? 8.295 -19.614 41.526 1.00 137.16 202 ASN C C 1
ATOM 4470 O O . ASN C 1 202 ? 8.844 -19.067 42.493 1.00 140.04 202 ASN C O 1
ATOM 4475 N N . ALA C 1 203 ? 7.467 -18.961 40.698 1.00 122.14 203 ALA C N 1
ATOM 4476 C CA . ALA C 1 203 ? 7.126 -17.544 40.832 1.00 122.05 203 ALA C CA 1
ATOM 4477 C C . ALA C 1 203 ? 6.504 -17.167 42.185 1.00 123.21 203 ALA C C 1
ATOM 4478 O O . ALA C 1 203 ? 6.315 -15.984 42.497 1.00 124.00 203 ALA C O 1
ATOM 4480 N N . GLN D 1 7 ? 5.724 11.116 53.231 1.00 154.61 7 GLN D N 1
ATOM 4481 C CA . GLN D 1 7 ? 6.981 11.142 52.488 1.00 152.53 7 GLN D CA 1
ATOM 4482 C C . GLN D 1 7 ? 6.984 9.999 51.439 1.00 148.57 7 GLN D C 1
ATOM 4483 O O . GLN D 1 7 ? 7.142 10.260 50.246 1.00 145.24 7 GLN D O 1
ATOM 4489 N N . SER D 1 8 ? 6.777 8.748 51.872 1.00 145.56 8 SER D N 1
ATOM 4490 C CA . SER D 1 8 ? 6.854 7.619 50.945 1.00 142.22 8 SER D CA 1
ATOM 4491 C C . SER D 1 8 ? 5.750 7.660 49.899 1.00 138.99 8 SER D C 1
ATOM 4492 O O . SER D 1 8 ? 5.986 7.296 48.742 1.00 135.57 8 SER D O 1
ATOM 4495 N N . GLU D 1 9 ? 4.535 8.051 50.290 1.00 135.25 9 GLU D N 1
ATOM 4496 C CA . GLU D 1 9 ? 3.434 8.112 49.331 1.00 132.50 9 GLU D CA 1
ATOM 4497 C C . GLU D 1 9 ? 3.655 9.198 48.285 1.00 130.16 9 GLU D C 1
ATOM 4498 O O . GLU D 1 9 ? 3.372 8.994 47.099 1.00 126.87 9 GLU D O 1
ATOM 4504 N N . THR D 1 10 ? 4.145 10.366 48.700 1.00 125.99 10 THR D N 1
ATOM 4505 C CA . THR D 1 10 ? 4.442 11.406 47.722 1.00 124.07 10 THR D CA 1
ATOM 4506 C C . THR D 1 10 ? 5.590 10.979 46.825 1.00 121.52 10 THR D C 1
ATOM 4507 O O . THR D 1 10 ? 5.617 11.329 45.648 1.00 118.82 10 THR D O 1
ATOM 4511 N N . GLY D 1 11 ? 6.545 10.226 47.368 1.00 121.39 11 GLY D N 1
ATOM 4512 C CA . GLY D 1 11 ? 7.626 9.694 46.560 1.00 119.18 11 GLY D CA 1
ATOM 4513 C C . GLY D 1 11 ? 7.141 8.673 45.555 1.00 115.91 11 GLY D C 1
ATOM 4514 O O . GLY D 1 11 ? 7.762 8.499 44.505 1.00 113.40 11 GLY D O 1
ATOM 4515 N N . ARG D 1 12 ? 6.072 7.942 45.900 1.00 120.44 12 ARG D N 1
ATOM 4516 C CA . ARG D 1 12 ? 5.407 7.009 44.986 1.00 117.66 12 ARG D CA 1
ATOM 4517 C C . ARG D 1 12 ? 4.680 7.734 43.842 1.00 115.23 12 ARG D C 1
ATOM 4518 O O . ARG D 1 12 ? 4.806 7.347 42.668 1.00 112.37 12 ARG D O 1
ATOM 4526 N N . ILE D 1 13 ? 3.872 8.758 44.160 1.00 102.00 13 ILE D N 1
ATOM 4527 C CA . ILE D 1 13 ? 3.213 9.517 43.089 1.00 100.01 13 ILE D CA 1
ATOM 4528 C C . ILE D 1 13 ? 4.243 10.262 42.247 1.00 98.65 13 ILE D C 1
ATOM 4529 O O . ILE D 1 13 ? 4.168 10.265 41.007 1.00 96.06 13 ILE D O 1
ATOM 4534 N N . GLU D 1 14 ? 5.223 10.899 42.892 1.00 102.18 14 GLU D N 1
ATOM 4535 C CA . GLU D 1 14 ? 6.258 11.565 42.114 1.00 101.15 14 GLU D CA 1
ATOM 4536 C C . GLU D 1 14 ? 7.006 10.552 41.260 1.00 98.72 14 GLU D C 1
ATOM 4537 O O . GLU D 1 14 ? 7.296 10.820 40.091 1.00 96.65 14 GLU D O 1
ATOM 4543 N N . ALA D 1 15 ? 7.254 9.353 41.794 1.00 96.67 15 ALA D N 1
ATOM 4544 C CA . ALA D 1 15 ? 7.964 8.342 41.020 1.00 94.59 15 ALA D CA 1
ATOM 4545 C C . ALA D 1 15 ? 7.210 8.014 39.737 1.00 91.65 15 ALA D C 1
ATOM 4546 O O . ALA D 1 15 ? 7.758 8.115 38.625 1.00 89.74 15 ALA D O 1
ATOM 4548 N N . PHE D 1 16 ? 5.921 7.715 39.865 1.00 88.83 16 PHE D N 1
ATOM 4549 C CA . PHE D 1 16 ? 5.127 7.414 38.680 1.00 86.34 16 PHE D CA 1
ATOM 4550 C C . PHE D 1 16 ? 5.163 8.572 37.676 1.00 85.21 16 PHE D C 1
ATOM 4551 O O . PHE D 1 16 ? 5.257 8.355 36.456 1.00 83.03 16 PHE D O 1
ATOM 4559 N N . SER D 1 17 ? 5.057 9.813 38.172 1.00 81.87 17 SER D N 1
ATOM 4560 C CA . SER D 1 17 ? 5.072 10.966 37.272 1.00 81.19 17 SER D CA 1
ATOM 4561 C C . SER D 1 17 ? 6.418 11.126 36.547 1.00 80.31 17 SER D C 1
ATOM 4562 O O . SER D 1 17 ? 6.455 11.497 35.362 1.00 78.79 17 SER D O 1
ATOM 4565 N N . ASP D 1 18 ? 7.532 10.862 37.236 1.00 85.38 18 ASP D N 1
ATOM 4566 C CA . ASP D 1 18 ? 8.854 10.941 36.609 1.00 84.87 18 ASP D CA 1
ATOM 4567 C C . ASP D 1 18 ? 9.015 9.895 35.501 1.00 83.06 18 ASP D C 1
ATOM 4568 O O . ASP D 1 18 ? 9.633 10.160 34.456 1.00 82.68 18 ASP D O 1
ATOM 4573 N N . GLY D 1 19 ? 8.510 8.682 35.731 1.00 75.68 19 GLY D N 1
ATOM 4574 C CA . GLY D 1 19 ? 8.544 7.679 34.673 1.00 74.06 19 GLY D CA 1
ATOM 4575 C C . GLY D 1 19 ? 7.745 8.071 33.439 1.00 72.57 19 GLY D C 1
ATOM 4576 O O . GLY D 1 19 ? 8.202 7.872 32.307 1.00 71.91 19 GLY D O 1
ATOM 4577 N N . VAL D 1 20 ? 6.524 8.600 33.636 1.00 70.26 20 VAL D N 1
ATOM 4578 C CA . VAL D 1 20 ? 5.734 9.079 32.492 1.00 69.14 20 VAL D CA 1
ATOM 4579 C C . VAL D 1 20 ? 6.478 10.190 31.733 1.00 69.87 20 VAL D C 1
ATOM 4580 O O . VAL D 1 20 ? 6.357 10.316 30.498 1.00 69.19 20 VAL D O 1
ATOM 4584 N N . PHE D 1 21 ? 7.238 11.031 32.455 1.00 71.79 21 PHE D N 1
ATOM 4585 C CA . PHE D 1 21 ? 8.089 12.032 31.789 1.00 72.66 21 PHE D CA 1
ATOM 4586 C C . PHE D 1 21 ? 9.183 11.379 30.947 1.00 72.40 21 PHE D C 1
ATOM 4587 O O . PHE D 1 21 ? 9.457 11.811 29.818 1.00 72.26 21 PHE D O 1
ATOM 4595 N N . ALA D 1 22 ? 9.885 10.393 31.521 1.00 72.12 22 ALA D N 1
ATOM 4596 C CA . ALA D 1 22 ? 10.947 9.725 30.773 1.00 72.02 22 ALA D CA 1
ATOM 4597 C C . ALA D 1 22 ? 10.412 9.133 29.477 1.00 70.48 22 ALA D C 1
ATOM 4598 O O . ALA D 1 22 ? 10.963 9.401 28.396 1.00 70.45 22 ALA D O 1
ATOM 4600 N N . ILE D 1 23 ? 9.287 8.396 29.553 1.00 66.92 23 ILE D N 1
ATOM 4601 C CA . ILE D 1 23 ? 8.719 7.780 28.350 1.00 65.61 23 ILE D CA 1
ATOM 4602 C C . ILE D 1 23 ? 8.213 8.824 27.370 1.00 65.58 23 ILE D C 1
ATOM 4603 O O . ILE D 1 23 ? 8.327 8.631 26.158 1.00 65.28 23 ILE D O 1
ATOM 4608 N N . ALA D 1 24 ? 7.571 9.895 27.853 1.00 63.30 24 ALA D N 1
ATOM 4609 C CA . ALA D 1 24 ? 7.085 10.931 26.932 1.00 63.40 24 ALA D CA 1
ATOM 4610 C C . ALA D 1 24 ? 8.233 11.559 26.131 1.00 63.74 24 ALA D C 1
ATOM 4611 O O . ALA D 1 24 ? 8.205 11.637 24.883 1.00 63.10 24 ALA D O 1
ATOM 4613 N N . ILE D 1 25 ? 9.268 11.989 26.847 1.00 72.75 25 ILE D N 1
ATOM 4614 C CA . ILE D 1 25 ? 10.403 12.657 26.221 1.00 73.64 25 ILE D CA 1
ATOM 4615 C C . ILE D 1 25 ? 11.052 11.739 25.189 1.00 72.61 25 ILE D C 1
ATOM 4616 O O . ILE D 1 25 ? 11.408 12.173 24.083 1.00 72.42 25 ILE D O 1
ATOM 4621 N N . THR D 1 26 ? 11.257 10.464 25.553 1.00 71.42 26 THR D N 1
ATOM 4622 C CA . THR D 1 26 ? 11.860 9.545 24.597 1.00 69.77 26 THR D CA 1
ATOM 4623 C C . THR D 1 26 ? 10.917 9.229 23.447 1.00 68.42 26 THR D C 1
ATOM 4624 O O . THR D 1 26 ? 11.383 8.917 22.351 1.00 66.89 26 THR D O 1
ATOM 4628 N N . LEU D 1 27 ? 9.603 9.188 23.672 1.00 63.24 27 LEU D N 1
ATOM 4629 C CA . LEU D 1 27 ? 8.729 8.901 22.531 1.00 62.30 27 LEU D CA 1
ATOM 4630 C C . LEU D 1 27 ? 8.891 9.916 21.418 1.00 62.57 27 LEU D C 1
ATOM 4631 O O . LEU D 1 27 ? 8.812 9.547 20.240 1.00 61.57 27 LEU D O 1
ATOM 4636 N N . LEU D 1 28 ? 9.221 11.169 21.777 1.00 63.74 28 LEU D N 1
ATOM 4637 C CA . LEU D 1 28 ? 9.395 12.240 20.779 1.00 64.32 28 LEU D CA 1
ATOM 4638 C C . LEU D 1 28 ? 10.199 11.831 19.535 1.00 62.97 28 LEU D C 1
ATOM 4639 O O . LEU D 1 28 ? 9.894 12.285 18.424 1.00 63.05 28 LEU D O 1
ATOM 4644 N N . VAL D 1 29 ? 11.228 10.989 19.691 1.00 65.88 29 VAL D N 1
ATOM 4645 C CA . VAL D 1 29 ? 12.081 10.611 18.557 1.00 64.48 29 VAL D CA 1
ATOM 4646 C C . VAL D 1 29 ? 11.270 9.968 17.444 1.00 63.16 29 VAL D C 1
ATOM 4647 O O . VAL D 1 29 ? 11.619 10.070 16.255 1.00 63.01 29 VAL D O 1
ATOM 4651 N N . LEU D 1 30 ? 10.189 9.278 17.814 1.00 64.47 30 LEU D N 1
ATOM 4652 C CA . LEU D 1 30 ? 9.399 8.524 16.851 1.00 63.17 30 LEU D CA 1
ATOM 4653 C C . LEU D 1 30 ? 8.733 9.430 15.811 1.00 64.31 30 LEU D C 1
ATOM 4654 O O . LEU D 1 30 ? 8.516 9.002 14.666 1.00 63.48 30 LEU D O 1
ATOM 4659 N N . GLU D 1 31 ? 8.444 10.689 16.160 1.00 75.39 31 GLU D N 1
ATOM 4660 C CA . GLU D 1 31 ? 7.790 11.566 15.194 1.00 76.70 31 GLU D CA 1
ATOM 4661 C C . GLU D 1 31 ? 8.678 11.828 13.985 1.00 76.49 31 GLU D C 1
ATOM 4662 O O . GLU D 1 31 ? 8.180 11.954 12.856 1.00 76.85 31 GLU D O 1
ATOM 4668 N N . ILE D 1 32 ? 9.991 11.930 14.197 1.00 75.86 32 ILE D N 1
ATOM 4669 C CA . ILE D 1 32 ? 10.925 12.170 13.099 1.00 76.80 32 ILE D CA 1
ATOM 4670 C C . ILE D 1 32 ? 10.938 10.986 12.163 1.00 76.07 32 ILE D C 1
ATOM 4671 O O . ILE D 1 32 ? 11.529 9.955 12.492 1.00 75.07 32 ILE D O 1
ATOM 4676 N N . LYS D 1 33 ? 10.410 11.153 10.961 1.00 88.76 33 LYS D N 1
ATOM 4677 C CA . LYS D 1 33 ? 10.194 10.030 10.061 1.00 88.22 33 LYS D CA 1
ATOM 4678 C C . LYS D 1 33 ? 11.361 9.970 9.087 1.00 89.55 33 LYS D C 1
ATOM 4679 O O . LYS D 1 33 ? 11.737 10.991 8.494 1.00 91.43 33 LYS D O 1
ATOM 4685 N N . VAL D 1 34 ? 11.978 8.796 8.987 1.00 90.38 34 VAL D N 1
ATOM 4686 C CA . VAL D 1 34 ? 13.070 8.651 8.018 1.00 91.80 34 VAL D CA 1
ATOM 4687 C C . VAL D 1 34 ? 12.525 8.985 6.634 1.00 93.35 34 VAL D C 1
ATOM 4688 O O . VAL D 1 34 ? 11.359 8.659 6.338 1.00 92.79 34 VAL D O 1
ATOM 4692 N N . PRO D 1 35 ? 13.256 9.725 5.804 1.00 95.80 35 PRO D N 1
ATOM 4693 C CA . PRO D 1 35 ? 12.735 10.106 4.487 1.00 97.65 35 PRO D CA 1
ATOM 4694 C C . PRO D 1 35 ? 12.417 8.912 3.596 1.00 97.47 35 PRO D C 1
ATOM 4695 O O . PRO D 1 35 ? 13.120 7.898 3.589 1.00 96.88 35 PRO D O 1
ATOM 4699 N N . GLN D 1 36 ? 11.324 9.050 2.848 1.00 117.45 36 GLN D N 1
ATOM 4700 C CA . GLN D 1 36 ? 10.790 7.970 2.029 1.00 117.42 36 GLN D CA 1
ATOM 4701 C C . GLN D 1 36 ? 11.756 7.563 0.918 1.00 119.30 36 GLN D C 1
ATOM 4702 O O . GLN D 1 36 ? 12.582 8.350 0.455 1.00 121.28 36 GLN D O 1
ATOM 4708 N N . HIS D 1 37 ? 11.626 6.307 0.477 1.00 126.88 37 HIS D N 1
ATOM 4709 C CA . HIS D 1 37 ? 12.483 5.820 -0.602 1.00 128.80 37 HIS D CA 1
ATOM 4710 C C . HIS D 1 37 ? 12.198 6.563 -1.899 1.00 131.74 37 HIS D C 1
ATOM 4711 O O . HIS D 1 37 ? 13.115 6.794 -2.698 1.00 134.03 37 HIS D O 1
ATOM 4718 N N . LYS D 1 38 ? 10.920 6.891 -2.148 1.00 124.96 38 LYS D N 1
ATOM 4719 C CA . LYS D 1 38 ? 10.530 7.555 -3.395 1.00 127.96 38 LYS D CA 1
ATOM 4720 C C . LYS D 1 38 ? 11.084 8.979 -3.490 1.00 129.86 38 LYS D C 1
ATOM 4721 O O . LYS D 1 38 ? 11.778 9.334 -4.460 1.00 132.68 38 LYS D O 1
ATOM 4727 N N . ILE D 1 39 ? 10.790 9.803 -2.481 1.00 124.26 39 ILE D N 1
ATOM 4728 C CA . ILE D 1 39 ? 11.216 11.203 -2.478 1.00 126.10 39 ILE D CA 1
ATOM 4729 C C . ILE D 1 39 ? 12.743 11.300 -2.475 1.00 127.00 39 ILE D C 1
ATOM 4730 O O . ILE D 1 39 ? 13.339 12.130 -3.177 1.00 129.90 39 ILE D O 1
ATOM 4735 N N . VAL D 1 40 ? 13.394 10.484 -1.642 1.00 124.75 40 VAL D N 1
ATOM 4736 C CA . VAL D 1 40 ? 14.854 10.435 -1.626 1.00 125.62 40 VAL D CA 1
ATOM 4737 C C . VAL D 1 40 ? 15.373 9.932 -2.968 1.00 128.11 40 VAL D C 1
ATOM 4738 O O . VAL D 1 40 ? 16.449 10.347 -3.429 1.00 130.41 40 VAL D O 1
ATOM 4742 N N . GLU D 1 41 ? 14.598 9.059 -3.633 1.00 132.29 41 GLU D N 1
ATOM 4743 C CA . GLU D 1 41 ? 15.010 8.476 -4.908 1.00 134.73 41 GLU D CA 1
ATOM 4744 C C . GLU D 1 41 ? 15.061 9.519 -6.011 1.00 138.48 41 GLU D C 1
ATOM 4745 O O . GLU D 1 41 ? 15.969 9.486 -6.851 1.00 141.14 41 GLU D O 1
ATOM 4751 N N . THR D 1 42 ? 14.101 10.448 -6.039 1.00 122.06 42 THR D N 1
ATOM 4752 C CA . THR D 1 42 ? 14.232 11.486 -7.057 1.00 125.94 42 THR D CA 1
ATOM 4753 C C . THR D 1 42 ? 15.155 12.631 -6.606 1.00 127.04 42 THR D C 1
ATOM 4754 O O . THR D 1 42 ? 15.962 13.098 -7.412 1.00 130.34 42 THR D O 1
ATOM 4758 N N . VAL D 1 43 ? 15.117 13.077 -5.341 1.00 122.34 43 VAL D N 1
ATOM 4759 C CA . VAL D 1 43 ? 15.828 14.302 -4.950 1.00 123.79 43 VAL D CA 1
ATOM 4760 C C . VAL D 1 43 ? 17.111 14.067 -4.141 1.00 122.67 43 VAL D C 1
ATOM 4761 O O . VAL D 1 43 ? 17.902 15.015 -3.987 1.00 124.52 43 VAL D O 1
ATOM 4765 N N . GLY D 1 44 ? 17.362 12.860 -3.631 1.00 121.36 44 GLY D N 1
ATOM 4766 C CA . GLY D 1 44 ? 18.588 12.643 -2.870 1.00 120.58 44 GLY D CA 1
ATOM 4767 C C . GLY D 1 44 ? 18.476 12.660 -1.353 1.00 117.42 44 GLY D C 1
ATOM 4768 O O . GLY D 1 44 ? 17.734 13.465 -0.773 1.00 116.74 44 GLY D O 1
ATOM 4769 N N . LEU D 1 45 ? 19.210 11.758 -0.694 1.00 111.58 45 LEU D N 1
ATOM 4770 C CA . LEU D 1 45 ? 19.099 11.656 0.755 1.00 108.71 45 LEU D CA 1
ATOM 4771 C C . LEU D 1 45 ? 19.394 12.989 1.426 1.00 109.64 45 LEU D C 1
ATOM 4772 O O . LEU D 1 45 ? 18.749 13.321 2.425 1.00 107.81 45 LEU D O 1
ATOM 4777 N N . VAL D 1 46 ? 20.311 13.789 0.863 1.00 104.34 46 VAL D N 1
ATOM 4778 C CA . VAL D 1 46 ? 20.743 15.018 1.539 1.00 105.51 46 VAL D CA 1
ATOM 4779 C C . VAL D 1 46 ? 19.636 16.067 1.537 1.00 105.95 46 VAL D C 1
ATOM 4780 O O . VAL D 1 46 ? 19.291 16.635 2.582 1.00 104.78 46 VAL D O 1
ATOM 4784 N N . SER D 1 47 ? 19.107 16.390 0.357 1.00 109.32 47 SER D N 1
ATOM 4785 C CA . SER D 1 47 ? 18.002 17.336 0.317 1.00 109.89 47 SER D CA 1
ATOM 4786 C C . SER D 1 47 ? 16.816 16.830 1.138 1.00 106.45 47 SER D C 1
ATOM 4787 O O . SER D 1 47 ? 16.061 17.632 1.699 1.00 106.18 47 SER D O 1
ATOM 4790 N N . SER D 1 48 ? 16.634 15.519 1.247 1.00 104.15 48 SER D N 1
ATOM 4791 C CA . SER D 1 48 ? 15.510 15.053 2.043 1.00 101.15 48 SER D CA 1
ATOM 4792 C C . SER D 1 48 ? 15.753 15.226 3.547 1.00 99.22 48 SER D C 1
ATOM 4793 O O . SER D 1 48 ? 14.938 15.835 4.261 1.00 98.46 48 SER D O 1
ATOM 4796 N N . LEU D 1 49 ? 16.852 14.662 4.057 1.00 93.46 49 LEU D N 1
ATOM 4797 C CA . LEU D 1 49 ? 17.191 14.809 5.468 1.00 92.00 49 LEU D CA 1
ATOM 4798 C C . LEU D 1 49 ? 17.272 16.268 5.859 1.00 93.79 49 LEU D C 1
ATOM 4799 O O . LEU D 1 49 ? 17.111 16.615 7.029 1.00 92.73 49 LEU D O 1
ATOM 4804 N N . LEU D 1 50 ? 17.588 17.133 4.912 1.00 95.37 50 LEU D N 1
ATOM 4805 C CA . LEU D 1 50 ? 17.489 18.556 5.194 1.00 97.32 50 LEU D CA 1
ATOM 4806 C C . LEU D 1 50 ? 16.035 19.023 5.272 1.00 96.73 50 LEU D C 1
ATOM 4807 O O . LEU D 1 50 ? 15.641 19.695 6.235 1.00 96.31 50 LEU D O 1
ATOM 4812 N N . SER D 1 51 ? 15.206 18.634 4.297 1.00 96.88 51 SER D N 1
ATOM 4813 C CA . SER D 1 51 ? 13.817 19.086 4.298 1.00 96.64 51 SER D CA 1
ATOM 4814 C C . SER D 1 51 ? 13.096 18.682 5.572 1.00 93.62 51 SER D C 1
ATOM 4815 O O . SER D 1 51 ? 12.033 19.238 5.878 1.00 93.52 51 SER D O 1
ATOM 4818 N N . LEU D 1 52 ? 13.642 17.693 6.302 1.00 89.92 52 LEU D N 1
ATOM 4819 C CA . LEU D 1 52 ? 13.168 17.279 7.628 1.00 87.31 52 LEU D CA 1
ATOM 4820 C C . LEU D 1 52 ? 13.465 18.272 8.737 1.00 87.91 52 LEU D C 1
ATOM 4821 O O . LEU D 1 52 ? 13.205 17.877 9.898 1.00 85.92 52 LEU D O 1
ATOM 4826 N N . TRP D 1 53 ? 13.990 19.464 8.433 1.00 84.67 53 TRP D N 1
ATOM 4827 C CA . TRP D 1 53 ? 14.415 20.375 9.499 1.00 85.50 53 TRP D CA 1
ATOM 4828 C C . TRP D 1 53 ? 13.297 20.812 10.450 1.00 84.57 53 TRP D C 1
ATOM 4829 O O . TRP D 1 53 ? 13.571 20.918 11.660 1.00 83.91 53 TRP D O 1
ATOM 4840 N N . PRO D 1 54 ? 12.050 21.047 10.028 1.00 87.25 54 PRO D N 1
ATOM 4841 C CA . PRO D 1 54 ? 11.062 21.408 11.049 1.00 86.41 54 PRO D CA 1
ATOM 4842 C C . PRO D 1 54 ? 10.828 20.292 12.045 1.00 83.43 54 PRO D C 1
ATOM 4843 O O . PRO D 1 54 ? 10.601 20.612 13.216 1.00 83.81 54 PRO D O 1
ATOM 4847 N N . SER D 1 55 ? 11.002 19.012 11.652 1.00 86.94 55 SER D N 1
ATOM 4848 C CA . SER D 1 55 ? 10.994 17.907 12.622 1.00 84.39 55 SER D CA 1
ATOM 4849 C C . SER D 1 55 ? 12.134 18.031 13.628 1.00 84.57 55 SER D C 1
ATOM 4850 O O . SER D 1 55 ? 11.937 17.809 14.832 1.00 84.05 55 SER D O 1
ATOM 4853 N N . TYR D 1 56 ? 13.346 18.346 13.148 1.00 79.26 56 TYR D N 1
ATOM 4854 C CA . TYR D 1 56 ? 14.454 18.592 14.062 1.00 79.90 56 TYR D CA 1
ATOM 4855 C C . TYR D 1 56 ? 14.075 19.679 15.040 1.00 80.95 56 TYR D C 1
ATOM 4856 O O . TYR D 1 56 ? 14.215 19.514 16.258 1.00 80.26 56 TYR D O 1
ATOM 4865 N N . LEU D 1 57 ? 13.459 20.735 14.520 1.00 80.55 57 LEU D N 1
ATOM 4866 C CA . LEU D 1 57 ? 13.138 21.916 15.314 1.00 82.21 57 LEU D CA 1
ATOM 4867 C C . LEU D 1 57 ? 12.112 21.590 16.393 1.00 81.51 57 LEU D C 1
ATOM 4868 O O . LEU D 1 57 ? 12.312 21.883 17.583 1.00 82.10 57 LEU D O 1
ATOM 4873 N N . ALA D 1 58 ? 11.002 20.981 15.980 1.00 83.15 58 ALA D N 1
ATOM 4874 C CA . ALA D 1 58 ? 9.931 20.642 16.899 1.00 82.53 58 ALA D CA 1
ATOM 4875 C C . ALA D 1 58 ? 10.387 19.630 17.941 1.00 81.02 58 ALA D C 1
ATOM 4876 O O . ALA D 1 58 ? 10.050 19.762 19.124 1.00 81.27 58 ALA D O 1
ATOM 4878 N N . PHE D 1 59 ? 11.156 18.612 17.526 1.00 79.22 59 PHE D N 1
ATOM 4879 C CA . PHE D 1 59 ? 11.690 17.637 18.484 1.00 77.95 59 PHE D CA 1
ATOM 4880 C C . PHE D 1 59 ? 12.581 18.301 19.526 1.00 79.30 59 PHE D C 1
ATOM 4881 O O . PHE D 1 59 ? 12.466 18.021 20.722 1.00 79.24 59 PHE D O 1
ATOM 4889 N N . LEU D 1 60 ? 13.488 19.175 19.080 1.00 82.09 60 LEU D N 1
ATOM 4890 C CA . LEU D 1 60 ? 14.429 19.816 19.990 1.00 83.60 60 LEU D CA 1
ATOM 4891 C C . LEU D 1 60 ? 13.695 20.696 20.999 1.00 85.09 60 LEU D C 1
ATOM 4892 O O . LEU D 1 60 ? 13.874 20.549 22.218 1.00 85.34 60 LEU D O 1
ATOM 4897 N N . THR D 1 61 ? 12.862 21.624 20.510 1.00 84.66 61 THR D N 1
ATOM 4898 C CA . THR D 1 61 ? 12.158 22.532 21.422 1.00 86.02 61 THR D CA 1
ATOM 4899 C C . THR D 1 61 ? 11.203 21.781 22.343 1.00 84.62 61 THR D C 1
ATOM 4900 O O . THR D 1 61 ? 11.046 22.141 23.516 1.00 85.31 61 THR D O 1
ATOM 4904 N N . SER D 1 62 ? 10.523 20.769 21.811 1.00 85.11 62 SER D N 1
ATOM 4905 C CA . SER D 1 62 ? 9.579 19.985 22.598 1.00 83.76 62 SER D CA 1
ATOM 4906 C C . SER D 1 62 ? 10.293 19.139 23.656 1.00 83.08 62 SER D C 1
ATOM 4907 O O . SER D 1 62 ? 9.802 18.990 24.788 1.00 82.88 62 SER D O 1
ATOM 4910 N N . PHE D 1 63 ? 11.438 18.551 23.295 1.00 84.27 63 PHE D N 1
ATOM 4911 C CA . PHE D 1 63 ? 12.237 17.805 24.268 1.00 83.96 63 PHE D CA 1
ATOM 4912 C C . PHE D 1 63 ? 12.696 18.724 25.391 1.00 85.79 63 PHE D C 1
ATOM 4913 O O . PHE D 1 63 ? 12.444 18.465 26.577 1.00 85.85 63 PHE D O 1
ATOM 4921 N N . ALA D 1 64 ? 13.310 19.846 25.015 1.00 85.91 64 ALA D N 1
ATOM 4922 C CA . ALA D 1 64 ? 13.855 20.772 25.990 1.00 87.96 64 ALA D CA 1
ATOM 4923 C C . ALA D 1 64 ? 12.767 21.263 26.935 1.00 88.41 64 ALA D C 1
ATOM 4924 O O . ALA D 1 64 ? 12.933 21.248 28.170 1.00 89.09 64 ALA D O 1
ATOM 4926 N N . SER D 1 65 ? 11.624 21.665 26.368 1.00 90.99 65 SER D N 1
ATOM 4927 C CA . SER D 1 65 ? 10.514 22.143 27.182 1.00 91.28 65 SER D CA 1
ATOM 4928 C C . SER D 1 65 ? 9.980 21.054 28.108 1.00 89.74 65 SER D C 1
ATOM 4929 O O . SER D 1 65 ? 9.726 21.325 29.289 1.00 90.49 65 SER D O 1
ATOM 4932 N N . ILE D 1 66 ? 9.807 19.815 27.616 1.00 86.68 66 ILE D N 1
ATOM 4933 C CA . ILE D 1 66 ? 9.301 18.793 28.543 1.00 85.47 66 ILE D CA 1
ATOM 4934 C C . ILE D 1 66 ? 10.281 18.541 29.685 1.00 86.40 66 ILE D C 1
ATOM 4935 O O . ILE D 1 66 ? 9.872 18.303 30.830 1.00 86.51 66 ILE D O 1
ATOM 4940 N N . LEU D 1 67 ? 11.581 18.604 29.403 1.00 89.64 67 LEU D N 1
ATOM 4941 C CA . LEU D 1 67 ? 12.573 18.529 30.468 1.00 90.95 67 LEU D CA 1
ATOM 4942 C C . LEU D 1 67 ? 12.336 19.606 31.526 1.00 92.83 67 LEU D C 1
ATOM 4943 O O . LEU D 1 67 ? 12.372 19.329 32.733 1.00 93.45 67 LEU D O 1
ATOM 4948 N N . VAL D 1 68 ? 12.119 20.850 31.093 1.00 92.98 68 VAL D N 1
ATOM 4949 C CA . VAL D 1 68 ? 11.809 21.911 32.053 1.00 94.87 68 VAL D CA 1
ATOM 4950 C C . VAL D 1 68 ? 10.575 21.561 32.880 1.00 94.10 68 VAL D C 1
ATOM 4951 O O . VAL D 1 68 ? 10.492 21.886 34.073 1.00 96.07 68 VAL D O 1
ATOM 4955 N N . MET D 1 69 ? 9.560 20.978 32.240 1.00 91.72 69 MET D N 1
ATOM 4956 C CA . MET D 1 69 ? 8.353 20.586 32.969 1.00 91.29 69 MET D CA 1
ATOM 4957 C C . MET D 1 69 ? 8.659 19.531 34.018 1.00 91.08 69 MET D C 1
ATOM 4958 O O . MET D 1 69 ? 8.052 19.512 35.095 1.00 92.29 69 MET D O 1
ATOM 4963 N N . TRP D 1 70 ? 9.568 18.617 33.701 1.00 93.34 70 TRP D N 1
ATOM 4964 C CA . TRP D 1 70 ? 9.972 17.649 34.695 1.00 93.42 70 TRP D CA 1
ATOM 4965 C C . TRP D 1 70 ? 10.618 18.347 35.876 1.00 96.27 70 TRP D C 1
ATOM 4966 O O . TRP D 1 70 ? 10.238 18.111 37.031 1.00 97.52 70 TRP D O 1
ATOM 4977 N N . VAL D 1 71 ? 11.537 19.281 35.598 1.00 95.48 71 VAL D N 1
ATOM 4978 C CA . VAL D 1 71 ? 12.218 20.007 36.676 1.00 98.60 71 VAL D CA 1
ATOM 4979 C C . VAL D 1 71 ? 11.196 20.684 37.584 1.00 100.48 71 VAL D C 1
ATOM 4980 O O . VAL D 1 71 ? 11.191 20.470 38.799 1.00 102.19 71 VAL D O 1
ATOM 4984 N N . ASN D 1 72 ? 10.270 21.447 36.997 1.00 106.45 72 ASN D N 1
ATOM 4985 C CA . ASN D 1 72 ? 9.236 22.123 37.782 1.00 108.32 72 ASN D CA 1
ATOM 4986 C C . ASN D 1 72 ? 8.334 21.148 38.541 1.00 107.64 72 ASN D C 1
ATOM 4987 O O . ASN D 1 72 ? 7.871 21.452 39.654 1.00 109.90 72 ASN D O 1
ATOM 4992 N N . HIS D 1 73 ? 8.027 19.997 37.940 1.00 99.45 73 HIS D N 1
ATOM 4993 C CA . HIS D 1 73 ? 7.223 19.011 38.648 1.00 98.96 73 HIS D CA 1
ATOM 4994 C C . HIS D 1 73 ? 7.945 18.572 39.908 1.00 100.84 73 HIS D C 1
ATOM 4995 O O . HIS D 1 73 ? 7.409 18.692 41.020 1.00 102.96 73 HIS D O 1
ATOM 5002 N N . HIS D 1 74 ? 9.211 18.159 39.762 1.00 103.30 74 HIS D N 1
ATOM 5003 C CA . HIS D 1 74 ? 9.974 17.751 40.935 1.00 105.34 74 HIS D CA 1
ATOM 5004 C C . HIS D 1 74 ? 10.065 18.861 41.966 1.00 108.95 74 HIS D C 1
ATOM 5005 O O . HIS D 1 74 ? 10.021 18.602 43.178 1.00 111.13 74 HIS D O 1
ATOM 5012 N N . ARG D 1 75 ? 10.226 20.102 41.503 1.00 111.70 75 ARG D N 1
ATOM 5013 C CA . ARG D 1 75 ? 10.329 21.233 42.418 1.00 115.34 75 ARG D CA 1
ATOM 5014 C C . ARG D 1 75 ? 9.076 21.350 43.271 1.00 116.73 75 ARG D C 1
ATOM 5015 O O . ARG D 1 75 ? 9.163 21.433 44.500 1.00 119.61 75 ARG D O 1
ATOM 5023 N N . ILE D 1 76 ? 7.899 21.329 42.643 1.00 107.10 76 ILE D N 1
ATOM 5024 C CA . ILE D 1 76 ? 6.674 21.337 43.436 1.00 108.41 76 ILE D CA 1
ATOM 5025 C C . ILE D 1 76 ? 6.681 20.179 44.426 1.00 108.89 76 ILE D C 1
ATOM 5026 O O . ILE D 1 76 ? 6.393 20.358 45.610 1.00 111.82 76 ILE D O 1
ATOM 5031 N N . PHE D 1 77 ? 7.078 18.987 43.975 1.00 108.98 77 PHE D N 1
ATOM 5032 C CA . PHE D 1 77 ? 6.919 17.793 44.812 1.00 109.28 77 PHE D CA 1
ATOM 5033 C C . PHE D 1 77 ? 7.837 17.762 46.022 1.00 112.40 77 PHE D C 1
ATOM 5034 O O . PHE D 1 77 ? 7.493 17.136 47.028 1.00 114.03 77 PHE D O 1
ATOM 5042 N N . SER D 1 78 ? 9.031 18.334 45.931 1.00 111.24 78 SER D N 1
ATOM 5043 C CA . SER D 1 78 ? 9.922 18.277 47.088 1.00 114.43 78 SER D CA 1
ATOM 5044 C C . SER D 1 78 ? 9.341 19.003 48.311 1.00 118.29 78 SER D C 1
ATOM 5045 O O . SER D 1 78 ? 9.577 18.579 49.449 1.00 120.90 78 SER D O 1
ATOM 5048 N N . LEU D 1 79 ? 8.550 20.065 48.090 1.00 118.22 79 LEU D N 1
ATOM 5049 C CA . LEU D 1 79 ? 8.267 21.050 49.138 1.00 122.31 79 LEU D CA 1
ATOM 5050 C C . LEU D 1 79 ? 7.405 20.519 50.276 1.00 124.38 79 LEU D C 1
ATOM 5051 O O . LEU D 1 79 ? 7.775 20.673 51.453 1.00 128.09 79 LEU D O 1
ATOM 5056 N N . VAL D 1 80 ? 6.225 19.976 49.984 1.00 127.71 80 VAL D N 1
ATOM 5057 C CA . VAL D 1 80 ? 5.358 19.524 51.072 1.00 130.02 80 VAL D CA 1
ATOM 5058 C C . VAL D 1 80 ? 4.853 18.124 50.761 1.00 127.26 80 VAL D C 1
ATOM 5059 O O . VAL D 1 80 ? 4.630 17.771 49.594 1.00 123.51 80 VAL D O 1
ATOM 5063 N N . ALA D 1 81 ? 4.747 17.317 51.821 1.00 139.78 81 ALA D N 1
ATOM 5064 C CA . ALA D 1 81 ? 4.350 15.908 51.773 1.00 138.06 81 ALA D CA 1
ATOM 5065 C C . ALA D 1 81 ? 2.974 15.751 52.418 1.00 139.80 81 ALA D C 1
ATOM 5066 O O . ALA D 1 81 ? 2.851 15.286 53.549 1.00 142.85 81 ALA D O 1
ATOM 5068 N N . ARG D 1 82 ? 1.937 16.150 51.670 1.00 135.51 82 ARG D N 1
ATOM 5069 C CA . ARG D 1 82 ? 0.534 15.982 52.056 1.00 136.66 82 ARG D CA 1
ATOM 5070 C C . ARG D 1 82 ? -0.271 16.009 50.761 1.00 133.02 82 ARG D C 1
ATOM 5071 O O . ARG D 1 82 ? -0.463 17.084 50.185 1.00 132.55 82 ARG D O 1
ATOM 5079 N N . THR D 1 83 ? -0.730 14.851 50.290 1.00 124.97 83 THR D N 1
ATOM 5080 C CA . THR D 1 83 ? -1.447 14.776 49.021 1.00 121.55 83 THR D CA 1
ATOM 5081 C C . THR D 1 83 ? -2.941 14.647 49.265 1.00 122.65 83 THR D C 1
ATOM 5082 O O . THR D 1 83 ? -3.370 13.840 50.088 1.00 124.44 83 THR D O 1
ATOM 5086 N N . ASP D 1 84 ? -3.722 15.413 48.523 1.00 118.96 84 ASP D N 1
ATOM 5087 C CA . ASP D 1 84 ? -5.170 15.300 48.503 1.00 119.54 84 ASP D CA 1
ATOM 5088 C C . ASP D 1 84 ? -5.593 14.596 47.221 1.00 115.75 84 ASP D C 1
ATOM 5089 O O . ASP D 1 84 ? -4.794 14.370 46.309 1.00 112.79 84 ASP D O 1
ATOM 5091 N N . HIS D 1 85 ? -6.845 14.156 47.210 1.00 122.48 85 HIS D N 1
ATOM 5092 C CA . HIS D 1 85 ? -7.420 13.608 45.994 1.00 119.35 85 HIS D CA 1
ATOM 5093 C C . HIS D 1 85 ? -7.324 14.619 44.859 1.00 117.44 85 HIS D C 1
ATOM 5094 O O . HIS D 1 85 ? -6.788 14.314 43.786 1.00 114.32 85 HIS D O 1
ATOM 5101 N N . ALA D 1 86 ? -7.774 15.857 45.108 1.00 116.05 86 ALA D N 1
ATOM 5102 C CA . ALA D 1 86 ? -7.763 16.893 44.071 1.00 114.74 86 ALA D CA 1
ATOM 5103 C C . ALA D 1 86 ? -6.345 17.246 43.628 1.00 113.18 86 ALA D C 1
ATOM 5104 O O . ALA D 1 86 ? -6.113 17.541 42.444 1.00 110.83 86 ALA D O 1
ATOM 5106 N N . PHE D 1 87 ? -5.387 17.236 44.559 1.00 111.32 87 PHE D N 1
ATOM 5107 C CA . PHE D 1 87 ? -3.989 17.387 44.163 1.00 109.88 87 PHE D CA 1
ATOM 5108 C C . PHE D 1 87 ? -3.530 16.228 43.280 1.00 106.41 87 PHE D C 1
ATOM 5109 O O . PHE D 1 87 ? -2.941 16.435 42.212 1.00 104.10 87 PHE D O 1
ATOM 5117 N N . PHE D 1 88 ? -3.819 15.000 43.703 1.00 108.01 88 PHE D N 1
ATOM 5118 C CA . PHE D 1 88 ? -3.421 13.844 42.921 1.00 105.00 88 PHE D CA 1
ATOM 5119 C C . PHE D 1 88 ? -3.966 13.942 41.501 1.00 102.36 88 PHE D C 1
ATOM 5120 O O . PHE D 1 88 ? -3.318 13.494 40.546 1.00 99.73 88 PHE D O 1
ATOM 5128 N N . TYR D 1 89 ? -5.193 14.453 41.358 1.00 104.36 89 TYR D N 1
ATOM 5129 C CA . TYR D 1 89 ? -5.827 14.568 40.049 1.00 102.28 89 TYR D CA 1
ATOM 5130 C C . TYR D 1 89 ? -5.299 15.724 39.234 1.00 101.63 89 TYR D C 1
ATOM 5131 O O . TYR D 1 89 ? -5.282 15.641 38.007 1.00 99.38 89 TYR D O 1
ATOM 5140 N N . TRP D 1 90 ? -4.959 16.837 39.869 1.00 99.60 90 TRP D N 1
ATOM 5141 C CA . TRP D 1 90 ? -4.276 17.876 39.115 1.00 99.11 90 TRP D CA 1
ATOM 5142 C C . TRP D 1 90 ? -2.988 17.331 38.556 1.00 96.89 90 TRP D C 1
ATOM 5143 O O . TRP D 1 90 ? -2.649 17.557 37.388 1.00 95.07 90 TRP D O 1
ATOM 5154 N N . ASN D 1 91 ? -2.260 16.602 39.393 1.00 94.76 91 ASN D N 1
ATOM 5155 C CA . ASN D 1 91 ? -1.106 15.864 38.930 1.00 92.72 91 ASN D CA 1
ATOM 5156 C C . ASN D 1 91 ? -1.459 14.901 37.801 1.00 89.82 91 ASN D C 1
ATOM 5157 O O . ASN D 1 91 ? -0.747 14.835 36.796 1.00 87.89 91 ASN D O 1
ATOM 5162 N N . GLY D 1 92 ? -2.578 14.187 37.913 1.00 88.09 92 GLY D N 1
ATOM 5163 C CA . GLY D 1 92 ? -2.940 13.225 36.876 1.00 85.61 92 GLY D CA 1
ATOM 5164 C C . GLY D 1 92 ? -3.230 13.863 35.525 1.00 84.25 92 GLY D C 1
ATOM 5165 O O . GLY D 1 92 ? -2.791 13.367 34.477 1.00 82.08 92 GLY D O 1
ATOM 5166 N N . LEU D 1 93 ? -4.015 14.945 35.528 1.00 83.03 93 LEU D N 1
ATOM 5167 C CA . LEU D 1 93 ? -4.267 15.715 34.308 1.00 82.27 93 LEU D CA 1
ATOM 5168 C C . LEU D 1 93 ? -2.963 16.262 33.733 1.00 81.53 93 LEU D C 1
ATOM 5169 O O . LEU D 1 93 ? -2.793 16.358 32.505 1.00 80.06 93 LEU D O 1
ATOM 5174 N N . LEU D 1 94 ? -2.042 16.651 34.613 1.00 83.74 94 LEU D N 1
ATOM 5175 C CA . LEU D 1 94 ? -0.731 17.090 34.152 1.00 83.26 94 LEU D CA 1
ATOM 5176 C C . LEU D 1 94 ? 0.004 15.967 33.410 1.00 80.76 94 LEU D C 1
ATOM 5177 O O . LEU D 1 94 ? 0.570 16.190 32.326 1.00 79.60 94 LEU D O 1
ATOM 5182 N N . LEU D 1 95 ? -0.023 14.744 33.950 1.00 77.22 95 LEU D N 1
ATOM 5183 C CA . LEU D 1 95 ? 0.557 13.622 33.216 1.00 74.97 95 LEU D CA 1
ATOM 5184 C C . LEU D 1 95 ? -0.118 13.433 31.861 1.00 73.30 95 LEU D C 1
ATOM 5185 O O . LEU D 1 95 ? 0.549 13.131 30.871 1.00 71.76 95 LEU D O 1
ATOM 5190 N N . MET D 1 96 ? -1.446 13.593 31.799 1.00 80.24 96 MET D N 1
ATOM 5191 C CA . MET D 1 96 ? -2.163 13.400 30.533 1.00 78.94 96 MET D CA 1
ATOM 5192 C C . MET D 1 96 ? -1.751 14.408 29.462 1.00 78.80 96 MET D C 1
ATOM 5193 O O . MET D 1 96 ? -1.675 14.070 28.269 1.00 77.39 96 MET D O 1
ATOM 5198 N N . LEU D 1 97 ? -1.608 15.680 29.838 1.00 76.08 97 LEU D N 1
ATOM 5199 C CA . LEU D 1 97 ? -1.185 16.631 28.815 1.00 76.21 97 LEU D CA 1
ATOM 5200 C C . LEU D 1 97 ? 0.257 16.371 28.409 1.00 75.20 97 LEU D C 1
ATOM 5201 O O . LEU D 1 97 ? 0.610 16.525 27.235 1.00 74.45 97 LEU D O 1
ATOM 5206 N N . VAL D 1 98 ? 1.102 15.965 29.367 1.00 75.81 98 VAL D N 1
ATOM 5207 C CA . VAL D 1 98 ? 2.484 15.610 29.035 1.00 75.04 98 VAL D CA 1
ATOM 5208 C C . VAL D 1 98 ? 2.536 14.426 28.061 1.00 73.55 98 VAL D C 1
ATOM 5209 O O . VAL D 1 98 ? 3.290 14.441 27.076 1.00 73.64 98 VAL D O 1
ATOM 5213 N N . THR D 1 99 ? 1.790 13.350 28.350 1.00 73.54 99 THR D N 1
ATOM 5214 C CA . THR D 1 99 ? 1.773 12.242 27.403 1.00 72.26 99 THR D CA 1
ATOM 5215 C C . THR D 1 99 ? 1.170 12.682 26.076 1.00 72.18 99 THR D C 1
ATOM 5216 O O . THR D 1 99 ? 1.492 12.114 25.032 1.00 71.75 99 THR D O 1
ATOM 5220 N N . PHE D 1 100 ? 0.292 13.683 26.090 1.00 67.28 100 PHE D N 1
ATOM 5221 C CA . PHE D 1 100 ? -0.299 14.162 24.844 1.00 67.48 100 PHE D CA 1
ATOM 5222 C C . PHE D 1 100 ? 0.652 15.017 24.008 1.00 68.70 100 PHE D C 1
ATOM 5223 O O . PHE D 1 100 ? 0.435 15.121 22.802 1.00 68.91 100 PHE D O 1
ATOM 5231 N N . VAL D 1 101 ? 1.687 15.620 24.602 1.00 69.90 101 VAL D N 1
ATOM 5232 C CA . VAL D 1 101 ? 2.599 16.532 23.879 1.00 71.24 101 VAL D CA 1
ATOM 5233 C C . VAL D 1 101 ? 3.160 15.971 22.566 1.00 71.02 101 VAL D C 1
ATOM 5234 O O . VAL D 1 101 ? 3.322 16.753 21.593 1.00 72.09 101 VAL D O 1
ATOM 5238 N N . PRO D 1 102 ? 3.514 14.666 22.473 1.00 67.93 102 PRO D N 1
ATOM 5239 C CA . PRO D 1 102 ? 4.033 14.161 21.188 1.00 67.90 102 PRO D CA 1
ATOM 5240 C C . PRO D 1 102 ? 3.139 14.459 19.992 1.00 68.24 102 PRO D C 1
ATOM 5241 O O . PRO D 1 102 ? 3.672 14.667 18.900 1.00 68.95 102 PRO D O 1
ATOM 5245 N N . PHE D 1 103 ? 1.810 14.510 20.171 1.00 71.94 103 PHE D N 1
ATOM 5246 C CA . PHE D 1 103 ? 0.919 14.745 19.004 1.00 72.41 103 PHE D CA 1
ATOM 5247 C C . PHE D 1 103 ? 1.047 16.184 18.450 1.00 74.23 103 PHE D C 1
ATOM 5248 O O . PHE D 1 103 ? 1.385 16.324 17.281 1.00 75.11 103 PHE D O 1
ATOM 5256 N N . PRO D 1 104 ? 0.792 17.232 19.257 1.00 75.41 104 PRO D N 1
ATOM 5257 C CA . PRO D 1 104 ? 1.038 18.588 18.710 1.00 77.35 104 PRO D CA 1
ATOM 5258 C C . PRO D 1 104 ? 2.438 18.732 18.196 1.00 78.08 104 PRO D C 1
ATOM 5259 O O . PRO D 1 104 ? 2.649 19.478 17.235 1.00 79.52 104 PRO D O 1
ATOM 5263 N N . THR D 1 105 ? 3.404 18.034 18.805 1.00 76.05 105 THR D N 1
ATOM 5264 C CA . THR D 1 105 ? 4.742 17.988 18.229 1.00 76.39 105 THR D CA 1
ATOM 5265 C C . THR D 1 105 ? 4.709 17.483 16.794 1.00 76.20 105 THR D C 1
ATOM 5266 O O . THR D 1 105 ? 5.254 18.124 15.886 1.00 77.23 105 THR D O 1
ATOM 5270 N N . ALA D 1 106 ? 4.052 16.335 16.567 1.00 80.65 106 ALA D N 1
ATOM 5271 C CA . ALA D 1 106 ? 4.095 15.708 15.250 1.00 80.28 106 ALA D CA 1
ATOM 5272 C C . ALA D 1 106 ? 3.387 16.560 14.224 1.00 81.86 106 ALA D C 1
ATOM 5273 O O . ALA D 1 106 ? 3.906 16.783 13.124 1.00 82.34 106 ALA D O 1
ATOM 5275 N N . LEU D 1 107 ? 2.222 17.083 14.596 1.00 84.14 107 LEU D N 1
ATOM 5276 C CA . LEU D 1 107 ? 1.473 17.990 13.739 1.00 85.82 107 LEU D CA 1
ATOM 5277 C C . LEU D 1 107 ? 2.329 19.185 13.350 1.00 87.47 107 LEU D C 1
ATOM 5278 O O . LEU D 1 107 ? 2.440 19.539 12.172 1.00 88.65 107 LEU D O 1
ATOM 5283 N N . LEU D 1 108 ? 2.986 19.786 14.337 1.00 86.99 108 LEU D N 1
ATOM 5284 C CA . LEU D 1 108 ? 3.817 20.951 14.072 1.00 88.70 108 LEU D CA 1
ATOM 5285 C C . LEU D 1 108 ? 4.969 20.620 13.127 1.00 88.48 108 LEU D C 1
ATOM 5286 O O . LEU D 1 108 ? 5.303 21.425 12.249 1.00 90.08 108 LEU D O 1
ATOM 5291 N N . ALA D 1 109 ? 5.633 19.475 13.319 1.00 91.16 109 ALA D N 1
ATOM 5292 C CA . ALA D 1 109 ? 6.721 19.114 12.407 1.00 90.58 109 ALA D CA 1
ATOM 5293 C C . ALA D 1 109 ? 6.199 18.869 10.996 1.00 90.79 109 ALA D C 1
ATOM 5294 O O . ALA D 1 109 ? 6.862 19.201 10.002 1.00 91.48 109 ALA D O 1
ATOM 5296 N N . GLU D 1 110 ? 5.016 18.276 10.891 1.00 107.75 110 GLU D N 1
ATOM 5297 C CA . GLU D 1 110 ? 4.493 17.910 9.587 1.00 107.91 110 GLU D CA 1
ATOM 5298 C C . GLU D 1 110 ? 4.050 19.107 8.760 1.00 110.59 110 GLU D C 1
ATOM 5299 O O . GLU D 1 110 ? 4.316 19.159 7.552 1.00 111.26 110 GLU D O 1
ATOM 5305 N N . TYR D 1 111 ? 3.355 20.066 9.374 1.00 105.42 111 TYR D N 1
ATOM 5306 C CA . TYR D 1 111 ? 2.724 21.156 8.639 1.00 108.01 111 TYR D CA 1
ATOM 5307 C C . TYR D 1 111 ? 3.417 22.507 8.813 1.00 109.93 111 TYR D C 1
ATOM 5308 O O . TYR D 1 111 ? 2.800 23.538 8.528 1.00 112.24 111 TYR D O 1
ATOM 5317 N N . LEU D 1 112 ? 4.680 22.548 9.257 1.00 100.52 112 LEU D N 1
ATOM 5318 C CA . LEU D 1 112 ? 5.328 23.849 9.465 1.00 102.54 112 LEU D CA 1
ATOM 5319 C C . LEU D 1 112 ? 5.468 24.631 8.158 1.00 104.91 112 LEU D C 1
ATOM 5320 O O . LEU D 1 112 ? 5.082 25.803 8.076 1.00 107.33 112 LEU D O 1
ATOM 5325 N N . ILE D 1 113 ? 5.985 23.980 7.113 1.00 114.80 113 ILE D N 1
ATOM 5326 C CA . ILE D 1 113 ? 6.215 24.625 5.824 1.00 117.78 113 ILE D CA 1
ATOM 5327 C C . ILE D 1 113 ? 4.906 24.947 5.081 1.00 119.28 113 ILE D C 1
ATOM 5328 O O . ILE D 1 113 ? 4.871 25.890 4.275 1.00 122.55 113 ILE D O 1
ATOM 5333 N N . HIS D 1 114 ? 3.819 24.217 5.364 1.00 124.88 114 HIS D N 1
ATOM 5334 C CA . HIS D 1 114 ? 2.616 24.173 4.537 1.00 126.17 114 HIS D CA 1
ATOM 5335 C C . HIS D 1 114 ? 1.646 25.281 4.944 1.00 128.34 114 HIS D C 1
ATOM 5336 O O . HIS D 1 114 ? 1.801 25.898 6.002 1.00 128.32 114 HIS D O 1
ATOM 5343 N N . PRO D 1 115 ? 0.616 25.556 4.120 1.00 125.89 115 PRO D N 1
ATOM 5344 C CA . PRO D 1 115 ? -0.126 26.834 4.264 1.00 128.53 115 PRO D CA 1
ATOM 5345 C C . PRO D 1 115 ? -0.954 27.001 5.527 1.00 127.61 115 PRO D C 1
ATOM 5346 O O . PRO D 1 115 ? -1.022 28.126 6.038 1.00 129.18 115 PRO D O 1
ATOM 5350 N N . GLN D 1 116 ? -1.673 25.976 5.989 1.00 120.94 116 GLN D N 1
ATOM 5351 C CA . GLN D 1 116 ? -2.443 26.142 7.221 1.00 119.91 116 GLN D CA 1
ATOM 5352 C C . GLN D 1 116 ? -1.583 25.919 8.464 1.00 117.78 116 GLN D C 1
ATOM 5353 O O . GLN D 1 116 ? -2.092 25.541 9.527 1.00 115.97 116 GLN D O 1
ATOM 5359 N N . ALA D 1 117 ? -0.277 26.169 8.328 1.00 115.97 117 ALA D N 1
ATOM 5360 C CA . ALA D 1 117 ? 0.657 25.977 9.429 1.00 114.25 117 ALA D CA 1
ATOM 5361 C C . ALA D 1 117 ? 0.192 26.677 10.691 1.00 114.27 117 ALA D C 1
ATOM 5362 O O . ALA D 1 117 ? 0.342 26.131 11.791 1.00 112.19 117 ALA D O 1
ATOM 5364 N N . ARG D 1 118 ? -0.405 27.870 10.560 1.00 118.73 118 ARG D N 1
ATOM 5365 C CA . ARG D 1 118 ? -0.819 28.612 11.751 1.00 118.87 118 ARG D CA 1
ATOM 5366 C C . ARG D 1 118 ? -1.717 27.772 12.647 1.00 116.38 118 ARG D C 1
ATOM 5367 O O . ARG D 1 118 ? -1.541 27.768 13.873 1.00 115.21 118 ARG D O 1
ATOM 5375 N N . VAL D 1 119 ? -2.592 26.953 12.049 1.00 109.45 119 VAL D N 1
ATOM 5376 C CA . VAL D 1 119 ? -3.471 26.111 12.857 1.00 107.13 119 VAL D CA 1
ATOM 5377 C C . VAL D 1 119 ? -2.636 25.217 13.758 1.00 104.77 119 VAL D C 1
ATOM 5378 O O . VAL D 1 119 ? -2.737 25.273 14.992 1.00 103.74 119 VAL D O 1
ATOM 5382 N N . ALA D 1 120 ? -1.707 24.472 13.158 1.00 106.10 120 ALA D N 1
ATOM 5383 C CA . ALA D 1 120 ? -0.825 23.631 13.948 1.00 104.10 120 ALA D CA 1
ATOM 5384 C C . ALA D 1 120 ? -0.118 24.472 14.997 1.00 104.61 120 ALA D C 1
ATOM 5385 O O . ALA D 1 120 ? -0.183 24.178 16.200 1.00 103.27 120 ALA D O 1
ATOM 5387 N N . ALA D 1 121 ? 0.452 25.602 14.572 1.00 104.16 121 ALA D N 1
ATOM 5388 C CA . ALA D 1 121 ? 1.210 26.408 15.510 1.00 104.91 121 ALA D CA 1
ATOM 5389 C C . ALA D 1 121 ? 0.382 26.729 16.737 1.00 104.49 121 ALA D C 1
ATOM 5390 O O . ALA D 1 121 ? 0.829 26.487 17.864 1.00 103.44 121 ALA D O 1
ATOM 5392 N N . SER D 1 122 ? -0.883 27.111 16.550 1.00 105.69 122 SER D N 1
ATOM 5393 C CA . SER D 1 122 ? -1.625 27.541 17.728 1.00 106.02 122 SER D CA 1
ATOM 5394 C C . SER D 1 122 ? -1.859 26.373 18.669 1.00 103.35 122 SER D C 1
ATOM 5395 O O . SER D 1 122 ? -1.564 26.486 19.870 1.00 103.32 122 SER D O 1
ATOM 5398 N N . VAL D 1 123 ? -2.225 25.202 18.125 1.00 95.35 123 VAL D N 1
ATOM 5399 C CA . VAL D 1 123 ? -2.499 24.089 19.021 1.00 93.09 123 VAL D CA 1
ATOM 5400 C C . VAL D 1 123 ? -1.231 23.725 19.754 1.00 92.28 123 VAL D C 1
ATOM 5401 O O . VAL D 1 123 ? -1.275 23.407 20.952 1.00 91.32 123 VAL D O 1
ATOM 5405 N N . TYR D 1 124 ? -0.079 23.909 19.103 1.00 95.52 124 TYR D N 1
ATOM 5406 C CA . TYR D 1 124 ? 1.194 23.713 19.771 1.00 95.20 124 TYR D CA 1
ATOM 5407 C C . TYR D 1 124 ? 1.255 24.643 20.986 1.00 96.20 124 TYR D C 1
ATOM 5408 O O . TYR D 1 124 ? 1.177 24.160 22.129 1.00 95.06 124 TYR D O 1
ATOM 5417 N N . ALA D 1 125 ? 1.313 25.967 20.775 1.00 96.71 125 ALA D N 1
ATOM 5418 C CA . ALA D 1 125 ? 1.301 26.860 21.929 1.00 98.40 125 ALA D CA 1
ATOM 5419 C C . ALA D 1 125 ? 0.121 26.559 22.828 1.00 98.00 125 ALA D C 1
ATOM 5420 O O . ALA D 1 125 ? 0.266 26.525 24.057 1.00 98.20 125 ALA D O 1
ATOM 5422 N N . GLY D 1 126 ? -0.990 26.145 22.230 1.00 94.61 126 GLY D N 1
ATOM 5423 C CA . GLY D 1 126 ? -2.178 25.878 22.991 1.00 94.50 126 GLY D CA 1
ATOM 5424 C C . GLY D 1 126 ? -1.922 24.834 24.040 1.00 92.64 126 GLY D C 1
ATOM 5425 O O . GLY D 1 126 ? -2.073 25.136 25.230 1.00 93.69 126 GLY D O 1
ATOM 5426 N N . ILE D 1 127 ? -1.426 23.654 23.653 1.00 91.09 127 ILE D N 1
ATOM 5427 C CA . ILE D 1 127 ? -1.288 22.629 24.682 1.00 89.55 127 ILE D CA 1
ATOM 5428 C C . ILE D 1 127 ? -0.305 23.093 25.739 1.00 90.60 127 ILE D C 1
ATOM 5429 O O . ILE D 1 127 ? -0.519 22.885 26.944 1.00 90.93 127 ILE D O 1
ATOM 5434 N N . PHE D 1 128 ? 0.731 23.830 25.318 1.00 94.44 128 PHE D N 1
ATOM 5435 C CA . PHE D 1 128 ? 1.717 24.293 26.285 1.00 95.68 128 PHE D CA 1
ATOM 5436 C C . PHE D 1 128 ? 1.078 25.278 27.246 1.00 98.14 128 PHE D C 1
ATOM 5437 O O . PHE D 1 128 ? 1.179 25.115 28.470 1.00 98.63 128 PHE D O 1
ATOM 5445 N N . LEU D 1 129 ? 0.318 26.241 26.705 1.00 97.16 129 LEU D N 1
ATOM 5446 C CA . LEU D 1 129 ? -0.456 27.122 27.567 1.00 99.57 129 LEU D CA 1
ATOM 5447 C C . LEU D 1 129 ? -1.302 26.283 28.518 1.00 98.67 129 LEU D C 1
ATOM 5448 O O . LEU D 1 129 ? -1.236 26.464 29.741 1.00 99.96 129 LEU D O 1
ATOM 5453 N N . ALA D 1 130 ? -1.965 25.248 27.988 1.00 91.27 130 ALA D N 1
ATOM 5454 C CA . ALA D 1 130 ? -2.806 24.411 28.828 1.00 90.57 130 ALA D CA 1
ATOM 5455 C C . ALA D 1 130 ? -1.985 23.764 29.930 1.00 90.03 130 ALA D C 1
ATOM 5456 O O . ALA D 1 130 ? -2.333 23.856 31.113 1.00 91.39 130 ALA D O 1
ATOM 5458 N N . ILE D 1 131 ? -0.828 23.204 29.580 1.00 91.92 131 ILE D N 1
ATOM 5459 C CA . ILE D 1 131 ? -0.006 22.575 30.611 1.00 91.58 131 ILE D CA 1
ATOM 5460 C C . ILE D 1 131 ? 0.358 23.596 31.687 1.00 94.36 131 ILE D C 1
ATOM 5461 O O . ILE D 1 131 ? 0.193 23.341 32.890 1.00 95.25 131 ILE D O 1
ATOM 5466 N N . ALA D 1 132 ? 0.763 24.803 31.263 1.00 95.04 132 ALA D N 1
ATOM 5467 C CA . ALA D 1 132 ? 1.128 25.846 32.219 1.00 97.97 132 ALA D CA 1
ATOM 5468 C C . ALA D 1 132 ? -0.011 26.108 33.185 1.00 99.67 132 ALA D C 1
ATOM 5469 O O . ALA D 1 132 ? 0.177 26.131 34.412 1.00 101.17 132 ALA D O 1
ATOM 5471 N N . ILE D 1 133 ? -1.220 26.234 32.638 1.00 94.54 133 ILE D N 1
ATOM 5472 C CA . ILE D 1 133 ? -2.409 26.473 33.446 1.00 96.24 133 ILE D CA 1
ATOM 5473 C C . ILE D 1 133 ? -2.571 25.376 34.491 1.00 95.48 133 ILE D C 1
ATOM 5474 O O . ILE D 1 133 ? -2.752 25.652 35.688 1.00 97.65 133 ILE D O 1
ATOM 5479 N N . VAL D 1 134 ? -2.399 24.117 34.081 1.00 100.12 134 VAL D N 1
ATOM 5480 C CA . VAL D 1 134 ? -2.600 23.047 35.043 1.00 99.60 134 VAL D CA 1
ATOM 5481 C C . VAL D 1 134 ? -1.533 23.121 36.125 1.00 100.92 134 VAL D C 1
ATOM 5482 O O . VAL D 1 134 ? -1.855 23.037 37.321 1.00 102.68 134 VAL D O 1
ATOM 5486 N N . PHE D 1 135 ? -0.281 23.435 35.737 1.00 101.72 135 PHE D N 1
ATOM 5487 C CA . PHE D 1 135 ? 0.772 23.646 36.732 1.00 103.38 135 PHE D CA 1
ATOM 5488 C C . PHE D 1 135 ? 0.300 24.627 37.784 1.00 106.79 135 PHE D C 1
ATOM 5489 O 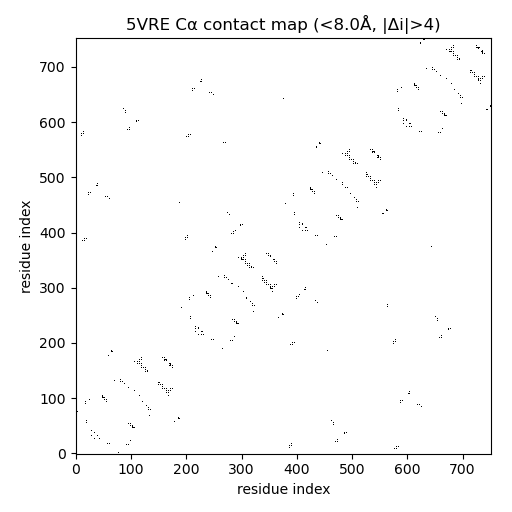O . PHE D 1 135 ? 0.269 24.314 38.986 1.00 108.24 135 PHE D O 1
ATOM 5497 N N . ASN D 1 136 ? -0.227 25.759 37.312 1.00 112.17 136 ASN D N 1
ATOM 5498 C CA . ASN D 1 136 ? -0.695 26.804 38.203 1.00 115.65 136 ASN D CA 1
ATOM 5499 C C . ASN D 1 136 ? -1.769 26.263 39.128 1.00 116.39 136 ASN D C 1
ATOM 5500 O O . ASN D 1 136 ? -1.634 26.314 40.357 1.00 118.62 136 ASN D O 1
ATOM 5505 N N . ARG D 1 137 ? -2.811 25.664 38.547 1.00 115.76 137 ARG D N 1
ATOM 5506 C CA . ARG D 1 137 ? -3.888 25.149 39.379 1.00 116.64 137 ARG D CA 1
ATOM 5507 C C . ARG D 1 137 ? -3.350 24.138 40.370 1.00 116.45 137 ARG D C 1
ATOM 5508 O O . ARG D 1 137 ? -3.647 24.216 41.571 1.00 118.97 137 ARG D O 1
ATOM 5516 N N . LEU D 1 138 ? -2.489 23.234 39.901 1.00 107.80 138 LEU D N 1
ATOM 5517 C CA . LEU D 1 138 ? -1.950 22.253 40.820 1.00 107.77 138 LEU D CA 1
ATOM 5518 C C . LEU D 1 138 ? -1.247 22.983 41.947 1.00 110.94 138 LEU D C 1
ATOM 5519 O O . LEU D 1 138 ? -1.638 22.856 43.116 1.00 113.24 138 LEU D O 1
ATOM 5524 N N . TRP D 1 139 ? -0.354 23.922 41.593 1.00 114.61 139 TRP D N 1
ATOM 5525 C CA . TRP D 1 139 ? 0.355 24.667 42.631 1.00 117.87 139 TRP D CA 1
ATOM 5526 C C . TRP D 1 139 ? -0.589 25.534 43.443 1.00 121.24 139 TRP D C 1
ATOM 5527 O O . TRP D 1 139 ? -0.387 25.682 44.649 1.00 124.10 139 TRP D O 1
ATOM 5538 N N . LYS D 1 140 ? -1.621 26.112 42.816 1.00 117.79 140 LYS D N 1
ATOM 5539 C CA . LYS D 1 140 ? -2.548 26.949 43.576 1.00 121.20 140 LYS D CA 1
ATOM 5540 C C . LYS D 1 140 ? -3.195 26.160 44.707 1.00 122.41 140 LYS D C 1
ATOM 5541 O O . LYS D 1 140 ? -3.529 26.736 45.749 1.00 125.95 140 LYS D O 1
ATOM 5547 N N . HIS D 1 141 ? -3.435 24.852 44.497 1.00 119.17 141 HIS D N 1
ATOM 5548 C CA . HIS D 1 141 ? -4.004 24.014 45.553 1.00 120.39 141 HIS D CA 1
ATOM 5549 C C . HIS D 1 141 ? -3.015 23.804 46.701 1.00 122.41 141 HIS D C 1
ATOM 5550 O O . HIS D 1 141 ? -3.431 23.503 47.823 1.00 124.88 141 HIS D O 1
ATOM 5557 N N . ALA D 1 142 ? -1.708 23.869 46.428 1.00 116.32 142 ALA D N 1
ATOM 5558 C CA . ALA D 1 142 ? -0.706 23.779 47.497 1.00 118.58 142 ALA D CA 1
ATOM 5559 C C . ALA D 1 142 ? -0.664 25.039 48.364 1.00 122.88 142 ALA D C 1
ATOM 5560 O O . ALA D 1 142 ? -0.651 24.953 49.598 1.00 126.00 142 ALA D O 1
ATOM 5562 N N . ALA D 1 143 ? -0.683 26.213 47.723 1.00 121.68 143 ALA D N 1
ATOM 5563 C CA . ALA D 1 143 ? -0.524 27.508 48.391 1.00 125.75 143 ALA D CA 1
ATOM 5564 C C . ALA D 1 143 ? -1.557 27.735 49.490 1.00 129.25 143 ALA D C 1
ATOM 5565 O O . ALA D 1 143 ? -1.231 28.266 50.566 1.00 133.12 143 ALA D O 1
ATOM 5567 N N . THR D 1 144 ? -2.803 27.351 49.229 1.00 121.03 144 THR D N 1
ATOM 5568 C CA . THR D 1 144 ? -3.904 27.522 50.160 1.00 122.36 144 THR D CA 1
ATOM 5569 C C . THR D 1 144 ? -3.646 26.829 51.518 1.00 122.12 144 THR D C 1
ATOM 5570 O O . THR D 1 144 ? -3.307 27.477 52.531 1.00 122.96 144 THR D O 1
ATOM 5574 N N . ASP D 1 154 ? 9.431 27.012 53.949 1.00 158.08 154 ASP D N 1
ATOM 5575 C CA . ASP D 1 154 ? 9.970 28.365 53.761 1.00 159.35 154 ASP D CA 1
ATOM 5576 C C . ASP D 1 154 ? 9.154 29.197 52.775 1.00 159.00 154 ASP D C 1
ATOM 5577 O O . ASP D 1 154 ? 9.214 28.986 51.569 1.00 157.89 154 ASP D O 1
ATOM 5582 N N . ARG D 1 155 ? 8.440 30.190 53.314 1.00 177.00 155 ARG D N 1
ATOM 5583 C CA . ARG D 1 155 ? 7.267 30.738 52.637 1.00 176.76 155 ARG D CA 1
ATOM 5584 C C . ARG D 1 155 ? 7.626 31.717 51.526 1.00 177.17 155 ARG D C 1
ATOM 5585 O O . ARG D 1 155 ? 6.879 31.848 50.549 1.00 176.50 155 ARG D O 1
ATOM 5593 N N . HIS D 1 156 ? 8.737 32.436 51.658 1.00 176.23 156 HIS D N 1
ATOM 5594 C CA . HIS D 1 156 ? 9.096 33.391 50.615 1.00 176.85 156 HIS D CA 1
ATOM 5595 C C . HIS D 1 156 ? 9.431 32.681 49.308 1.00 175.14 156 HIS D C 1
ATOM 5596 O O . HIS D 1 156 ? 9.139 33.200 48.224 1.00 175.06 156 HIS D O 1
ATOM 5603 N N . GLU D 1 157 ? 10.069 31.504 49.389 1.00 186.10 157 GLU D N 1
ATOM 5604 C CA . GLU D 1 157 ? 10.332 30.696 48.193 1.00 184.54 157 GLU D CA 1
ATOM 5605 C C . GLU D 1 157 ? 9.037 30.241 47.525 1.00 183.22 157 GLU D C 1
ATOM 5606 O O . GLU D 1 157 ? 8.935 30.224 46.291 1.00 182.56 157 GLU D O 1
ATOM 5612 N N . VAL D 1 158 ? 8.065 29.807 48.331 1.00 165.85 158 VAL D N 1
ATOM 5613 C CA . VAL D 1 158 ? 6.727 29.499 47.837 1.00 165.05 158 VAL D CA 1
ATOM 5614 C C . VAL D 1 158 ? 6.159 30.693 47.089 1.00 165.91 158 VAL D C 1
ATOM 5615 O O . VAL D 1 158 ? 5.530 30.550 46.036 1.00 165.28 158 VAL D O 1
ATOM 5619 N N . ASP D 1 159 ? 6.350 31.888 47.639 1.00 174.75 159 ASP D N 1
ATOM 5620 C CA . ASP D 1 159 ? 5.864 33.098 46.990 1.00 175.96 159 ASP D CA 1
ATOM 5621 C C . ASP D 1 159 ? 6.549 33.306 45.643 1.00 175.67 159 ASP D C 1
ATOM 5622 O O . ASP D 1 159 ? 5.896 33.616 44.640 1.00 175.68 159 ASP D O 1
ATOM 5627 N N . ALA D 1 160 ? 7.879 33.177 45.611 1.00 172.95 160 ALA D N 1
ATOM 5628 C CA . ALA D 1 160 ? 8.603 33.304 44.350 1.00 172.77 160 ALA D CA 1
ATOM 5629 C C . ALA D 1 160 ? 8.105 32.293 43.326 1.00 171.03 160 ALA D C 1
ATOM 5630 O O . ALA D 1 160 ? 7.978 32.613 42.136 1.00 171.10 160 ALA D O 1
ATOM 5632 N N . ILE D 1 161 ? 7.788 31.076 43.768 1.00 170.97 161 ILE D N 1
ATOM 5633 C CA . ILE D 1 161 ? 7.273 30.088 42.827 1.00 169.58 161 ILE D CA 1
ATOM 5634 C C . ILE D 1 161 ? 5.891 30.485 42.327 1.00 169.85 161 ILE D C 1
ATOM 5635 O O . ILE D 1 161 ? 5.620 30.398 41.125 1.00 169.56 161 ILE D O 1
ATOM 5640 N N . THR D 1 162 ? 4.993 30.920 43.224 1.00 169.74 162 THR D N 1
ATOM 5641 C CA . THR D 1 162 ? 3.688 31.394 42.768 1.00 170.37 162 THR D CA 1
ATOM 5642 C C . THR D 1 162 ? 3.860 32.479 41.723 1.00 171.44 162 THR D C 1
ATOM 5643 O O . THR D 1 162 ? 3.117 32.524 40.738 1.00 171.62 162 THR D O 1
ATOM 5647 N N . LYS D 1 163 ? 4.818 33.384 41.933 1.00 177.00 163 LYS D N 1
ATOM 5648 C CA . LYS D 1 163 ? 5.059 34.425 40.937 1.00 178.23 163 LYS D CA 1
ATOM 5649 C C . LYS D 1 163 ? 5.538 33.831 39.611 1.00 177.22 163 LYS D C 1
ATOM 5650 O O . LYS D 1 163 ? 5.156 34.319 38.539 1.00 177.88 163 LYS D O 1
ATOM 5656 N N . GLN D 1 164 ? 6.387 32.791 39.649 1.00 178.35 164 GLN D N 1
ATOM 5657 C CA . GLN D 1 164 ? 6.860 32.201 38.391 1.00 177.56 164 GLN D CA 1
ATOM 5658 C C . GLN D 1 164 ? 5.731 31.501 37.628 1.00 176.82 164 GLN D C 1
ATOM 5659 O O . GLN D 1 164 ? 5.554 31.710 36.412 1.00 177.17 164 GLN D O 1
ATOM 5665 N N . TYR D 1 165 ? 4.949 30.672 38.332 1.00 160.96 165 TYR D N 1
ATOM 5666 C CA . TYR D 1 165 ? 3.850 29.951 37.700 1.00 160.57 165 TYR D CA 1
ATOM 5667 C C . TYR D 1 165 ? 2.686 30.861 37.368 1.00 162.15 165 TYR D C 1
ATOM 5668 O O . TYR D 1 165 ? 1.774 30.442 36.655 1.00 162.40 165 TYR D O 1
ATOM 5677 N N . ARG D 1 166 ? 2.647 32.065 37.906 1.00 177.36 166 ARG D N 1
ATOM 5678 C CA . ARG D 1 166 ? 1.659 32.987 37.382 1.00 179.09 166 ARG D CA 1
ATOM 5679 C C . ARG D 1 166 ? 2.214 33.794 36.218 1.00 179.81 166 ARG D C 1
ATOM 5680 O O . ARG D 1 166 ? 1.435 34.298 35.404 1.00 181.08 166 ARG D O 1
ATOM 5688 N N . PHE D 1 167 ? 3.543 33.900 36.096 1.00 178.35 167 PHE D N 1
ATOM 5689 C CA . PHE D 1 167 ? 4.118 34.668 34.991 1.00 179.41 167 PHE D CA 1
ATOM 5690 C C . PHE D 1 167 ? 4.116 33.851 33.694 1.00 178.60 167 PHE D C 1
ATOM 5691 O O . PHE D 1 167 ? 4.201 34.427 32.604 1.00 179.66 167 PHE D O 1
ATOM 5699 N N . GLY D 1 168 ? 4.084 32.516 33.781 1.00 148.42 168 GLY D N 1
ATOM 5700 C CA . GLY D 1 168 ? 4.090 31.683 32.582 1.00 147.82 168 GLY D CA 1
ATOM 5701 C C . GLY D 1 168 ? 2.842 31.725 31.700 1.00 148.66 168 GLY D C 1
ATOM 5702 O O . GLY D 1 168 ? 2.892 32.161 30.544 1.00 149.60 168 GLY D O 1
ATOM 5703 N N . PRO D 1 169 ? 1.712 31.213 32.215 1.00 147.76 169 PRO D N 1
ATOM 5704 C CA . PRO D 1 169 ? 0.474 31.135 31.412 1.00 148.81 169 PRO D CA 1
ATOM 5705 C C . PRO D 1 169 ? 0.046 32.393 30.685 1.00 150.69 169 PRO D C 1
ATOM 5706 O O . PRO D 1 169 ? -0.517 32.274 29.596 1.00 151.41 169 PRO D O 1
ATOM 5710 N N . GLY D 1 170 ? 0.268 33.587 31.226 1.00 134.74 170 GLY D N 1
ATOM 5711 C CA . GLY D 1 170 ? -0.024 34.781 30.448 1.00 136.71 170 GLY D CA 1
ATOM 5712 C C . GLY D 1 170 ? 0.873 34.874 29.232 1.00 136.82 170 GLY D C 1
ATOM 5713 O O . GLY D 1 170 ? 0.427 35.198 28.128 1.00 138.18 170 GLY D O 1
ATOM 5714 N N . LEU D 1 171 ? 2.147 34.559 29.420 1.00 143.99 171 LEU D N 1
ATOM 5715 C CA . LEU D 1 171 ? 3.117 34.604 28.343 1.00 144.17 171 LEU D CA 1
ATOM 5716 C C . LEU D 1 171 ? 2.821 33.539 27.288 1.00 143.54 171 LEU D C 1
ATOM 5717 O O . LEU D 1 171 ? 3.099 33.756 26.107 1.00 144.46 171 LEU D O 1
ATOM 5722 N N . TYR D 1 172 ? 2.285 32.378 27.691 1.00 122.60 172 TYR D N 1
ATOM 5723 C CA . TYR D 1 172 ? 1.837 31.380 26.723 1.00 122.37 172 TYR D CA 1
ATOM 5724 C C . TYR D 1 172 ? 0.486 31.703 26.118 1.00 123.99 172 TYR D C 1
ATOM 5725 O O . TYR D 1 172 ? 0.136 31.124 25.093 1.00 124.41 172 TYR D O 1
ATOM 5734 N N . LEU D 1 173 ? -0.327 32.527 26.769 1.00 120.60 173 LEU D N 1
ATOM 5735 C CA . LEU D 1 173 ? -1.426 33.134 26.035 1.00 122.72 173 LEU D CA 1
ATOM 5736 C C . LEU D 1 173 ? -0.862 34.025 24.950 1.00 124.20 173 LEU D C 1
ATOM 5737 O O . LEU D 1 173 ? -1.414 34.085 23.857 1.00 125.65 173 LEU D O 1
ATOM 5742 N N . VAL D 1 174 ? 0.273 34.674 25.217 1.00 123.55 174 VAL D N 1
ATOM 5743 C CA . VAL D 1 174 ? 0.909 35.486 24.186 1.00 125.02 174 VAL D CA 1
ATOM 5744 C C . VAL D 1 174 ? 1.489 34.615 23.083 1.00 124.37 174 VAL D C 1
ATOM 5745 O O . VAL D 1 174 ? 1.220 34.840 21.906 1.00 125.90 174 VAL D O 1
ATOM 5749 N N . ALA D 1 175 ? 2.237 33.574 23.435 1.00 125.70 175 ALA D N 1
ATOM 5750 C CA . ALA D 1 175 ? 2.722 32.664 22.403 1.00 125.24 175 ALA D CA 1
ATOM 5751 C C . ALA D 1 175 ? 1.541 32.050 21.667 1.00 125.95 175 ALA D C 1
ATOM 5752 O O . ALA D 1 175 ? 1.589 31.834 20.449 1.00 126.89 175 ALA D O 1
ATOM 5754 N N . PHE D 1 176 ? 0.469 31.767 22.405 1.00 121.35 176 PHE D N 1
ATOM 5755 C CA . PHE D 1 176 ? -0.748 31.223 21.818 1.00 122.31 176 PHE D CA 1
ATOM 5756 C C . PHE D 1 176 ? -1.348 32.193 20.811 1.00 124.87 176 PHE D C 1
ATOM 5757 O O . PHE D 1 176 ? -1.669 31.808 19.683 1.00 125.96 176 PHE D O 1
ATOM 5765 N N . ALA D 1 177 ? -1.501 33.464 21.210 1.00 121.29 177 ALA D N 1
ATOM 5766 C CA . ALA D 1 177 ? -2.117 34.501 20.379 1.00 124.03 177 ALA D CA 1
ATOM 5767 C C . ALA D 1 177 ? -1.241 34.888 19.195 1.00 124.99 177 ALA D C 1
ATOM 5768 O O . ALA D 1 177 ? -1.742 35.117 18.089 1.00 127.03 177 ALA D O 1
ATOM 5770 N N . LEU D 1 178 ? 0.070 34.959 19.417 1.00 136.43 178 LEU D N 1
ATOM 5771 C CA . LEU D 1 178 ? 1.030 35.250 18.362 1.00 137.23 178 LEU D CA 1
ATOM 5772 C C . LEU D 1 178 ? 0.899 34.287 17.201 1.00 137.42 178 LEU D C 1
ATOM 5773 O O . LEU D 1 178 ? 1.288 34.620 16.080 1.00 138.91 178 LEU D O 1
ATOM 5778 N N . SER D 1 179 ? 0.431 33.065 17.469 1.00 130.50 179 SER D N 1
ATOM 5779 C CA . SER D 1 179 ? 0.233 32.073 16.415 1.00 130.85 179 SER D CA 1
ATOM 5780 C C . SER D 1 179 ? -0.625 32.611 15.281 1.00 133.65 179 SER D C 1
ATOM 5781 O O . SER D 1 179 ? -0.336 32.375 14.101 1.00 134.72 179 SER D O 1
ATOM 5784 N N . PHE D 1 180 ? -1.697 33.324 15.629 1.00 134.39 180 PHE D N 1
ATOM 5785 C CA . PHE D 1 180 ? -2.664 33.790 14.640 1.00 137.29 180 PHE D CA 1
ATOM 5786 C C . PHE D 1 180 ? -2.063 34.844 13.711 1.00 139.24 180 PHE D C 1
ATOM 5787 O O . PHE D 1 180 ? -2.436 34.922 12.535 1.00 141.45 180 PHE D O 1
ATOM 5795 N N . ILE D 1 181 ? -1.167 35.691 14.231 1.00 143.83 181 ILE D N 1
ATOM 5796 C CA . ILE D 1 181 ? -0.529 36.712 13.401 1.00 145.81 181 ILE D CA 1
ATOM 5797 C C . ILE D 1 181 ? 0.399 36.064 12.371 1.00 145.52 181 ILE D C 1
ATOM 5798 O O . ILE D 1 181 ? 0.297 36.326 11.167 1.00 147.76 181 ILE D O 1
ATOM 5803 N N . SER D 1 182 ? 1.300 35.191 12.824 1.00 151.71 182 SER D N 1
ATOM 5804 C CA . SER D 1 182 ? 2.241 34.523 11.933 1.00 147.33 182 SER D CA 1
ATOM 5805 C C . SER D 1 182 ? 2.805 33.309 12.652 1.00 145.70 182 SER D C 1
ATOM 5806 O O . SER D 1 182 ? 3.047 33.347 13.861 1.00 147.38 182 SER D O 1
ATOM 5809 N N . VAL D 1 183 ? 3.049 32.247 11.881 1.00 146.67 183 VAL D N 1
ATOM 5810 C CA . VAL D 1 183 ? 3.589 31.006 12.443 1.00 144.97 183 VAL D CA 1
ATOM 5811 C C . VAL D 1 183 ? 4.978 31.229 13.015 1.00 143.70 183 VAL D C 1
ATOM 5812 O O . VAL D 1 183 ? 5.288 30.800 14.134 1.00 144.45 183 VAL D O 1
ATOM 5816 N N . TRP D 1 184 ? 5.856 31.831 12.210 1.00 145.33 184 TRP D N 1
ATOM 5817 C CA . TRP D 1 184 ? 7.263 31.959 12.566 1.00 143.75 184 TRP D CA 1
ATOM 5818 C C . TRP D 1 184 ? 7.446 32.713 13.878 1.00 146.82 184 TRP D C 1
ATOM 5819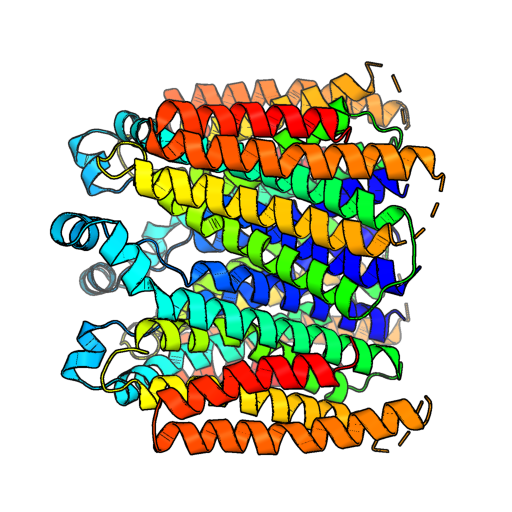 O O . TRP D 1 184 ? 8.186 32.267 14.762 1.00 146.64 184 TRP D O 1
ATOM 5830 N N . LEU D 1 185 ? 6.734 33.829 14.048 1.00 128.49 185 LEU D N 1
ATOM 5831 C CA . LEU D 1 185 ? 6.912 34.625 15.259 1.00 131.74 185 LEU D CA 1
ATOM 5832 C C . LEU D 1 185 ? 6.428 33.868 16.496 1.00 133.49 185 LEU D C 1
ATOM 5833 O O . LEU D 1 185 ? 7.089 33.892 17.543 1.00 134.48 185 LEU D O 1
ATOM 5838 N N . SER D 1 186 ? 5.306 33.154 16.382 1.00 127.29 186 SER D N 1
ATOM 5839 C CA . SER D 1 186 ? 4.788 32.379 17.510 1.00 129.04 186 SER D CA 1
ATOM 5840 C C . SER D 1 186 ? 5.709 31.225 17.892 1.00 126.53 186 SER D C 1
ATOM 5841 O O . SER D 1 186 ? 6.056 31.059 19.070 1.00 127.94 186 SER D O 1
ATOM 5844 N N . VAL D 1 187 ? 6.078 30.387 16.918 1.00 123.18 187 VAL D N 1
ATOM 5845 C CA . VAL D 1 187 ? 6.958 29.257 17.206 1.00 120.81 187 VAL D CA 1
ATOM 5846 C C . VAL D 1 187 ? 8.295 29.742 17.740 1.00 120.41 187 VAL D C 1
ATOM 5847 O O . VAL D 1 187 ? 8.882 29.121 18.631 1.00 120.36 187 VAL D O 1
ATOM 5851 N N . GLY D 1 188 ? 8.805 30.849 17.202 1.00 115.88 188 GLY D N 1
ATOM 5852 C CA . GLY D 1 188 ? 10.024 31.410 17.753 1.00 116.03 188 GLY D CA 1
ATOM 5853 C C . GLY D 1 188 ? 9.861 31.753 19.219 1.00 119.49 188 GLY D C 1
ATOM 5854 O O . GLY D 1 188 ? 10.683 31.371 20.055 1.00 119.38 188 GLY D O 1
ATOM 5855 N N . VAL D 1 189 ? 8.755 32.430 19.551 1.00 115.46 189 VAL D N 1
ATOM 5856 C CA . VAL D 1 189 ? 8.472 32.816 20.932 1.00 119.13 189 VAL D CA 1
ATOM 5857 C C . VAL D 1 189 ? 8.308 31.583 21.810 1.00 119.11 189 VAL D C 1
ATOM 5858 O O . VAL D 1 189 ? 8.563 31.622 23.022 1.00 121.17 189 VAL D O 1
ATOM 5862 N N . CYS D 1 190 ? 7.925 30.459 21.211 1.00 122.24 190 CYS D N 1
ATOM 5863 C CA . CYS D 1 190 ? 7.943 29.207 21.953 1.00 121.88 190 CYS D CA 1
ATOM 5864 C C . CYS D 1 190 ? 9.369 28.698 22.143 1.00 119.47 190 CYS D C 1
ATOM 5865 O O . CYS D 1 190 ? 9.704 28.183 23.211 1.00 120.36 190 CYS D O 1
ATOM 5868 N N . PHE D 1 191 ? 10.229 28.840 21.132 1.00 121.10 191 PHE D N 1
ATOM 5869 C CA . PHE D 1 191 ? 11.625 28.426 21.274 1.00 118.97 191 PHE D CA 1
ATOM 5870 C C . PHE D 1 191 ? 12.309 29.215 22.387 1.00 121.28 191 PHE D C 1
ATOM 5871 O O . PHE D 1 191 ? 12.745 28.656 23.409 1.00 121.93 191 PHE D O 1
ATOM 5879 N N . VAL D 1 192 ? 12.382 30.534 22.204 1.00 113.62 192 VAL D N 1
ATOM 5880 C CA . VAL D 1 192 ? 13.033 31.403 23.172 1.00 116.04 192 VAL D CA 1
ATOM 5881 C C . VAL D 1 192 ? 12.356 31.282 24.527 1.00 119.33 192 VAL D C 1
ATOM 5882 O O . VAL D 1 192 ? 13.023 31.223 25.563 1.00 120.48 192 VAL D O 1
ATOM 5886 N N . LEU D 1 193 ? 11.022 31.178 24.536 1.00 118.07 193 LEU D N 1
ATOM 5887 C CA . LEU D 1 193 ? 10.293 31.067 25.796 1.00 121.40 193 LEU D CA 1
ATOM 5888 C C . LEU D 1 193 ? 10.623 29.761 26.517 1.00 120.43 193 LEU D C 1
ATOM 5889 O O . LEU D 1 193 ? 10.703 29.735 27.757 1.00 122.80 193 LEU D O 1
ATOM 5894 N N . ALA D 1 194 ? 10.879 28.687 25.763 1.00 121.37 194 ALA D N 1
ATOM 5895 C CA . ALA D 1 194 ? 11.319 27.441 26.382 1.00 120.34 194 ALA D CA 1
ATOM 5896 C C . ALA D 1 194 ? 12.691 27.607 27.016 1.00 120.04 194 ALA D C 1
ATOM 5897 O O . ALA D 1 194 ? 12.924 27.153 28.146 1.00 121.42 194 ALA D O 1
ATOM 5899 N N . ILE D 1 195 ? 13.600 28.295 26.320 1.00 124.14 195 ILE D N 1
ATOM 5900 C CA . ILE D 1 195 ? 14.923 28.533 26.891 1.00 124.08 195 ILE D CA 1
ATOM 5901 C C . ILE D 1 195 ? 14.811 29.383 28.169 1.00 128.01 195 ILE D C 1
ATOM 5902 O O . ILE D 1 195 ? 15.395 29.044 29.216 1.00 129.00 195 ILE D O 1
ATOM 5907 N N . TYR D 1 196 ? 13.972 30.436 28.130 1.00 126.45 196 TYR D N 1
ATOM 5908 C CA . TYR D 1 196 ? 13.827 31.378 29.249 1.00 130.44 196 TYR D CA 1
ATOM 5909 C C . TYR D 1 196 ? 13.326 30.670 30.494 1.00 132.49 196 TYR D C 1
ATOM 5910 O O . TYR D 1 196 ? 13.794 30.922 31.616 1.00 134.72 196 TYR D O 1
ATOM 5919 N N . PHE D 1 197 ? 12.299 29.849 30.320 1.00 132.32 197 PHE D N 1
ATOM 5920 C CA . PHE D 1 197 ? 11.813 29.056 31.436 1.00 134.12 197 PHE D CA 1
ATOM 5921 C C . PHE D 1 197 ? 12.842 28.020 31.892 1.00 132.25 197 PHE D C 1
ATOM 5922 O O . PHE D 1 197 ? 12.871 27.654 33.081 1.00 134.23 197 PHE D O 1
ATOM 5930 N N . ALA D 1 198 ? 13.688 27.534 30.970 1.00 127.72 198 ALA D N 1
ATOM 5931 C CA . ALA D 1 198 ? 14.757 26.634 31.380 1.00 126.09 198 ALA D CA 1
ATOM 5932 C C . ALA D 1 198 ? 15.629 27.292 32.434 1.00 128.19 198 ALA D C 1
ATOM 5933 O O . ALA D 1 198 ? 15.843 26.727 33.512 1.00 129.46 198 ALA D O 1
ATOM 5935 N N . LEU D 1 199 ? 16.082 28.523 32.177 1.00 130.22 199 LEU D N 1
ATOM 5936 C CA . LEU D 1 199 ? 16.939 29.185 33.165 1.00 132.43 199 LEU D CA 1
ATOM 5937 C C . LEU D 1 199 ? 16.157 29.591 34.417 1.00 136.56 199 LEU D C 1
ATOM 5938 O O . LEU D 1 199 ? 16.508 29.187 35.536 1.00 138.00 199 LEU D O 1
ATOM 5943 N N . ARG D 1 200 ? 15.094 30.393 34.248 1.00 134.63 200 ARG D N 1
ATOM 5944 C CA . ARG D 1 200 ? 14.327 30.889 35.394 1.00 138.86 200 ARG D CA 1
ATOM 5945 C C . ARG D 1 200 ? 13.899 29.763 36.332 1.00 139.61 200 ARG D C 1
ATOM 5946 O O . ARG D 1 200 ? 13.840 29.953 37.554 1.00 142.73 200 ARG D O 1
ATOM 5954 N N . SER D 1 201 ? 13.616 28.579 35.778 1.00 139.52 201 SER D N 1
ATOM 5955 C CA . SER D 1 201 ? 13.275 27.419 36.596 1.00 140.06 201 SER D CA 1
ATOM 5956 C C . SER D 1 201 ? 14.428 26.991 37.489 1.00 140.00 201 SER D C 1
ATOM 5957 O O . SER D 1 201 ? 14.208 26.217 38.426 1.00 141.30 201 SER D O 1
ATOM 5960 N N . ASN D 1 202 ? 15.656 27.418 37.170 1.00 146.94 202 ASN D N 1
ATOM 5961 C CA . ASN D 1 202 ? 16.844 27.196 38.005 1.00 147.18 202 ASN D CA 1
ATOM 5962 C C . ASN D 1 202 ? 17.097 25.717 38.317 1.00 145.55 202 ASN D C 1
ATOM 5963 O O . ASN D 1 202 ? 17.251 25.325 39.483 1.00 147.46 202 ASN D O 1
ATOM 5968 N N . ALA D 1 203 ? 17.151 24.896 37.265 1.00 138.11 203 ALA D N 1
ATOM 5969 C CA . ALA D 1 203 ? 17.456 23.471 37.413 1.00 136.40 203 ALA D CA 1
ATOM 5970 C C . ALA D 1 203 ? 16.675 22.810 38.545 1.00 138.96 203 ALA D C 1
ATOM 5971 O O . ALA D 1 203 ? 17.239 22.498 39.598 1.00 140.31 203 ALA D O 1
#

Secondary structure (DSSP, 8-state):
-HHHHHHHHHHHHHHHHHHHHHHHHS-PPPHHHHHHH-HHHHHHHTHHHHHHHHHHHHHHHHHHHHHHHHHHH-----HHHHHHHHHHHHHHHHTHHHHHHHHHHSSSTTHHHHHHHHHHHHHHHHHHHHHHHHHHH--HHHHHHHHHHHHHHHHHHHHHHHHHHH-HHHHHHHHHHHHHHHHHHH--/-HHHHHHHHHHHHHHHHHHHHHHHHSPPPPHHHHHHHHHHHHHHHTHHHHHHHHHHHHHHHHHHHHHHHHHHH-----HHHHHHHHHHHHHHHHTHHHHHHHHHHSSSTTHHHHHHHHHHHHHHHHHHHHHHHHHHH--HHHHHHHHHHHHHHHHHHHHHHHHHHH-HHHHHHHHHHHHHHHHHHT--/-HHHHHHHHHHHHHHHHHHHHGGGGSPPPPHHHHHHH-HHHHHHHTHHHHHHHHHHHHHHHHHHHHHHHHHHH-----HHHHHHHHHHHHHHHHTHHHHHHHHHHSSSTTHHHHHHHHHHHHHHHHHHHHHHHHHHH--HHHHHHHHHHHHHHHHHHHHHHHHHHH-HHHHHHHHHHHHHHHHHHTT-/-HHHHHHHHHHHHHHHHHHHHGGGGSPPPPHHHHHHH-HHHHHHHTHHHHHHHHHHHHHHHHHHHHHHHHHHH-----HHHHHHHHHHHHHHHHTHHHHHHHHHHSSSTTHHHHHHHHHHHHHHHHHHHHHHHHHHH--HHHHHHHHHHHHHHHHHHHHHHHHHHH-HHHHHHHHHHHHHHHHHHTT-

Solvent-accessible surface area: 32237 Å² total; per-residue (Å²): 186,99,64,10,32,49,6,20,55,13,0,25,30,0,0,4,8,1,0,0,5,0,4,55,17,8,106,35,13,116,72,159,82,12,131,110,81,17,0,76,46,2,20,108,62,26,116,7,11,61,45,0,6,65,4,0,5,32,8,0,16,12,13,4,10,7,1,24,32,10,5,71,62,86,50,225,53,44,100,44,18,8,63,86,2,3,66,0,3,19,29,0,1,32,1,10,8,0,0,12,0,1,8,38,7,11,105,72,125,62,2,120,35,0,1,16,51,4,0,17,16,10,17,32,5,14,68,8,11,22,89,0,21,102,54,63,96,139,146,182,160,60,42,56,50,2,50,141,16,16,208,125,1,21,36,49,20,94,75,0,56,53,44,0,119,121,25,13,207,98,1,12,29,26,5,79,98,8,2,92,65,23,18,124,125,0,82,24,186,88,102,12,33,38,4,24,64,12,0,31,27,0,0,6,8,0,0,0,4,0,4,58,17,9,91,32,13,106,65,150,88,8,130,118,72,16,0,75,52,1,21,113,68,23,118,7,6,64,39,0,7,64,7,0,5,37,5,0,15,17,15,3,4,9,0,34,18,8,6,68,52,100,68,212,42,36,75,48,19,3,54,78,3,2,59,0,2,27,20,0,1,30,0,10,8,0,0,11,0,0,9,37,6,12,114,68,118,80,3,128,36,0,2,15,50,6,1,13,13,6,18,34,3,13,68,9,12,23,108,0,15,84,69,50,69,144,140,209,160,66,53,56,42,0,35,133,11,11,179,93,3,21,36,50,20,96,68,0,65,46,34,0,131,122,26,14,212,102,1,16,30,46,11,79,99,11,5,88,70,26,20,126,88,2,86,21,186,96,77,12,38,39,1,27,63,11,0,26,29,0,0,5,7,1,0,0,4,0,4,58,21,7,112,27,13,98,62,133,91,11,130,128,82,21,0,77,46,4,19,116,64,27,124,6,12,64,44,0,8,68,4,0,5,32,10,0,10,15,13,2,7,6,0,31,50,7,5,68,52,88,46,210,46,35,81,54,20,6,60,64,4,4,61,0,3,27,23,0,1,31,0,11,10,0,0,12,0,0,8,50,7,16,107,61,127,72,2,121,33,0,1,18,46,1,0,16,17,12,25,32,6,13,77,7,13,19,104,0,9,73,52,55,91,153,126,173,166,84,26,62,52,2,45,140,7,13,164,79,2,22,38,55,22,96,77,0,60,51,30,0,127,127,28,14,210,94,1,10,31,46,4,70,96,12,5,87,73,24,12,107,108,1,116,30,183,101,91,13,38,31,3,22,60,11,0,28,28,0,0,5,7,0,0,0,4,1,5,61,18,8,96,30,10,113,70,158,98,13,134,129,84,13,0,76,47,6,17,112,67,26,120,5,7,66,44,0,8,72,9,0,2,33,10,0,12,15,16,2,8,10,2,39,55,10,9,70,60,106,50,215,47,42,88,46,23,6,70,67,3,4,64,0,1,27,25,0,1,33,0,13,9,0,0,14,0,0,9,36,7,12,108,68,128,58,3,119,42,1,2,16,50,4,1,12,13,16,13,35,5,17,78,10,12,35,107,1,8,105,78,61,39,138,122,173,159,104,31,53,61,10,18,147,11,10,169,112,2,19,37,51,23,106,73,0,62,52,33,0,125,119,27,17,206,108,1,14,29,49,10,74,102,10,7,91,82,20,15,115,71,1,90,38

Sequence (752 aa):
QSETGRIEAFSDGVFAIAITLLVLEIKVPQHKIVETVGLVSSLLSLWPSYLAFLTSFASILVMWVNHHRIFSLVARTDHAFFYWNGLLLMLVTFVPFPTALLAEYLIHPQARVAASVYAGIFLAIAIVFNRLWKHAATDRHEVDA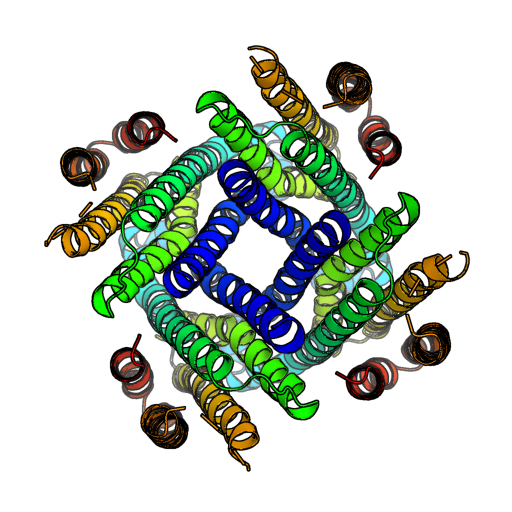ITKQYRFGPGLYLVAFALSFISVWLSVGVCFVLAIYFALRSNAQSETGRIEAFSDGVFAIAITLLVLEIKVPQHKIVETVGLVSSLLSLWPSYLAFLTSFASILVMWVNHHRIFSLVARTDHAFFYWNGLLLMLVTFVPFPTALLAEYLIHPQARVAASVYAGIFLAIAIVFNRLWKHAATDRHEVDAITKQYRFGPGLYLVAFALSFISVWLSVGVCFVLAIYFALRSNAQSETGRIEAFSDGVFAIAITLLVLEIKVPQHKIVETVGLVSSLLSLWPSYLAFLTSFASILVMWVNHHRIFSLVARTDHAFFYWNGLLLMLVTFVPFPTALLAEYLIHPQARVAASVYAGIFLAIAIVFNRLWKHAATDRHEVDAITKQYRFGPGLYLVAFALSFISVWLSVGVCFVLAIYFALRSNAQSETGRIEAFSDGVFAIAITLLVLEIKVPQHKIVETVGLVSSLLSLWPSYLAFLTSFASILVMWVNHHRIFSLVARTDHAFFYWNGLLLMLVTFVPFPTALLAEYLIHPQARVAASVYAGIFLAIAIVFNRLWKHAATDRHEVDAITKQYRFGPGLYLVAFALSFISVWLSVGVCFVLAIYFALRSNA

Organism: Chamaesiphon minutus (strain ATCC 27169 / PCC 6605) (NCBI:txid1173020)

GO terms:
  GO:0005267 potassium channel activity (F, IDA)
  GO:0051289 protein homotetramerization (P, IDA)
  GO:0071805 potassium ion transmembrane transport (P, IDA)
  GO:0042802 identical protein binding (F, IPI)

Nearest PDB structures (foldseek):
  5vre-assembly1_D  TM=9.971E-01  e=2.317E-21  Chamaesiphon minutus PCC 6605
  8vic-assembly1_B  TM=8.232E-01  e=1.938E-04  Homo sapiens
  8fy5-assembly1_A  TM=8.377E-01  e=6.062E-04  Homo sapiens
  6w8o-assembly1_B  TM=8.209E-01  e=1.022E-03  Homo sapiens
  1wdz-assembly1_B  TM=1.638E-01  e=3.624E+00  Homo sapiens

B-factor: mean 106.59, std 26.52, range 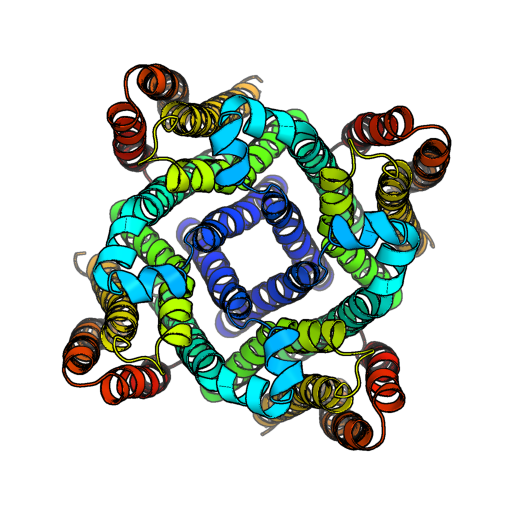[54.74, 219.04]

InterPro domains:
  IPR010617 Endosomal/lysosomal proton channel TMEM175-like [PF06736] (12-102)

Foldseek 3Di:
DVVLCVLLVVLLVLLVVLLVCLVVLQDQDDPVVCVVPNRPVRVVLLVLSVVLNVLLSLLSVLVNLLSCVVSVPDPDDDPVLSVLVVVLSVLSSVLSVLSNLLSPCVPPDVNLVSLLVNLVSSLVSLVSSLVSVVVVVLVVVVVVLSNVVSVVPSVLSVVLNVVSVVDSVSSSVSSNVVSVVSVVSSPD/DCQLVVLLVVLVVLLVVLLVCLVVLQDQDDPVVCVVPNSVVVVVLLVLSVLLNVLLSLLSVLVNLLSVLLSVPDDDADPVLSVLVVVLSVLSSVLSVLSSLQSVPVVPDVNLVSQLVNLVSVLVSLVSSLVSLVVVVCVPVSNVLSNVVSVVPSVLSVVLNVVSNVDNVVSSVSSNVVSVVSVVSSPD/DVVLVVLLVVLVVLLVVLLVVLVVLQDQDDPVVCVVPNNVVVVVLLVLSVLLSVLLNLLSVLVNLLVVVLSVPDPDDDPVLSVLSVVLSVLSSVLSVLSSLLSVPVVPDVSLVSLLVNLVSVLVSLVSSLVSNVVVVCVPVVNVVSNVVSVVPSVVSVVLNVVSVVDSVSNSVSSNVVSVVSVVSSPD/DVVLVVLLVVLVVLLVVLLVCLVVLQDQDDPVVCVVVNNVVRVVLLVLSVVLNVLLNLLSVLVNLLSVVLSVPDDDDDPVLSVLSVVLSVLSSVLSVLSSLQSVPVPPDVNLVSQLVNLVSVLVSLVSSLVSLVVVQCVVVVSVVVNVVSVVPSVLSVVLNVVSVVDSVVSVVSSRVVSVVSSVVSPD